Protein AF-A0A4T0D5D0-F1 (afdb_monomer)

Nearest PDB structures (foldseek):
  8xgc-assembly1_9  TM=8.456E-01  e=1.031E-29  Saccharomyces cerevisiae
  7pmn-assembly1_R  TM=8.633E-01  e=1.389E-28  Saccharomyces cerevisiae
  8kg8-assembly1_N  TM=8.993E-01  e=3.002E-27  Saccharomyces cerevisiae S288C
  7qhs-assembly1_F  TM=8.416E-01  e=2.995E-28  Saccharomyces cerevisiae
  8kg9-assembly1_N  TM=8.753E-01  e=8.740E-25  Saccharomyces cerevisiae S288C

Solvent-accessible surface area (backbone atoms only — not comparable to full-atom values): 27135 Å² total; per-residue (Å²): 102,61,66,45,78,38,78,89,79,73,43,79,41,75,54,85,74,81,88,59,84,81,64,61,74,67,55,64,58,44,55,55,51,51,53,49,50,54,50,50,53,56,44,61,70,36,68,61,45,39,77,77,94,63,82,78,88,74,75,97,69,94,70,99,70,94,72,74,84,77,51,55,64,75,45,62,63,65,70,48,72,95,39,63,73,41,81,44,33,35,67,28,30,33,38,67,45,96,87,69,46,50,24,38,32,50,99,64,17,34,36,37,52,43,39,52,61,18,42,53,70,75,44,92,84,40,50,65,50,37,49,42,31,60,33,34,35,34,27,31,34,44,71,55,86,74,56,100,68,40,91,47,95,36,92,67,89,62,98,61,58,52,50,64,32,39,34,42,26,48,28,40,33,68,45,81,70,78,57,69,46,58,46,46,48,48,82,55,94,88,50,98,64,80,85,56,95,83,50,48,61,49,75,58,44,80,81,67,64,48,14,48,78,77,37,23,68,61,26,53,52,48,48,61,67,73,37,52,92,49,70,67,58,26,54,48,38,64,34,66,50,79,45,67,57,56,21,47,77,41,68,68,46,51,51,51,50,50,54,56,50,48,55,57,68,65,46,86,84,61,59,42,44,27,43,36,45,31,30,27,49,35,88,59,47,13,40,76,89,47,100,62,58,42,77,65,56,56,31,49,32,35,42,52,50,19,53,62,51,52,78,40,36,68,56,52,62,72,29,46,40,36,40,30,49,30,70,25,38,54,89,48,3,36,75,40,68,61,46,73,52,55,38,69,33,74,40,75,58,67,86,43,46,50,51,34,56,48,34,48,50,51,41,40,68,78,54,79,71,81,91,58,95,74,85,68,80,82,62,77,42,69,32,31,30,54,38,76,49,64,52,54,49,57,62,35,78,46,76,48,69,67,71,70,55,69,65,54,45,69,77,46,40,70,87,59,20,67,59,51,53,67,58,54,72,76,76,63,83,80,72,82,79,83,67,82,86,70,56,67,70,57,52,53,50,51,26,49,49,55,37,36,59,40,56,82,40,99,71,52,48,40,59,90,73,41,32,68,95

Structure (mmCIF, N/CA/C/O backbone):
data_AF-A0A4T0D5D0-F1
#
_entry.id   AF-A0A4T0D5D0-F1
#
loop_
_atom_site.group_PDB
_atom_site.id
_atom_site.type_symbol
_atom_site.label_atom_id
_atom_site.label_alt_id
_atom_site.label_comp_id
_atom_site.label_asym_id
_atom_site.label_entity_id
_atom_site.label_seq_id
_atom_site.pdbx_PDB_ins_code
_atom_site.Cartn_x
_atom_site.Cartn_y
_atom_site.Cartn_z
_atom_site.occupancy
_atom_site.B_iso_or_equiv
_atom_site.auth_seq_id
_atom_site.auth_comp_id
_atom_site.auth_asym_id
_atom_site.auth_atom_id
_atom_site.pdbx_PDB_model_num
ATOM 1 N N . THR A 1 1 ? -13.387 -10.704 -2.475 1.00 63.06 1 THR A N 1
ATOM 2 C CA . THR A 1 1 ? -12.890 -11.898 -3.210 1.00 63.06 1 THR A CA 1
ATOM 3 C C . THR A 1 1 ? -11.680 -11.532 -4.043 1.00 63.06 1 THR A C 1
ATOM 5 O O . THR A 1 1 ? -11.690 -10.439 -4.594 1.00 63.06 1 THR A O 1
ATOM 8 N N . PRO A 1 2 ? -10.655 -12.395 -4.148 1.00 80.81 2 PRO A N 1
ATOM 9 C CA . PRO A 1 2 ? -9.467 -12.106 -4.948 1.00 80.81 2 PRO A CA 1
ATOM 10 C C . PRO A 1 2 ? -9.810 -12.001 -6.442 1.00 80.81 2 PRO A C 1
ATOM 12 O O . PRO A 1 2 ? -10.618 -12.774 -6.961 1.00 80.81 2 PRO A O 1
ATOM 15 N N . THR A 1 3 ? -9.197 -11.039 -7.129 1.00 86.75 3 THR A N 1
ATOM 16 C CA . THR A 1 3 ? -9.403 -10.766 -8.559 1.00 86.75 3 THR A CA 1
ATOM 17 C C . THR A 1 3 ? -8.066 -10.672 -9.282 1.00 86.75 3 THR A C 1
ATOM 19 O O . THR A 1 3 ? -7.106 -10.155 -8.716 1.00 86.75 3 THR A O 1
ATOM 22 N N . THR A 1 4 ? -8.012 -11.104 -10.538 1.00 88.94 4 THR A N 1
ATOM 23 C CA . THR A 1 4 ? -6.859 -10.913 -11.434 1.00 88.94 4 THR A CA 1
ATOM 24 C C . THR A 1 4 ? -7.298 -10.151 -12.680 1.00 88.94 4 THR A C 1
ATOM 26 O O . THR A 1 4 ? -8.461 -10.220 -13.077 1.00 88.94 4 THR A O 1
ATOM 29 N N . TYR A 1 5 ? -6.390 -9.387 -13.280 1.00 89.88 5 TYR A N 1
ATOM 30 C CA . TYR A 1 5 ? -6.686 -8.625 -14.486 1.00 89.88 5 TYR A CA 1
ATOM 31 C C . TYR A 1 5 ? -6.422 -9.470 -15.736 1.00 89.88 5 TYR A C 1
ATOM 33 O O . TYR A 1 5 ? -5.291 -9.880 -16.000 1.00 89.88 5 TYR A O 1
ATOM 41 N N . ASN A 1 6 ? -7.461 -9.692 -16.539 1.00 89.81 6 ASN A N 1
ATOM 42 C CA . ASN A 1 6 ? -7.344 -10.379 -17.815 1.00 89.81 6 ASN A CA 1
ATOM 43 C C . ASN A 1 6 ? -6.994 -9.371 -18.919 1.00 89.81 6 ASN A C 1
ATOM 45 O O . ASN A 1 6 ? -7.828 -8.562 -19.330 1.00 89.81 6 ASN A O 1
ATOM 49 N N . VAL A 1 7 ? -5.759 -9.442 -19.424 1.00 89.12 7 VAL A N 1
ATOM 50 C CA . VAL A 1 7 ? -5.229 -8.508 -20.434 1.00 89.12 7 VAL A CA 1
ATOM 51 C C . VAL A 1 7 ? -6.015 -8.559 -21.747 1.00 89.12 7 VAL A C 1
ATOM 53 O O . VAL A 1 7 ? -6.240 -7.516 -22.356 1.00 89.12 7 VAL A O 1
ATOM 56 N N . HIS A 1 8 ? -6.472 -9.744 -22.163 1.00 88.62 8 HIS A N 1
ATOM 57 C CA . HIS A 1 8 ? -7.199 -9.923 -23.423 1.00 88.62 8 HIS A CA 1
ATOM 58 C C . HIS A 1 8 ? -8.616 -9.356 -23.342 1.00 88.62 8 HIS A C 1
ATOM 60 O O . HIS A 1 8 ? -9.048 -8.638 -24.239 1.00 88.62 8 HIS A O 1
ATOM 66 N N . LYS A 1 9 ? -9.326 -9.637 -22.242 1.00 87.69 9 LYS A N 1
ATOM 67 C CA . LYS A 1 9 ? -10.694 -9.138 -22.019 1.00 87.69 9 LYS A CA 1
ATOM 68 C C . LYS A 1 9 ? -10.743 -7.707 -21.486 1.00 87.69 9 LYS A C 1
ATOM 70 O O . LYS A 1 9 ? -11.819 -7.127 -21.400 1.00 87.69 9 LYS A O 1
ATOM 75 N N . LYS A 1 10 ? -9.594 -7.158 -21.088 1.00 88.19 10 LYS A N 1
ATOM 76 C CA . LYS A 1 10 ? -9.455 -5.857 -20.425 1.00 88.19 10 LYS A CA 1
ATOM 77 C C . LYS A 1 10 ? -10.367 -5.694 -19.200 1.00 88.19 10 LYS A C 1
ATOM 79 O O . LYS A 1 10 ? -10.863 -4.603 -18.925 1.00 88.19 10 LYS A O 1
ATOM 84 N N . HIS A 1 11 ? -10.575 -6.775 -18.448 1.00 86.94 11 HIS A N 1
ATOM 85 C CA . HIS A 1 11 ? -11.491 -6.815 -17.307 1.00 86.94 11 HIS A CA 1
ATOM 86 C C . HIS A 1 11 ? -10.932 -7.649 -16.148 1.00 86.94 11 HIS A C 1
ATOM 88 O O . HIS A 1 11 ? -10.052 -8.488 -16.345 1.00 86.94 11 HIS A O 1
ATOM 94 N N . PHE A 1 12 ? -11.439 -7.413 -14.936 1.00 89.12 12 PHE A N 1
ATOM 95 C CA . PHE A 1 12 ? -11.067 -8.184 -13.752 1.00 89.12 12 PHE A CA 1
ATOM 96 C C . PHE A 1 12 ? -11.912 -9.446 -13.645 1.00 89.12 12 PHE A C 1
ATOM 98 O O . PHE A 1 12 ? -13.137 -9.402 -13.694 1.00 89.12 12 PHE A O 1
ATOM 105 N N . GLU A 1 13 ? -11.253 -10.579 -13.453 1.00 89.69 13 GLU A N 1
ATOM 106 C CA . GLU A 1 13 ? -11.900 -11.868 -13.257 1.00 89.69 13 GLU A CA 1
ATOM 107 C C . GLU A 1 13 ? -11.708 -12.325 -11.813 1.00 89.69 13 GLU A C 1
ATOM 109 O O . GLU A 1 13 ? -10.670 -12.079 -11.190 1.00 89.69 13 GLU A O 1
ATOM 114 N N . LYS A 1 14 ? -12.722 -12.995 -11.261 1.00 87.56 14 LYS A N 1
ATOM 115 C CA . LYS A 1 14 ? -12.634 -13.579 -9.922 1.00 87.56 14 LYS A CA 1
ATOM 116 C C . LYS A 1 14 ? -11.691 -14.774 -9.960 1.00 87.56 14 LYS A C 1
ATOM 118 O O . LYS A 1 14 ? -11.835 -15.663 -10.796 1.00 87.56 14 LYS A O 1
ATOM 123 N N . ILE A 1 15 ? -10.756 -14.812 -9.021 1.00 86.31 15 ILE A N 1
ATOM 124 C CA . ILE A 1 15 ? -9.890 -15.969 -8.830 1.00 86.31 15 ILE A CA 1
ATOM 125 C C . ILE A 1 15 ? -10.690 -17.022 -8.060 1.00 86.31 15 ILE A C 1
ATOM 127 O O . ILE A 1 15 ? -11.155 -16.766 -6.950 1.00 86.31 15 ILE A O 1
ATOM 131 N N . THR A 1 16 ? -10.864 -18.199 -8.660 1.00 85.38 16 THR A N 1
ATOM 132 C CA . THR A 1 16 ? -11.593 -19.331 -8.062 1.00 85.38 16 THR A CA 1
ATOM 133 C C . THR A 1 16 ? -10.709 -20.196 -7.164 1.00 85.38 16 THR A C 1
ATOM 135 O O . THR A 1 16 ? -11.213 -20.914 -6.304 1.00 85.38 16 THR A O 1
ATOM 138 N N . THR A 1 17 ? -9.387 -20.123 -7.328 1.00 83.88 17 THR A N 1
ATOM 139 C CA . THR A 1 17 ? -8.427 -20.866 -6.507 1.00 83.88 17 THR A CA 1
ATOM 140 C C . THR A 1 17 ? -8.301 -20.252 -5.116 1.00 83.88 17 THR A C 1
ATOM 142 O O . THR A 1 17 ? -8.120 -19.041 -4.978 1.00 83.88 17 THR A O 1
ATOM 145 N N . LYS A 1 18 ? -8.333 -21.094 -4.079 1.00 84.50 18 LYS A N 1
ATOM 146 C CA . LYS A 1 18 ? -8.133 -20.671 -2.689 1.00 84.50 18 LYS A CA 1
ATOM 147 C C . LYS A 1 18 ? -6.678 -20.241 -2.462 1.00 84.50 18 LYS A C 1
ATOM 149 O O . LYS A 1 18 ? -5.759 -20.959 -2.849 1.00 84.50 18 LYS A O 1
ATOM 154 N N . SER A 1 19 ? -6.475 -19.095 -1.814 1.00 83.31 19 SER A N 1
ATOM 155 C CA . SER A 1 19 ? -5.143 -18.643 -1.397 1.00 83.31 19 SER A CA 1
ATOM 156 C C . SER A 1 19 ? -4.525 -19.615 -0.389 1.00 83.31 19 SER A C 1
ATOM 158 O O . SER A 1 19 ? -5.216 -20.125 0.495 1.00 83.31 19 SER A O 1
ATOM 160 N N . THR A 1 20 ? -3.223 -19.853 -0.512 1.00 86.44 20 THR A N 1
ATOM 161 C CA . THR A 1 20 ? -2.435 -20.716 0.376 1.00 86.44 20 THR A CA 1
ATOM 162 C C . THR A 1 20 ? -1.079 -20.070 0.639 1.00 86.44 20 THR A C 1
ATOM 164 O O . THR A 1 20 ? -0.572 -19.366 -0.230 1.00 86.44 20 THR A O 1
ATOM 167 N N . LEU A 1 21 ? -0.499 -20.329 1.815 1.00 83.44 21 LEU A N 1
ATOM 168 C CA . LEU A 1 21 ? 0.840 -19.864 2.195 1.00 83.44 21 LEU A CA 1
ATOM 169 C C . LEU A 1 21 ? 1.953 -20.550 1.384 1.00 83.44 21 LEU A C 1
ATOM 171 O O . LEU A 1 21 ? 3.047 -20.018 1.248 1.00 83.44 21 LEU A O 1
ATOM 175 N N . LEU A 1 22 ? 1.673 -21.739 0.842 1.00 87.56 22 LEU A N 1
ATOM 176 C CA . LEU A 1 22 ? 2.607 -22.514 0.025 1.00 87.56 22 LEU A CA 1
ATOM 177 C C . LEU A 1 22 ? 2.052 -22.649 -1.401 1.00 87.56 22 LEU A C 1
ATOM 179 O O . LEU A 1 22 ? 1.538 -23.709 -1.772 1.00 87.56 22 LEU A O 1
ATOM 183 N N . PRO A 1 23 ? 2.056 -21.561 -2.194 1.00 88.62 23 PRO A N 1
ATOM 184 C CA . PRO A 1 23 ? 1.513 -21.582 -3.541 1.00 88.62 23 PRO A CA 1
ATOM 185 C C . PRO A 1 23 ? 2.455 -22.301 -4.515 1.00 88.62 23 PRO A C 1
ATOM 187 O O . PRO A 1 23 ? 3.661 -22.403 -4.296 1.00 88.62 23 PRO A O 1
ATOM 190 N N . SER A 1 24 ? 1.920 -22.761 -5.651 1.00 90.38 24 SER A N 1
ATOM 191 C CA . SER A 1 24 ? 2.763 -23.298 -6.726 1.00 90.38 24 SER A CA 1
ATOM 192 C C . SER A 1 24 ? 3.729 -22.227 -7.272 1.00 90.38 24 SER A C 1
ATOM 194 O O . SER A 1 24 ? 3.368 -21.044 -7.292 1.00 90.38 24 SER A O 1
ATOM 196 N N . PRO A 1 25 ? 4.908 -22.605 -7.809 1.00 90.00 25 PRO A N 1
ATOM 197 C CA . PRO A 1 25 ? 5.890 -21.653 -8.347 1.00 90.00 25 PRO A CA 1
ATOM 198 C C . PRO A 1 25 ? 5.327 -20.683 -9.397 1.00 90.00 25 PRO A C 1
ATOM 200 O O . PRO A 1 25 ? 5.765 -19.537 -9.485 1.00 90.00 25 PRO A O 1
ATOM 203 N N . ALA A 1 26 ? 4.300 -21.097 -10.148 1.00 89.88 26 ALA A N 1
ATOM 204 C CA . ALA A 1 26 ? 3.610 -20.251 -11.121 1.00 89.88 26 ALA A CA 1
ATOM 205 C C . ALA A 1 26 ? 3.007 -18.971 -10.505 1.00 89.88 26 ALA A C 1
ATOM 207 O O . ALA A 1 26 ? 2.916 -17.948 -11.187 1.00 89.88 26 ALA A O 1
ATOM 208 N N . HIS A 1 27 ? 2.628 -18.990 -9.222 1.00 88.50 27 HIS A N 1
ATOM 209 C CA . HIS A 1 27 ? 2.117 -17.806 -8.527 1.00 88.50 27 HIS A CA 1
ATOM 210 C C . HIS A 1 27 ? 3.180 -16.719 -8.376 1.00 88.50 27 HIS A C 1
ATOM 212 O O . HIS A 1 27 ? 2.859 -15.539 -8.514 1.00 88.50 27 HIS A O 1
ATOM 218 N N . ARG A 1 28 ? 4.450 -17.098 -8.177 1.00 89.69 28 ARG A N 1
ATOM 219 C CA . ARG A 1 28 ? 5.561 -16.141 -8.105 1.00 89.69 28 ARG A CA 1
ATOM 220 C C . ARG A 1 28 ? 5.707 -15.381 -9.419 1.00 89.69 28 ARG A C 1
ATOM 222 O O . ARG A 1 28 ? 5.813 -14.161 -9.405 1.00 89.69 28 ARG A O 1
ATOM 229 N N . THR A 1 29 ? 5.667 -16.079 -10.552 1.00 89.94 29 THR A N 1
ATOM 230 C CA . THR A 1 29 ? 5.731 -15.441 -11.876 1.00 89.94 29 THR A CA 1
ATOM 231 C C . THR A 1 29 ? 4.500 -14.572 -12.131 1.00 89.94 29 THR A C 1
ATOM 233 O O . THR A 1 29 ? 4.622 -13.444 -12.612 1.00 89.94 29 THR A O 1
ATOM 236 N N . ARG A 1 30 ? 3.311 -15.061 -11.751 1.00 90.88 30 ARG A N 1
ATOM 237 C CA . ARG A 1 30 ? 2.052 -14.319 -11.885 1.00 90.88 30 ARG A CA 1
ATOM 238 C C . ARG A 1 30 ? 2.064 -13.010 -11.095 1.00 90.88 30 ARG A C 1
ATOM 240 O O . ARG A 1 30 ? 1.618 -12.009 -11.633 1.00 90.88 30 ARG A O 1
ATOM 247 N N . LEU A 1 31 ? 2.630 -12.979 -9.886 1.00 90.38 31 LEU A N 1
ATOM 248 C CA . LEU A 1 31 ? 2.743 -11.765 -9.065 1.00 90.38 31 LEU A CA 1
ATOM 249 C C . LEU A 1 31 ? 3.378 -10.594 -9.838 1.00 90.38 31 LEU A C 1
ATOM 251 O O . LEU A 1 31 ? 2.848 -9.482 -9.836 1.00 90.38 31 LEU A O 1
ATOM 255 N N . PHE A 1 32 ? 4.514 -10.837 -10.496 1.00 91.94 32 PHE A N 1
ATOM 256 C CA . PHE A 1 32 ? 5.226 -9.803 -11.251 1.00 91.94 32 PHE A CA 1
ATOM 257 C C . PHE A 1 32 ? 4.509 -9.451 -12.556 1.00 91.94 32 PHE A C 1
ATOM 259 O O . PHE A 1 32 ? 4.390 -8.271 -12.889 1.00 91.94 32 PHE A O 1
ATOM 266 N N . ARG A 1 33 ? 3.972 -10.457 -13.258 1.00 93.12 33 ARG A N 1
ATOM 267 C CA . ARG A 1 33 ? 3.201 -10.260 -14.491 1.00 93.12 33 ARG A CA 1
ATOM 268 C C . ARG A 1 33 ? 1.935 -9.437 -14.249 1.00 93.12 33 ARG A C 1
ATOM 270 O O . ARG A 1 33 ? 1.684 -8.487 -14.984 1.00 93.12 33 ARG A O 1
ATOM 277 N N . ASP A 1 34 ? 1.165 -9.759 -13.215 1.00 92.56 34 ASP A N 1
ATOM 278 C CA . ASP A 1 34 ? -0.065 -9.047 -12.860 1.00 92.56 34 ASP A CA 1
ATOM 279 C C . ASP A 1 34 ? 0.249 -7.599 -12.478 1.00 92.56 34 ASP A C 1
ATOM 281 O O . ASP A 1 34 ? -0.423 -6.679 -12.942 1.00 92.56 34 ASP A O 1
ATOM 285 N N . ARG A 1 35 ? 1.328 -7.371 -11.718 1.00 93.50 35 ARG A N 1
ATOM 286 C CA . ARG A 1 35 ? 1.785 -6.016 -11.389 1.00 93.50 35 ARG A CA 1
ATOM 287 C C . ARG A 1 35 ? 2.135 -5.203 -12.636 1.00 93.50 35 ARG A C 1
ATOM 289 O O . ARG A 1 35 ? 1.696 -4.060 -12.744 1.00 93.50 35 ARG A O 1
ATOM 296 N N . TYR A 1 36 ? 2.895 -5.781 -13.565 1.00 95.38 36 TYR A N 1
ATOM 297 C CA . TYR A 1 36 ? 3.221 -5.121 -14.829 1.00 95.38 36 TYR A CA 1
ATOM 298 C C . TYR A 1 36 ? 1.952 -4.808 -15.631 1.00 95.38 36 TYR A C 1
ATOM 300 O O . TYR A 1 36 ? 1.753 -3.672 -16.051 1.00 95.38 36 TYR A O 1
ATOM 308 N N . ASN A 1 37 ? 1.049 -5.783 -15.772 1.00 94.56 37 ASN A N 1
ATOM 309 C CA . ASN A 1 37 ? -0.195 -5.635 -16.528 1.00 94.56 37 ASN A CA 1
ATOM 310 C C . ASN A 1 37 ? -1.123 -4.554 -15.965 1.00 94.56 37 ASN A C 1
ATOM 312 O O . ASN A 1 37 ? -1.742 -3.833 -16.744 1.00 94.56 37 ASN A O 1
ATOM 316 N N . LEU A 1 38 ? -1.223 -4.429 -14.637 1.00 92.62 38 LEU A N 1
ATOM 317 C CA . LEU A 1 38 ? -2.032 -3.392 -13.991 1.00 92.62 38 LEU A CA 1
ATOM 318 C C . LEU A 1 38 ? -1.509 -1.990 -14.314 1.00 92.62 38 LEU A C 1
ATOM 320 O O . LEU A 1 38 ? -2.282 -1.110 -14.693 1.00 92.62 38 LEU A O 1
ATOM 324 N N . ILE A 1 39 ? -0.194 -1.794 -14.207 1.00 94.81 39 ILE A N 1
ATOM 325 C CA . ILE A 1 39 ? 0.446 -0.512 -14.521 1.00 94.81 39 ILE A CA 1
ATOM 326 C C . ILE A 1 39 ? 0.350 -0.225 -16.021 1.00 94.81 39 ILE A C 1
ATOM 328 O O . ILE A 1 39 ? -0.033 0.878 -16.401 1.00 94.81 39 ILE A O 1
ATOM 332 N N . HIS A 1 40 ? 0.622 -1.221 -16.867 1.00 94.00 40 HIS A N 1
ATOM 333 C CA . HIS A 1 40 ? 0.515 -1.106 -18.318 1.00 94.00 40 HIS A CA 1
ATOM 334 C C . HIS A 1 40 ? -0.911 -0.747 -18.753 1.00 94.00 40 HIS A C 1
ATOM 336 O O . HIS A 1 40 ? -1.101 0.188 -19.523 1.00 94.00 40 HIS A O 1
ATOM 342 N N . GLN A 1 41 ? -1.940 -1.421 -18.226 1.00 91.69 41 GLN A N 1
ATOM 343 C CA . GLN A 1 41 ? -3.327 -1.061 -18.517 1.00 91.69 41 GLN A CA 1
ATOM 344 C C . GLN A 1 41 ? -3.615 0.390 -18.125 1.00 91.69 41 GLN A C 1
ATOM 346 O O . GLN A 1 41 ? -4.198 1.119 -18.925 1.00 91.69 41 GLN A O 1
ATOM 351 N N . ARG A 1 42 ? -3.249 0.798 -16.903 1.00 91.19 42 ARG A N 1
ATOM 352 C CA . ARG A 1 42 ? -3.473 2.168 -16.421 1.00 91.19 42 ARG A CA 1
ATOM 353 C C . ARG A 1 42 ? -2.794 3.185 -17.335 1.00 91.19 42 ARG A C 1
ATOM 355 O O . ARG A 1 42 ? -3.393 4.200 -17.668 1.00 91.19 42 ARG A O 1
ATOM 362 N N . LEU A 1 43 ? -1.579 2.880 -17.778 1.00 91.19 43 LEU A N 1
ATOM 363 C CA . LEU A 1 43 ? -0.818 3.720 -18.689 1.00 91.19 43 LEU A CA 1
ATOM 364 C C . LEU A 1 43 ? -1.505 3.873 -20.050 1.00 91.19 43 LEU A C 1
ATOM 366 O O . LEU A 1 43 ? -1.642 4.989 -20.531 1.00 91.19 43 LEU A O 1
ATOM 370 N N . MET A 1 44 ? -2.024 2.784 -20.621 1.00 90.06 44 MET A N 1
ATOM 371 C CA . MET A 1 44 ? -2.740 2.814 -21.905 1.00 90.06 44 MET A CA 1
ATOM 372 C C . MET A 1 44 ? -4.078 3.573 -21.856 1.00 90.06 44 MET A C 1
ATOM 374 O O . MET A 1 44 ? -4.651 3.878 -22.903 1.00 90.06 44 MET A O 1
ATOM 378 N N . ARG A 1 45 ? -4.609 3.880 -20.664 1.00 86.94 45 ARG A N 1
ATOM 379 C CA . ARG A 1 45 ? -5.774 4.770 -20.507 1.00 86.94 45 ARG A CA 1
ATOM 380 C C . ARG A 1 45 ? -5.402 6.251 -20.501 1.00 86.94 45 ARG A C 1
ATOM 382 O O . ARG A 1 45 ? -6.294 7.080 -20.625 1.00 86.94 45 ARG A O 1
ATOM 389 N N . ASN A 1 46 ? -4.126 6.582 -20.323 1.00 88.56 46 ASN A N 1
ATOM 390 C CA . ASN A 1 46 ? -3.664 7.960 -20.347 1.00 88.56 46 ASN A CA 1
ATOM 391 C C . ASN A 1 46 ? -3.589 8.452 -21.800 1.00 88.56 46 ASN A C 1
ATOM 393 O O . ASN A 1 46 ? -2.985 7.795 -22.647 1.00 88.56 46 ASN A O 1
ATOM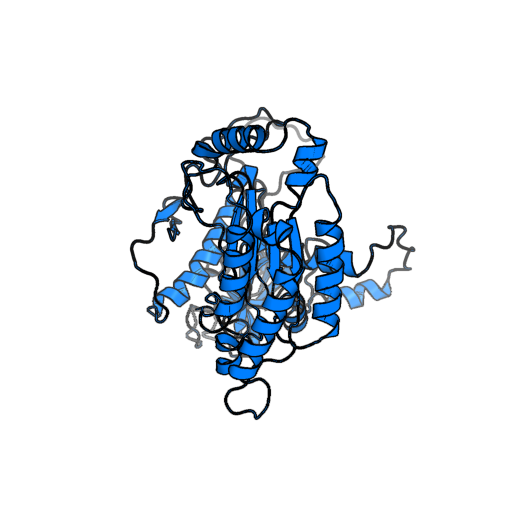 397 N N . GLU A 1 47 ? -4.175 9.619 -22.065 1.00 85.94 47 GLU A N 1
ATOM 398 C CA . GLU A 1 47 ? -4.212 10.264 -23.383 1.00 85.94 47 GLU A CA 1
ATOM 399 C C . GLU A 1 47 ? -2.812 10.453 -23.985 1.00 85.94 47 GLU A C 1
ATOM 401 O O . GLU A 1 47 ? -2.635 10.271 -25.185 1.00 85.94 47 GLU A O 1
ATOM 406 N N . ALA A 1 48 ? -1.789 10.691 -23.155 1.00 87.56 48 ALA A N 1
ATOM 407 C CA . ALA A 1 48 ? -0.404 10.837 -23.607 1.00 87.56 48 ALA A CA 1
ATOM 408 C C . ALA A 1 48 ? 0.170 9.575 -24.287 1.00 87.56 48 ALA A C 1
ATOM 410 O O . ALA A 1 48 ? 1.170 9.664 -24.993 1.00 87.56 48 ALA A O 1
ATOM 411 N N . PHE A 1 49 ? -0.444 8.403 -24.083 1.00 88.75 49 PHE A N 1
ATOM 412 C CA . PHE A 1 49 ? -0.026 7.114 -24.653 1.00 88.75 49 PHE A CA 1
ATOM 413 C C . PHE A 1 49 ? -1.035 6.563 -25.674 1.00 88.75 49 PHE A C 1
ATOM 415 O O . PHE A 1 49 ? -0.893 5.431 -26.145 1.00 88.75 49 PHE A O 1
ATOM 422 N N . GLN A 1 50 ? -2.067 7.336 -26.020 1.00 84.44 50 GLN A N 1
ATOM 423 C CA . GLN A 1 50 ? -3.066 6.950 -27.010 1.00 84.44 50 GLN A CA 1
ATOM 424 C C . GLN A 1 50 ? -2.748 7.599 -28.351 1.00 84.44 50 GLN A C 1
ATOM 426 O O . GLN A 1 50 ? -2.598 8.813 -28.458 1.00 84.44 50 GLN A O 1
ATOM 431 N N . ALA A 1 51 ? -2.664 6.778 -29.399 1.00 77.88 51 ALA A N 1
ATOM 432 C CA . ALA A 1 51 ? -2.553 7.307 -30.747 1.00 77.88 51 ALA A CA 1
ATOM 433 C C . ALA A 1 51 ? -3.839 8.087 -31.095 1.00 77.88 51 ALA A C 1
ATOM 435 O O . ALA A 1 51 ? -4.940 7.596 -30.811 1.00 77.88 51 ALA A O 1
ATOM 436 N N . PRO A 1 52 ? -3.734 9.269 -31.725 1.00 74.19 52 PRO A N 1
ATOM 437 C CA . PRO A 1 52 ? -4.904 10.029 -32.146 1.00 74.19 52 PRO A CA 1
ATOM 438 C C . PRO A 1 52 ? -5.766 9.176 -33.086 1.00 74.19 52 PRO A C 1
ATOM 440 O O . PRO A 1 52 ? -5.294 8.659 -34.096 1.00 74.19 52 PRO A O 1
ATOM 443 N N . SER A 1 53 ? -7.045 9.006 -32.738 1.00 62.84 53 SER A N 1
ATOM 444 C CA . SER A 1 53 ? -7.970 8.092 -33.433 1.00 62.84 53 SER A CA 1
ATOM 445 C C . SER A 1 53 ? -8.447 8.603 -34.800 1.00 62.84 53 SER A C 1
ATOM 447 O O . SER A 1 53 ? -9.170 7.899 -35.500 1.00 62.84 53 SER A O 1
ATOM 449 N N . VAL A 1 54 ? -8.045 9.812 -35.203 1.00 59.72 54 VAL A N 1
ATOM 450 C CA . VAL A 1 54 ? -8.442 10.433 -36.470 1.00 59.72 54 VAL A CA 1
ATOM 451 C C . VAL A 1 54 ? -7.192 10.956 -37.170 1.00 59.72 54 VAL A C 1
ATOM 453 O O . VAL A 1 54 ? -6.596 11.943 -36.741 1.00 59.72 54 VAL A O 1
ATOM 456 N N . ALA A 1 55 ? -6.794 10.322 -38.274 1.00 53.03 55 ALA A N 1
ATOM 457 C CA . ALA A 1 55 ? -5.974 11.008 -39.262 1.00 53.03 55 ALA A CA 1
ATOM 458 C C . ALA A 1 55 ? -6.867 12.097 -39.864 1.00 53.03 55 ALA A C 1
ATOM 460 O O . ALA A 1 55 ? -7.740 11.799 -40.677 1.00 53.03 55 ALA A O 1
ATOM 461 N N . ASN A 1 56 ? -6.718 13.345 -39.417 1.00 42.84 56 ASN A N 1
ATOM 462 C CA . ASN A 1 56 ? -7.416 14.477 -40.017 1.00 42.84 56 ASN A CA 1
ATOM 463 C C . ASN A 1 56 ? -6.900 14.659 -41.453 1.00 42.84 56 ASN A C 1
ATOM 465 O O . ASN A 1 56 ? -6.009 15.459 -41.731 1.00 42.84 56 ASN A O 1
ATOM 469 N N . THR A 1 57 ? -7.464 13.912 -42.400 1.00 46.97 57 THR A N 1
ATOM 470 C CA . THR A 1 57 ? -7.331 14.167 -43.833 1.00 46.97 57 THR A CA 1
ATOM 471 C C . THR A 1 57 ? -8.205 15.366 -44.178 1.00 46.97 57 THR A C 1
ATOM 473 O O . THR A 1 57 ? -9.239 15.212 -44.824 1.00 46.97 57 THR A O 1
ATOM 476 N N . ARG A 1 58 ? -7.851 16.560 -43.690 1.00 45.59 58 ARG A N 1
ATOM 477 C CA . ARG A 1 58 ? -8.389 17.834 -44.181 1.00 45.59 58 ARG A CA 1
ATOM 478 C C . ARG A 1 58 ? -7.545 19.013 -43.699 1.00 45.59 58 ARG A C 1
ATOM 480 O O . ARG A 1 58 ? -7.551 19.364 -42.527 1.00 45.59 58 ARG A O 1
ATOM 487 N N . SER A 1 59 ? -6.948 19.658 -44.700 1.00 39.41 59 SER A N 1
ATOM 488 C CA . SER A 1 59 ? -6.461 21.040 -44.750 1.00 39.41 59 SER A CA 1
ATOM 489 C C . SER A 1 59 ? -4.944 21.222 -44.674 1.00 39.41 59 SER A C 1
ATOM 491 O O . SER A 1 59 ? -4.357 21.416 -43.615 1.00 39.41 59 SER A O 1
ATOM 493 N N . LEU A 1 60 ? -4.347 21.301 -45.867 1.00 48.69 60 LEU A N 1
ATOM 494 C CA . LEU A 1 60 ? -3.172 22.119 -46.152 1.00 48.69 60 LEU A CA 1
ATOM 495 C C . LEU A 1 60 ? -3.414 23.555 -45.659 1.00 48.69 60 LEU A C 1
ATOM 497 O O . LEU A 1 60 ? -3.978 24.368 -46.384 1.00 48.69 60 LEU A O 1
ATOM 501 N N . LYS A 1 61 ? -2.971 23.884 -44.445 1.00 38.75 61 LYS A N 1
ATOM 502 C CA . LYS A 1 61 ? -2.578 25.250 -44.087 1.00 38.75 61 LYS A CA 1
ATOM 503 C C . LYS A 1 61 ? -1.318 25.176 -43.239 1.00 38.75 61 LYS A C 1
ATOM 505 O O . LYS A 1 61 ? -1.346 24.764 -42.086 1.00 38.75 61 LYS A O 1
ATOM 510 N N . ARG A 1 62 ? -0.203 25.539 -43.875 1.00 50.75 62 ARG A N 1
ATOM 511 C CA . ARG A 1 62 ? 1.073 25.826 -43.223 1.00 50.75 62 ARG A CA 1
ATOM 512 C C . ARG A 1 62 ? 0.862 27.063 -42.356 1.00 50.75 62 ARG A C 1
ATOM 514 O O . ARG A 1 62 ? 0.551 28.133 -42.874 1.00 50.75 62 ARG A O 1
ATOM 521 N N . SER A 1 63 ? 0.990 26.905 -41.050 1.00 37.81 63 SER A N 1
ATOM 522 C CA . SER A 1 63 ? 1.172 28.009 -40.114 1.00 37.81 63 SER A CA 1
ATOM 523 C C . SER A 1 63 ? 2.069 27.490 -39.000 1.00 37.81 63 SER A C 1
ATOM 525 O O . SER A 1 63 ? 1.735 26.509 -38.338 1.00 37.81 63 SER A O 1
ATOM 527 N N . ASP A 1 64 ? 3.239 28.108 -38.880 1.00 42.59 64 ASP A N 1
ATOM 528 C CA . ASP A 1 64 ? 4.255 27.828 -37.875 1.00 42.59 64 ASP A CA 1
ATOM 529 C C . ASP A 1 64 ? 3.688 28.033 -36.463 1.00 42.59 64 ASP A C 1
ATOM 531 O O . ASP A 1 64 ? 3.519 29.151 -35.989 1.00 42.59 64 ASP A O 1
ATOM 535 N N . SER A 1 65 ? 3.346 26.928 -35.803 1.00 39.25 65 SER A N 1
ATOM 536 C CA . SER A 1 65 ? 3.407 26.750 -34.346 1.00 39.25 65 SER A CA 1
ATOM 537 C C . SER A 1 65 ? 3.326 25.248 -34.050 1.00 39.25 65 SER A C 1
ATOM 539 O O . SER A 1 65 ? 2.264 24.631 -33.997 1.00 39.25 65 SER A O 1
ATOM 541 N N . THR A 1 66 ? 4.491 24.615 -33.942 1.00 40.44 66 THR A N 1
ATOM 542 C CA . THR A 1 66 ? 4.675 23.181 -33.689 1.00 40.44 66 THR A CA 1
ATOM 543 C C . THR A 1 66 ? 4.204 22.786 -32.288 1.00 40.44 66 THR A C 1
ATOM 545 O O . THR A 1 66 ? 5.000 22.635 -31.371 1.00 40.44 66 THR A O 1
ATOM 548 N N . SER A 1 67 ? 2.903 22.555 -32.129 1.00 43.56 67 SER A N 1
ATOM 549 C CA . SER A 1 67 ? 2.362 21.679 -31.083 1.00 43.56 67 SER A CA 1
ATOM 550 C C . SER A 1 67 ? 1.652 20.495 -31.740 1.00 43.56 67 SER A C 1
ATOM 552 O O . SER A 1 67 ? 0.454 20.269 -31.593 1.00 43.56 67 SER A O 1
ATOM 554 N N . ILE A 1 68 ? 2.412 19.717 -32.520 1.00 49.59 68 ILE A N 1
ATOM 555 C CA . ILE A 1 68 ? 1.996 18.355 -32.862 1.00 49.59 68 ILE A CA 1
ATOM 556 C C . ILE A 1 68 ? 1.904 17.631 -31.519 1.00 49.59 68 ILE A C 1
ATOM 558 O O . ILE A 1 68 ? 2.919 17.515 -30.838 1.00 49.59 68 ILE A O 1
ATOM 562 N N . GLN A 1 69 ? 0.710 17.198 -31.108 1.00 47.62 69 GLN A N 1
ATOM 563 C CA . GLN A 1 69 ? 0.548 16.369 -29.914 1.00 47.62 69 GLN A CA 1
ATOM 564 C C . GLN A 1 69 ? 1.389 15.095 -30.090 1.00 47.62 69 GLN A C 1
ATOM 566 O O . GLN A 1 69 ? 0.985 14.152 -30.773 1.00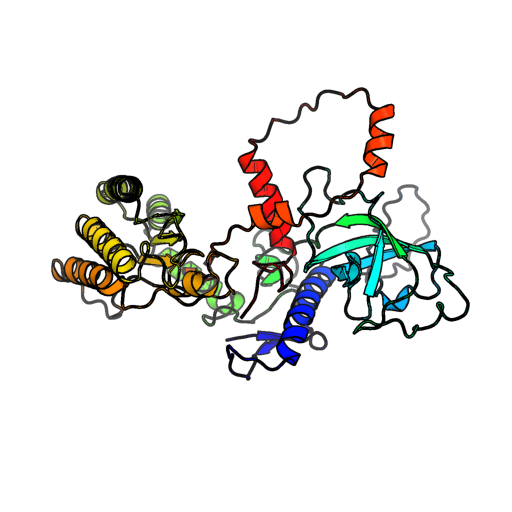 47.62 69 GLN A O 1
ATOM 571 N N . GLN A 1 70 ? 2.600 15.102 -29.535 1.00 65.81 70 GLN A N 1
ATOM 572 C CA . GLN A 1 70 ? 3.485 13.949 -29.501 1.00 65.81 70 GLN A CA 1
ATOM 573 C C . GLN A 1 70 ? 2.897 12.965 -28.489 1.00 65.81 70 GLN A C 1
ATOM 575 O O . GLN A 1 70 ? 2.819 13.260 -27.300 1.00 65.81 70 GLN A O 1
ATOM 580 N N . TYR A 1 71 ? 2.431 11.814 -28.969 1.00 82.06 71 TYR A N 1
ATOM 581 C CA . TYR A 1 71 ? 2.051 10.704 -28.102 1.00 82.06 71 TYR A CA 1
ATOM 582 C C . TYR A 1 71 ? 3.276 9.815 -27.869 1.00 82.06 71 TYR A C 1
ATOM 584 O O . TYR A 1 71 ? 4.076 9.579 -28.779 1.00 82.06 71 TYR A O 1
ATOM 592 N N . TYR A 1 72 ? 3.415 9.286 -26.660 1.00 87.44 72 TYR A N 1
ATOM 593 C CA . TYR A 1 72 ? 4.488 8.363 -26.321 1.00 87.44 72 TYR A CA 1
ATOM 594 C C . TYR A 1 72 ? 4.127 6.951 -26.779 1.00 87.44 72 TYR A C 1
ATOM 596 O O . TYR A 1 72 ? 3.136 6.361 -26.341 1.00 87.44 72 TYR A O 1
ATOM 604 N N . LYS A 1 73 ? 4.954 6.376 -27.658 1.00 91.06 73 LYS A N 1
ATOM 605 C CA . LYS A 1 73 ? 4.791 5.000 -28.133 1.00 91.06 73 LYS A CA 1
ATOM 606 C C . LYS A 1 73 ? 5.695 4.050 -27.354 1.00 91.06 73 LYS A C 1
ATOM 608 O O . LYS A 1 73 ? 6.913 4.062 -27.522 1.00 91.06 73 LYS A O 1
ATOM 613 N N . LEU A 1 74 ? 5.081 3.171 -26.565 1.00 93.81 74 LEU A N 1
ATOM 614 C CA . LEU A 1 74 ? 5.800 2.109 -25.865 1.00 93.81 74 LEU A CA 1
ATOM 615 C C . LEU A 1 74 ? 6.361 1.090 -26.859 1.00 93.81 74 LEU A C 1
ATOM 617 O O . LEU A 1 74 ? 5.644 0.589 -27.730 1.00 93.81 74 LEU A O 1
ATOM 621 N N . THR A 1 75 ? 7.640 0.768 -26.703 1.00 94.38 75 THR A N 1
ATOM 622 C CA . THR A 1 75 ? 8.316 -0.273 -27.479 1.00 94.38 75 THR A CA 1
ATOM 623 C C . THR A 1 75 ? 8.592 -1.470 -26.564 1.00 94.38 75 THR A C 1
ATOM 625 O O . THR A 1 75 ? 9.262 -1.296 -25.552 1.00 94.38 75 THR A O 1
ATOM 628 N N . PRO A 1 76 ? 8.073 -2.675 -26.867 1.00 93.94 76 PRO A N 1
ATOM 629 C CA . PRO A 1 76 ? 8.477 -3.893 -26.166 1.00 93.94 76 PRO A CA 1
ATOM 630 C C . PRO A 1 76 ? 9.969 -4.167 -26.357 1.00 93.94 76 PRO A C 1
ATOM 632 O O . PRO A 1 76 ? 10.494 -3.920 -27.443 1.00 93.94 76 PRO A O 1
ATOM 635 N N . ILE A 1 77 ? 10.627 -4.730 -25.347 1.00 92.56 77 ILE A N 1
ATOM 636 C CA . ILE A 1 77 ? 12.074 -4.988 -25.357 1.00 92.56 77 ILE A CA 1
ATOM 637 C C . ILE A 1 77 ? 12.466 -5.887 -26.540 1.00 92.56 77 ILE A C 1
ATOM 639 O O . ILE A 1 77 ? 13.403 -5.562 -27.264 1.00 92.56 77 ILE A O 1
ATOM 643 N N . ALA A 1 78 ? 11.685 -6.929 -26.847 1.00 90.75 78 ALA A N 1
ATOM 644 C CA . ALA A 1 78 ? 11.906 -7.797 -28.014 1.00 90.75 78 ALA A CA 1
ATOM 645 C C . ALA A 1 78 ? 11.953 -7.061 -29.368 1.00 90.75 78 ALA A C 1
ATOM 647 O O . ALA A 1 78 ? 12.558 -7.561 -30.313 1.00 90.75 78 ALA A O 1
ATOM 648 N N . ASN A 1 79 ? 11.354 -5.870 -29.468 1.00 91.31 79 ASN A N 1
ATOM 649 C CA . ASN A 1 79 ? 11.326 -5.076 -30.698 1.00 91.31 79 ASN A CA 1
ATOM 650 C C . ASN A 1 79 ? 12.518 -4.112 -30.836 1.00 91.31 79 ASN A C 1
ATOM 652 O O . ASN A 1 79 ? 12.523 -3.315 -31.777 1.00 91.31 79 ASN A O 1
ATOM 656 N N . LEU A 1 80 ? 13.478 -4.138 -29.905 1.00 88.88 80 LEU A N 1
ATOM 657 C CA . LEU A 1 80 ? 14.714 -3.351 -29.979 1.00 88.88 80 LEU A CA 1
ATOM 658 C C . LEU A 1 80 ? 15.769 -4.006 -30.875 1.00 88.88 80 LEU A C 1
ATOM 660 O O . LEU A 1 80 ? 16.564 -3.308 -31.496 1.00 88.88 80 LEU A O 1
ATOM 664 N N . LEU A 1 81 ? 15.739 -5.336 -30.990 1.00 83.50 81 LEU A N 1
ATOM 665 C CA . LEU A 1 81 ? 16.656 -6.097 -31.837 1.00 83.50 81 LEU A CA 1
ATOM 666 C C . LEU A 1 81 ? 16.657 -5.560 -33.277 1.00 83.50 81 LEU A C 1
ATOM 668 O O . LEU A 1 81 ? 15.604 -5.421 -33.904 1.00 83.50 81 LEU A O 1
ATOM 672 N N . GLY A 1 82 ? 17.849 -5.255 -33.794 1.00 82.12 82 GLY A N 1
ATOM 673 C CA . GLY A 1 82 ? 18.041 -4.700 -35.137 1.00 82.12 82 GLY A CA 1
ATOM 674 C C . GLY A 1 82 ? 17.672 -3.219 -35.291 1.00 82.12 82 GLY A C 1
ATOM 675 O O . GLY A 1 82 ? 17.629 -2.723 -36.415 1.00 82.12 82 GLY A O 1
ATOM 676 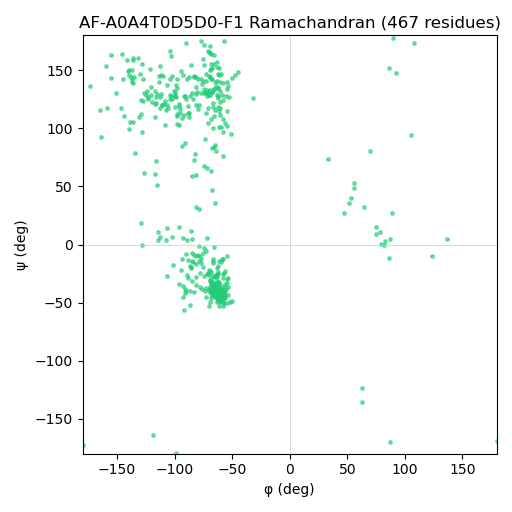N N . ARG A 1 83 ? 17.397 -2.501 -34.194 1.00 86.94 83 ARG A N 1
ATOM 677 C CA . ARG A 1 83 ? 17.083 -1.061 -34.186 1.00 86.94 83 ARG A CA 1
ATOM 678 C C . ARG A 1 83 ? 18.145 -0.247 -33.450 1.00 86.94 83 ARG A C 1
ATOM 680 O O . ARG A 1 83 ? 17.845 0.514 -32.532 1.00 86.94 83 ARG A O 1
ATOM 687 N N . ASN A 1 84 ? 19.401 -0.452 -33.830 1.00 89.06 84 ASN A N 1
ATOM 688 C CA . ASN A 1 84 ? 20.523 0.262 -33.235 1.00 89.06 84 ASN A CA 1
ATOM 689 C C . ASN A 1 84 ? 20.404 1.779 -33.482 1.00 89.06 84 ASN A C 1
ATOM 691 O O . ASN A 1 84 ? 20.110 2.208 -34.599 1.00 89.06 84 ASN A O 1
ATOM 695 N N . GLY A 1 85 ? 20.631 2.586 -32.447 1.00 87.81 85 GLY A N 1
ATOM 696 C CA . GLY A 1 85 ? 20.666 4.046 -32.533 1.00 87.81 85 GLY A CA 1
ATOM 697 C C . GLY A 1 85 ? 19.305 4.754 -32.567 1.00 87.81 85 GLY A C 1
ATOM 698 O O . GLY A 1 85 ? 19.278 5.981 -32.639 1.00 87.81 85 GLY A O 1
ATOM 699 N N . SER A 1 86 ? 18.171 4.042 -32.513 1.00 88.06 86 SER A N 1
ATOM 700 C CA . SER A 1 86 ? 16.850 4.689 -32.498 1.00 88.06 86 SER A CA 1
ATOM 701 C C . SER A 1 86 ? 16.308 4.951 -31.093 1.00 88.06 86 SER A C 1
ATOM 703 O O . SER A 1 86 ? 16.492 4.157 -30.169 1.00 88.06 86 SER A O 1
ATOM 705 N N . ASN A 1 87 ? 15.576 6.062 -30.964 1.00 92.25 87 ASN A N 1
ATOM 706 C CA . ASN A 1 87 ? 14.917 6.472 -29.728 1.00 92.25 87 ASN A CA 1
ATOM 707 C C . ASN A 1 87 ? 13.690 5.600 -29.436 1.00 92.25 87 ASN A C 1
ATOM 709 O O . ASN A 1 87 ? 12.811 5.427 -30.288 1.00 92.25 87 ASN A O 1
ATOM 713 N N . HIS A 1 88 ? 13.595 5.110 -28.205 1.00 94.69 88 HIS A N 1
ATOM 714 C CA . HIS A 1 88 ? 12.480 4.309 -27.724 1.00 94.69 88 HIS A CA 1
ATOM 715 C C . HIS A 1 88 ? 12.055 4.729 -26.321 1.00 94.69 88 HIS A C 1
ATOM 717 O O . HIS A 1 88 ? 12.865 5.141 -25.496 1.00 94.69 88 HIS A O 1
ATOM 723 N N . VAL A 1 89 ? 10.763 4.557 -26.040 1.00 95.25 89 VAL A N 1
ATOM 724 C CA . VAL A 1 89 ? 10.216 4.633 -24.684 1.00 95.25 89 VAL A CA 1
ATOM 725 C C . VAL A 1 89 ? 9.876 3.221 -24.231 1.00 95.25 89 VAL A C 1
ATOM 727 O O . VAL A 1 89 ? 9.063 2.535 -24.860 1.00 95.25 89 VAL A O 1
ATOM 730 N N . LEU A 1 90 ? 10.500 2.786 -23.141 1.00 96.12 90 LEU A N 1
ATOM 731 C CA . LEU A 1 90 ? 10.317 1.464 -22.554 1.00 96.12 90 LEU A CA 1
ATOM 732 C C . LEU A 1 90 ? 9.505 1.561 -21.264 1.00 96.12 90 LEU A C 1
ATOM 734 O O . LEU A 1 90 ? 9.755 2.419 -20.420 1.00 96.12 90 LEU A O 1
ATOM 738 N N . LEU A 1 91 ? 8.561 0.634 -21.093 1.00 97.19 91 LEU A N 1
ATOM 739 C CA . LEU A 1 91 ? 7.931 0.346 -19.807 1.00 97.19 91 LEU A CA 1
ATOM 740 C C . LEU A 1 91 ? 8.492 -0.977 -19.299 1.00 97.19 91 LEU A C 1
ATOM 742 O O . LEU A 1 91 ? 8.244 -2.022 -19.905 1.00 97.19 91 LEU A O 1
ATOM 746 N N . GLY A 1 92 ? 9.181 -0.951 -18.163 1.00 96.31 92 GLY A N 1
ATOM 747 C CA . GLY A 1 92 ? 9.821 -2.144 -17.619 1.00 96.31 92 GLY A CA 1
ATOM 748 C C . GLY A 1 92 ? 10.023 -2.088 -16.114 1.00 96.31 92 GLY A C 1
ATOM 749 O O . GLY A 1 92 ? 9.926 -1.037 -15.488 1.00 96.31 92 GLY A O 1
ATOM 750 N N . MET A 1 93 ? 10.274 -3.247 -15.519 1.00 96.38 93 MET A N 1
ATOM 751 C CA . MET A 1 93 ? 10.642 -3.399 -14.119 1.00 96.38 93 MET A CA 1
ATOM 752 C C . MET A 1 93 ? 12.162 -3.354 -13.974 1.00 96.38 93 MET A C 1
ATOM 754 O O . MET A 1 93 ? 12.861 -4.124 -14.629 1.00 96.38 93 MET A O 1
ATOM 758 N N . LEU A 1 94 ? 12.663 -2.496 -13.088 1.00 95.69 94 LEU A N 1
ATOM 759 C CA . LEU A 1 94 ? 14.081 -2.432 -12.737 1.00 95.69 94 LEU A CA 1
ATOM 760 C C . LEU A 1 94 ? 14.495 -3.705 -11.999 1.00 95.69 94 LEU A C 1
ATOM 762 O O . LEU A 1 94 ? 13.838 -4.108 -11.037 1.00 95.69 94 LEU A O 1
ATOM 766 N N . VAL A 1 95 ? 15.588 -4.332 -12.413 1.00 93.75 95 VAL A N 1
ATOM 767 C CA . VAL A 1 95 ? 16.116 -5.555 -11.798 1.00 93.75 95 VAL A CA 1
ATOM 768 C C . VAL A 1 95 ? 17.637 -5.469 -11.732 1.00 93.75 95 VAL A C 1
ATOM 770 O O . VAL A 1 95 ? 18.275 -4.894 -12.606 1.00 93.75 95 VAL A O 1
ATOM 773 N N . ILE A 1 96 ? 18.220 -6.045 -10.682 1.00 91.19 96 ILE A N 1
ATOM 774 C CA . ILE A 1 96 ? 19.659 -6.311 -10.621 1.00 91.19 96 ILE A CA 1
ATOM 775 C C . ILE A 1 96 ? 19.854 -7.760 -11.060 1.00 91.19 96 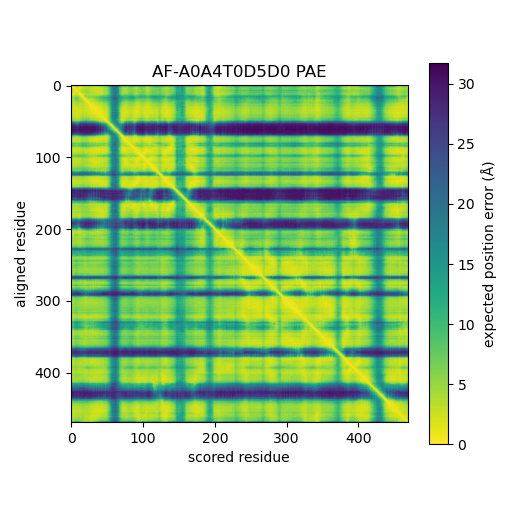ILE A C 1
ATOM 777 O O . ILE A 1 96 ? 19.255 -8.670 -10.478 1.00 91.19 96 ILE A O 1
ATOM 781 N N . THR A 1 97 ? 20.635 -7.972 -12.114 1.00 87.25 97 THR A N 1
ATOM 782 C CA . THR A 1 97 ? 20.957 -9.314 -12.610 1.00 87.25 97 THR A CA 1
ATOM 783 C C . THR A 1 97 ? 21.855 -10.058 -11.611 1.00 87.25 97 THR A C 1
ATOM 785 O O . THR A 1 97 ? 22.488 -9.433 -10.759 1.00 87.25 97 THR A O 1
ATOM 788 N N . PRO A 1 98 ? 21.989 -11.393 -11.714 1.00 82.88 98 PRO A N 1
ATOM 789 C CA . PRO A 1 98 ? 22.933 -12.147 -10.883 1.00 82.88 98 PRO A CA 1
ATOM 790 C C . PRO A 1 98 ? 24.392 -11.676 -11.003 1.00 82.88 98 PRO A C 1
ATOM 792 O O . PRO A 1 98 ? 25.166 -11.856 -10.071 1.00 82.88 98 PRO A O 1
ATOM 795 N N . THR A 1 99 ? 24.756 -11.048 -12.126 1.00 82.81 99 THR A N 1
ATOM 796 C CA . THR A 1 99 ? 26.073 -10.434 -12.359 1.00 82.81 99 THR A CA 1
ATOM 797 C C . THR A 1 99 ? 26.236 -9.066 -11.688 1.00 82.81 99 THR A C 1
ATOM 799 O O . THR A 1 99 ? 27.295 -8.459 -11.793 1.00 82.81 99 THR A O 1
ATOM 802 N N . GLY A 1 100 ? 25.203 -8.559 -11.007 1.00 85.06 100 GLY A N 1
ATOM 803 C CA . GLY A 1 100 ? 25.215 -7.258 -10.338 1.00 85.06 100 GLY A CA 1
ATOM 804 C C . GLY A 1 100 ? 24.926 -6.069 -11.258 1.00 85.06 100 GLY A C 1
ATOM 805 O O . GLY A 1 100 ? 24.940 -4.932 -10.794 1.00 85.06 100 GLY A O 1
ATOM 806 N N . THR A 1 101 ? 24.637 -6.298 -12.542 1.00 89.50 101 THR A N 1
ATOM 807 C CA . THR A 1 101 ? 24.342 -5.223 -13.500 1.00 89.50 101 THR A CA 1
ATOM 808 C C . THR A 1 101 ? 22.879 -4.790 -13.426 1.00 89.50 101 THR A C 1
ATOM 810 O O . THR A 1 101 ? 21.985 -5.615 -13.217 1.00 89.50 101 THR A O 1
ATOM 813 N N . LEU A 1 102 ? 22.622 -3.494 -13.621 1.00 92.44 102 LEU A N 1
ATOM 814 C CA . LEU A 1 102 ? 21.266 -2.965 -13.719 1.00 92.44 102 LEU A CA 1
ATOM 815 C C . LEU A 1 102 ? 20.648 -3.366 -15.064 1.00 92.44 102 LEU A C 1
ATOM 817 O O . LEU A 1 102 ? 21.249 -3.178 -16.120 1.00 92.44 102 LEU A O 1
ATOM 821 N N . ALA A 1 103 ? 19.438 -3.908 -15.016 1.00 94.00 103 ALA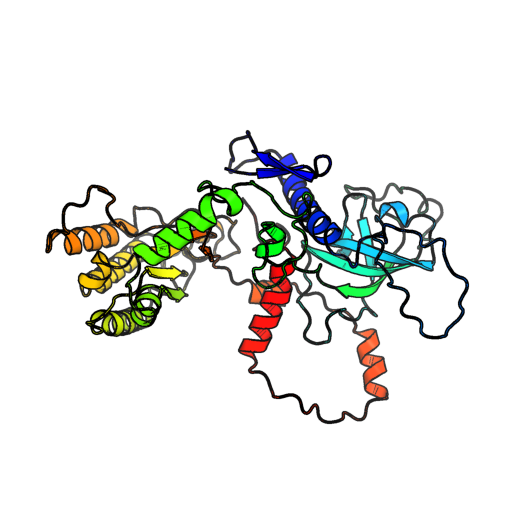 A N 1
ATOM 822 C CA . ALA A 1 103 ? 18.680 -4.317 -16.186 1.00 94.00 103 ALA A CA 1
ATOM 823 C C . ALA A 1 103 ? 17.217 -3.884 -16.074 1.00 94.00 103 ALA A C 1
ATOM 825 O O . ALA A 1 103 ? 16.690 -3.615 -14.987 1.00 94.00 103 ALA A O 1
ATOM 826 N N . LEU A 1 104 ? 16.558 -3.843 -17.225 1.00 94.94 104 LEU A N 1
ATOM 827 C CA . LEU A 1 104 ? 15.138 -3.578 -17.360 1.00 94.94 104 LEU A CA 1
ATOM 828 C C . LEU A 1 104 ? 14.442 -4.824 -17.916 1.00 94.94 104 LEU A C 1
ATOM 830 O O . LEU A 1 104 ? 14.863 -5.370 -18.934 1.00 94.94 104 LEU A O 1
ATOM 834 N N . ASN A 1 105 ? 13.366 -5.256 -17.258 1.00 94.56 105 ASN A N 1
ATOM 835 C CA . ASN A 1 105 ? 12.591 -6.431 -17.661 1.00 94.56 105 ASN A CA 1
ATOM 836 C C . ASN A 1 105 ? 11.161 -6.043 -18.037 1.00 94.56 105 ASN A C 1
ATOM 838 O O . ASN A 1 105 ? 10.474 -5.378 -17.260 1.00 94.56 105 ASN A O 1
ATOM 842 N N . ASP A 1 106 ? 10.671 -6.529 -19.171 1.00 93.94 106 ASP A N 1
ATOM 843 C CA . ASP A 1 106 ? 9.256 -6.474 -19.536 1.00 93.94 106 ASP A CA 1
ATOM 844 C C . ASP A 1 106 ? 8.686 -7.897 -19.699 1.00 93.94 106 ASP A C 1
ATOM 846 O O . ASP A 1 106 ? 9.244 -8.869 -19.188 1.00 93.94 106 ASP A O 1
ATOM 850 N N . LEU A 1 107 ? 7.524 -8.037 -20.342 1.00 92.06 107 LEU A N 1
ATOM 851 C CA . LEU A 1 107 ? 6.927 -9.356 -20.596 1.00 92.06 107 LEU A CA 1
ATOM 852 C C . LEU A 1 107 ? 7.585 -10.119 -21.756 1.00 92.06 107 LEU A C 1
ATOM 854 O O . LEU A 1 107 ? 7.273 -11.292 -21.948 1.00 92.06 107 LEU A O 1
ATOM 858 N N . THR A 1 108 ? 8.419 -9.449 -22.549 1.00 91.88 108 THR A N 1
ATOM 859 C CA . THR A 1 108 ? 9.012 -9.951 -23.792 1.00 91.88 108 THR A CA 1
ATOM 860 C C . THR A 1 108 ? 10.491 -10.296 -23.660 1.00 91.88 108 THR A C 1
ATOM 862 O O . THR A 1 108 ? 10.950 -11.179 -24.377 1.00 91.88 108 THR A O 1
ATOM 865 N N . GLY A 1 109 ? 11.220 -9.654 -22.746 1.00 89.50 109 GLY A N 1
ATOM 866 C CA . GLY A 1 109 ? 12.632 -9.933 -22.517 1.00 89.50 109 GLY A CA 1
ATOM 867 C C . GLY A 1 109 ? 13.270 -9.072 -21.429 1.00 89.50 109 GLY A C 1
ATOM 868 O O . GLY A 1 109 ? 12.601 -8.375 -20.659 1.00 89.50 109 GLY A O 1
ATOM 869 N N . SER A 1 110 ? 14.597 -9.148 -21.372 1.00 91.44 110 SER A N 1
ATOM 870 C CA . SER A 1 110 ? 15.456 -8.377 -20.470 1.00 91.44 110 SER A CA 1
ATOM 871 C C . SER A 1 110 ? 16.546 -7.668 -21.270 1.00 91.44 110 SER A C 1
ATOM 873 O O . SER A 1 110 ? 17.067 -8.242 -22.228 1.00 91.44 110 SER A O 1
ATOM 875 N N . ILE A 1 111 ? 16.892 -6.442 -20.880 1.00 91.50 111 ILE A N 1
ATOM 876 C CA . ILE A 1 111 ? 17.969 -5.653 -21.491 1.00 91.50 111 ILE A CA 1
ATOM 877 C C . ILE A 1 111 ? 18.816 -4.968 -20.417 1.00 91.50 111 ILE A C 1
ATOM 879 O O . ILE A 1 111 ? 18.289 -4.523 -19.392 1.00 91.50 111 ILE A O 1
ATOM 883 N N . THR A 1 112 ? 20.128 -4.886 -20.637 1.00 93.00 112 THR A N 1
ATOM 884 C CA . THR A 1 112 ? 21.035 -4.157 -19.739 1.00 93.00 112 THR A CA 1
ATOM 885 C C . THR A 1 112 ? 20.802 -2.649 -19.850 1.00 93.00 112 THR A C 1
ATOM 887 O O . THR A 1 112 ? 20.457 -2.144 -20.918 1.00 93.00 112 THR A O 1
ATOM 890 N N . LEU A 1 113 ? 20.936 -1.923 -18.740 1.00 93.25 113 LEU A N 1
ATOM 891 C CA . LEU A 1 113 ? 20.528 -0.523 -18.651 1.00 93.25 113 LEU A CA 1
ATOM 892 C C . LEU A 1 113 ? 21.694 0.376 -18.222 1.00 93.25 113 LEU A C 1
ATOM 894 O O . LEU A 1 113 ? 22.307 0.145 -17.179 1.00 93.25 113 LEU A O 1
ATOM 898 N N . ASP A 1 114 ? 21.953 1.429 -18.998 1.00 92.62 114 ASP A N 1
ATOM 899 C CA . ASP A 1 114 ? 22.773 2.574 -18.598 1.00 92.62 114 ASP A CA 1
ATOM 900 C C . ASP A 1 114 ? 21.896 3.759 -18.198 1.00 92.62 114 ASP A C 1
ATOM 902 O O . ASP A 1 114 ? 20.994 4.136 -18.942 1.00 92.62 114 ASP A O 1
ATOM 906 N N . LEU A 1 115 ? 22.191 4.381 -17.058 1.00 92.19 115 LEU A N 1
ATOM 907 C CA . LEU A 1 115 ? 21.525 5.598 -16.582 1.00 92.19 115 LEU A CA 1
ATOM 908 C C . LEU A 1 115 ? 22.526 6.698 -16.189 1.00 92.19 115 LEU A C 1
ATOM 910 O O . LEU A 1 115 ? 22.174 7.611 -15.441 1.00 92.19 115 LEU A O 1
ATOM 914 N N . GLN A 1 116 ? 23.781 6.630 -16.642 1.00 88.75 116 GLN A N 1
ATOM 915 C CA . GLN A 1 116 ? 24.802 7.621 -16.269 1.00 88.75 116 GLN A CA 1
ATOM 916 C C . GLN A 1 116 ? 24.426 9.056 -16.665 1.00 88.75 116 GLN A C 1
ATOM 918 O O . GLN A 1 116 ? 24.672 9.977 -15.885 1.00 88.75 116 GLN A O 1
ATOM 923 N N . HIS A 1 117 ? 23.765 9.217 -17.814 1.00 86.81 117 HIS A N 1
ATOM 924 C CA . HIS A 1 117 ? 23.297 10.500 -18.355 1.00 86.81 117 HIS A CA 1
ATOM 925 C C . HIS A 1 117 ? 21.790 10.729 -18.160 1.00 86.81 117 HIS A C 1
ATOM 927 O O . HIS A 1 117 ? 21.233 11.688 -18.688 1.00 86.81 117 HIS A O 1
ATOM 933 N N . ALA A 1 118 ? 21.104 9.842 -17.432 1.00 88.56 118 ALA A N 1
ATOM 934 C CA . ALA A 1 118 ? 19.660 9.938 -17.283 1.00 88.56 118 ALA A CA 1
ATOM 935 C C . ALA A 1 118 ? 19.276 11.082 -16.334 1.00 88.56 118 ALA A C 1
ATOM 937 O O . ALA A 1 118 ? 19.754 11.129 -15.200 1.00 88.56 118 ALA A O 1
ATOM 938 N N . LYS A 1 119 ? 18.342 11.940 -16.754 1.00 87.88 119 LYS A N 1
ATOM 939 C CA . LYS A 1 119 ? 17.696 12.948 -15.899 1.00 87.88 119 LYS A CA 1
ATOM 940 C C . LYS A 1 119 ? 16.288 12.476 -15.480 1.00 87.88 119 LYS A C 1
ATOM 942 O O . LYS A 1 119 ? 15.600 11.782 -16.234 1.00 87.88 119 LYS A O 1
ATOM 947 N N . PRO A 1 120 ? 15.814 12.792 -14.266 1.00 84.62 120 PRO A N 1
ATOM 948 C CA . PRO A 1 120 ? 14.463 12.425 -13.858 1.00 84.62 120 PRO A CA 1
ATOM 949 C C . PRO A 1 120 ? 13.406 13.251 -14.607 1.00 84.62 120 PRO A C 1
ATOM 951 O O . PRO A 1 120 ? 13.451 14.478 -14.607 1.00 84.62 120 PRO A O 1
ATOM 954 N N . LEU A 1 121 ? 12.388 12.591 -15.169 1.00 76.88 121 LEU A N 1
ATOM 955 C CA . LEU A 1 121 ? 11.338 13.234 -15.980 1.00 76.88 121 LEU A CA 1
ATOM 956 C C . LEU A 1 121 ? 10.482 14.250 -15.191 1.00 76.88 121 LEU A C 1
ATOM 958 O O . LEU A 1 121 ? 9.810 15.091 -15.775 1.00 76.88 121 LEU A O 1
ATOM 962 N N . GLN A 1 122 ? 10.475 14.156 -13.858 1.00 69.56 122 GLN A N 1
ATOM 963 C CA . GLN A 1 122 ? 9.648 14.972 -12.958 1.00 69.56 122 GLN A CA 1
ATOM 964 C C . GLN A 1 122 ? 10.446 16.043 -12.183 1.00 69.56 122 GLN A C 1
ATOM 966 O O . GLN A 1 122 ? 9.922 16.588 -11.216 1.00 69.56 122 GLN A O 1
ATOM 971 N N . GLY A 1 123 ? 11.691 16.340 -12.580 1.00 65.69 123 GLY A N 1
ATOM 972 C CA . GLY A 1 123 ? 12.558 17.326 -11.913 1.00 65.69 123 GLY A CA 1
ATOM 973 C C . GLY A 1 123 ? 13.439 16.755 -10.789 1.00 65.69 123 GLY A C 1
ATOM 974 O O . GLY A 1 123 ? 13.395 15.561 -10.488 1.00 65.69 123 GLY A O 1
ATOM 975 N N . VAL A 1 124 ? 14.276 17.606 -10.181 1.00 56.53 124 VAL A N 1
ATOM 976 C CA . VAL A 1 124 ? 15.347 17.215 -9.233 1.00 56.53 124 VAL A CA 1
ATOM 977 C C . VAL A 1 124 ? 14.794 16.570 -7.947 1.00 56.53 124 VAL A C 1
ATOM 979 O O . VAL A 1 124 ? 15.303 15.539 -7.505 1.00 56.53 124 VAL A O 1
ATOM 982 N N . ASP A 1 125 ? 13.649 17.038 -7.440 1.00 62.47 125 ASP A N 1
ATOM 983 C CA . ASP A 1 125 ? 12.921 16.449 -6.295 1.00 62.47 125 ASP A CA 1
ATOM 984 C C . ASP A 1 125 ? 12.034 15.242 -6.664 1.00 62.47 125 ASP A C 1
ATOM 986 O O . ASP A 1 125 ? 10.978 14.973 -6.081 1.00 62.47 125 ASP A O 1
ATOM 990 N N . SER A 1 126 ? 12.475 14.473 -7.655 1.00 73.38 126 SER A N 1
ATOM 991 C CA . SER A 1 126 ? 11.762 13.302 -8.159 1.00 73.38 126 SER A CA 1
ATOM 992 C C . SER A 1 126 ? 11.744 12.115 -7.191 1.00 73.38 126 SER A C 1
ATOM 994 O O . SER A 1 126 ? 12.485 12.027 -6.207 1.00 73.38 126 SER A O 1
ATOM 996 N N . SER A 1 127 ? 10.858 11.171 -7.513 1.00 86.75 127 SER A N 1
ATOM 997 C CA . SER A 1 127 ? 10.689 9.854 -6.895 1.00 86.75 127 SER A CA 1
ATOM 998 C C . SER A 1 127 ? 12.005 9.099 -6.651 1.00 86.75 127 SER A C 1
ATOM 1000 O O . SER A 1 127 ? 12.942 9.168 -7.441 1.00 86.75 127 SER A O 1
ATOM 1002 N N . TRP A 1 128 ? 12.056 8.281 -5.599 1.00 91.88 128 TRP A N 1
ATOM 1003 C CA . TRP A 1 128 ? 13.053 7.218 -5.486 1.00 91.88 128 TRP A CA 1
ATOM 1004 C C . TRP A 1 128 ? 12.747 6.112 -6.494 1.00 91.88 128 TRP A C 1
ATOM 1006 O O . TRP A 1 128 ? 11.645 5.564 -6.505 1.00 91.88 128 TRP A O 1
ATOM 1016 N N . PHE A 1 129 ? 13.753 5.728 -7.276 1.00 93.50 129 PHE A N 1
ATOM 1017 C CA . PHE A 1 129 ? 13.701 4.556 -8.143 1.00 93.50 129 PHE A CA 1
ATOM 1018 C C . PHE A 1 129 ? 14.511 3.432 -7.514 1.00 93.50 129 PHE A C 1
ATOM 1020 O O . PHE A 1 129 ? 15.671 3.625 -7.173 1.00 93.50 129 PHE A O 1
ATOM 1027 N N . CYS A 1 130 ? 13.903 2.267 -7.325 1.00 94.50 130 CYS A N 1
ATOM 1028 C CA . CYS A 1 130 ? 14.543 1.098 -6.726 1.00 94.50 130 CYS A CA 1
ATOM 1029 C C . CYS A 1 130 ? 14.345 -0.128 -7.626 1.00 94.50 130 CYS A C 1
ATOM 1031 O O . CYS A 1 130 ? 13.336 -0.206 -8.339 1.00 94.50 130 CYS A O 1
ATOM 1033 N N . PRO A 1 131 ? 15.227 -1.140 -7.543 1.00 94.94 131 PRO A N 1
ATOM 1034 C CA . PRO A 1 131 ? 14.941 -2.457 -8.096 1.00 94.94 131 PRO A CA 1
ATOM 1035 C C . PRO A 1 131 ? 13.568 -2.962 -7.635 1.00 94.94 131 PRO A C 1
ATOM 1037 O O . PRO A 1 131 ? 13.139 -2.724 -6.507 1.00 94.94 131 PRO A O 1
ATOM 1040 N N . GLY A 1 132 ? 12.858 -3.651 -8.518 1.00 94.31 132 GLY A N 1
ATOM 1041 C CA . GLY A 1 132 ? 11.483 -4.090 -8.328 1.00 94.31 132 GLY A CA 1
ATOM 1042 C C . GLY A 1 132 ? 10.430 -3.053 -8.720 1.00 94.31 132 GLY A C 1
ATOM 1043 O O . GLY A 1 132 ? 9.264 -3.429 -8.811 1.00 94.31 132 GLY A O 1
ATOM 1044 N N . MET A 1 133 ? 10.772 -1.786 -8.973 1.00 95.81 133 MET A N 1
ATOM 1045 C CA . MET A 1 133 ? 9.821 -0.778 -9.463 1.00 95.81 133 MET A CA 1
ATOM 1046 C C . MET A 1 133 ? 9.603 -0.878 -10.970 1.00 95.81 133 MET A C 1
ATOM 1048 O O . MET A 1 133 ? 10.538 -1.154 -11.712 1.00 95.81 133 MET A O 1
ATOM 1052 N N . VAL A 1 134 ? 8.371 -0.625 -11.418 1.00 97.06 134 VAL A N 1
ATOM 1053 C CA . VAL A 1 134 ? 8.048 -0.458 -12.840 1.00 97.06 134 VAL A CA 1
ATOM 1054 C C . VAL A 1 134 ? 8.192 1.015 -13.196 1.00 97.06 134 VAL A C 1
ATOM 1056 O O . VAL A 1 134 ? 7.583 1.867 -12.547 1.00 97.06 134 VAL A O 1
ATOM 1059 N N . VAL A 1 135 ? 9.001 1.306 -14.204 1.00 95.94 135 VAL A N 1
ATOM 1060 C CA . VAL A 1 135 ? 9.407 2.655 -14.601 1.00 95.94 135 VAL A CA 1
ATOM 1061 C C . VAL A 1 135 ? 9.240 2.849 -16.103 1.00 95.94 135 VAL A C 1
ATOM 1063 O O . VAL A 1 135 ? 9.149 1.883 -16.864 1.00 95.94 135 VAL A O 1
ATOM 1066 N N . LEU A 1 136 ? 9.190 4.115 -16.500 1.00 95.62 136 LEU A N 1
ATOM 1067 C CA . LEU A 1 136 ? 9.310 4.564 -17.876 1.00 95.62 136 LEU A CA 1
ATOM 1068 C C . LEU A 1 136 ? 10.733 5.055 -18.101 1.00 95.62 136 LEU A C 1
ATOM 1070 O O . LEU A 1 136 ? 11.237 5.835 -17.294 1.00 95.62 136 LEU A O 1
ATOM 1074 N N . ILE A 1 137 ? 11.359 4.594 -19.177 1.00 95.38 137 ILE A N 1
ATOM 1075 C CA . ILE A 1 137 ? 12.693 5.043 -19.575 1.00 95.38 137 ILE A CA 1
ATOM 1076 C C . ILE A 1 137 ? 12.642 5.439 -21.040 1.00 95.38 137 ILE A C 1
ATOM 1078 O O . ILE A 1 137 ? 12.233 4.641 -21.884 1.00 95.38 137 ILE A O 1
ATOM 1082 N N . GLU A 1 138 ? 13.045 6.667 -21.327 1.00 94.75 138 GLU A N 1
ATOM 1083 C CA . GLU A 1 138 ? 13.302 7.139 -22.681 1.00 94.75 138 GLU A CA 1
ATOM 1084 C C . GLU A 1 138 ? 14.798 7.062 -22.945 1.00 94.75 138 GLU A C 1
ATOM 1086 O O . GLU A 1 138 ? 15.602 7.451 -22.095 1.00 94.75 138 GLU A O 1
ATOM 1091 N N . GLY A 1 139 ? 15.177 6.542 -24.103 1.00 94.88 139 GLY A N 1
ATOM 1092 C CA . GLY A 1 139 ? 16.578 6.320 -24.411 1.00 94.88 139 GLY A CA 1
ATOM 1093 C C . GLY A 1 139 ? 16.809 5.728 -25.788 1.00 94.88 139 GLY A C 1
ATOM 1094 O O . GLY A 1 139 ? 15.879 5.578 -26.585 1.00 94.88 139 GLY A O 1
ATOM 1095 N N . VAL A 1 140 ? 18.061 5.367 -26.038 1.00 95.31 140 VAL A N 1
ATOM 1096 C CA . VAL A 1 140 ? 18.522 4.745 -27.280 1.00 95.31 140 VAL A CA 1
ATOM 1097 C C . VAL A 1 140 ? 18.985 3.326 -27.005 1.00 95.31 140 VAL A C 1
ATOM 1099 O O . VAL A 1 140 ? 19.623 3.041 -25.991 1.00 95.31 140 VAL A O 1
ATOM 1102 N N . TYR A 1 141 ? 18.657 2.426 -27.926 1.00 93.69 141 TYR A N 1
ATOM 1103 C CA . TYR A 1 141 ? 19.235 1.091 -27.937 1.00 93.69 141 TYR A CA 1
ATOM 1104 C C . TYR A 1 141 ? 20.582 1.108 -28.659 1.00 93.69 141 TYR A C 1
ATOM 1106 O O . TYR A 1 141 ? 20.654 1.523 -29.815 1.00 93.69 141 TYR A O 1
ATOM 1114 N N . GLU A 1 142 ? 21.619 0.632 -27.979 1.00 91.12 142 GLU A N 1
ATOM 1115 C CA . GLU A 1 142 ? 22.941 0.406 -28.543 1.00 91.12 142 GLU A CA 1
ATOM 1116 C C . GLU A 1 142 ? 23.217 -1.097 -28.615 1.00 91.12 142 GLU A C 1
ATOM 1118 O O . GLU A 1 142 ? 23.201 -1.815 -27.610 1.00 91.12 142 GLU A O 1
ATOM 1123 N N . GLU A 1 143 ? 23.454 -1.589 -29.825 1.00 85.19 143 GLU A N 1
ATOM 1124 C CA . GLU A 1 143 ? 23.826 -2.982 -30.044 1.00 85.19 143 GLU A CA 1
ATOM 1125 C C . GLU A 1 143 ? 25.318 -3.177 -29.741 1.00 85.19 143 GLU A C 1
ATOM 1127 O O . GLU A 1 143 ? 26.186 -2.613 -30.407 1.00 85.19 143 GLU A O 1
ATOM 1132 N N . GLU A 1 144 ? 25.630 -3.993 -28.735 1.00 76.31 144 GLU A N 1
ATOM 1133 C CA . GLU A 1 144 ? 27.011 -4.318 -28.382 1.00 76.31 144 GLU A CA 1
ATOM 1134 C C . GLU A 1 144 ? 27.483 -5.516 -29.213 1.00 76.31 144 GLU A C 1
ATOM 1136 O O . GLU A 1 144 ? 27.014 -6.643 -29.042 1.00 76.31 144 GLU A O 1
ATOM 1141 N N . TYR A 1 145 ? 28.443 -5.282 -30.108 1.00 61.78 145 TYR A N 1
ATOM 1142 C CA . TYR A 1 145 ? 29.066 -6.319 -30.935 1.00 61.78 145 TYR A CA 1
ATOM 1143 C C . TYR A 1 145 ? 30.158 -7.068 -30.157 1.00 61.78 145 TYR A C 1
ATOM 1145 O O . TYR A 1 145 ? 31.325 -7.086 -30.548 1.00 61.78 145 TYR A O 1
ATOM 1153 N N . SER A 1 146 ? 29.812 -7.712 -29.043 1.00 53.69 146 SER A N 1
ATOM 1154 C CA . SER A 1 146 ? 30.748 -8.581 -28.320 1.00 53.69 146 SER A CA 1
ATOM 1155 C C . SER A 1 146 ? 30.795 -9.990 -28.940 1.00 53.69 146 SER A C 1
ATOM 1157 O O . SER A 1 146 ? 30.328 -10.975 -28.380 1.00 53.69 146 SER A O 1
ATOM 1159 N N . GLY A 1 147 ? 31.421 -10.087 -30.120 1.00 45.09 147 GLY A N 1
ATOM 1160 C CA . GLY A 1 147 ? 31.904 -11.345 -30.707 1.00 45.09 147 GLY A CA 1
ATOM 1161 C C . GLY A 1 147 ? 30.900 -12.162 -31.539 1.00 45.09 147 GLY A C 1
ATOM 1162 O O . GLY A 1 147 ? 29.683 -12.120 -31.355 1.00 45.09 147 GLY A O 1
ATOM 1163 N N . ALA A 1 148 ? 31.437 -12.926 -32.498 1.00 36.38 148 ALA A N 1
ATOM 1164 C CA . ALA A 1 148 ? 30.678 -13.761 -33.429 1.00 36.38 148 ALA A CA 1
ATOM 1165 C C . ALA A 1 148 ? 29.802 -14.788 -32.681 1.00 36.38 148 ALA A C 1
ATOM 1167 O O . ALA A 1 148 ? 30.311 -15.751 -32.112 1.00 36.38 148 ALA A O 1
ATOM 1168 N N . GLY A 1 149 ? 28.483 -14.565 -32.684 1.00 47.09 149 GLY A N 1
ATOM 1169 C CA . GLY A 1 149 ? 27.485 -15.395 -31.993 1.00 47.09 149 GLY A CA 1
ATOM 1170 C C . GLY A 1 149 ? 26.587 -14.640 -31.002 1.00 47.09 149 GLY A C 1
ATOM 1171 O O . GLY A 1 149 ? 25.586 -15.203 -30.562 1.00 47.09 149 GLY A O 1
ATOM 1172 N N . ALA A 1 150 ? 26.896 -13.376 -30.682 1.00 46.41 150 ALA A N 1
ATOM 1173 C CA . ALA A 1 150 ? 26.144 -12.557 -29.721 1.00 46.41 150 ALA A CA 1
ATOM 1174 C C . ALA A 1 150 ? 24.919 -11.820 -30.307 1.00 46.41 150 ALA A C 1
ATOM 1176 O O . ALA A 1 150 ? 24.063 -11.367 -29.554 1.00 46.41 150 ALA A O 1
ATOM 1177 N N . SER A 1 151 ? 24.800 -11.739 -31.638 1.00 45.06 151 SER A N 1
ATOM 1178 C CA . SER A 1 151 ? 23.689 -11.082 -32.354 1.00 45.06 151 SER A CA 1
ATOM 1179 C C . SER A 1 151 ? 22.456 -11.976 -32.572 1.00 45.06 151 SER A C 1
ATOM 1181 O O . SER A 1 151 ? 21.495 -11.585 -33.233 1.00 45.06 151 SER A O 1
ATOM 1183 N N . GLY A 1 152 ? 22.464 -13.195 -32.027 1.00 47.84 152 GLY A N 1
ATOM 1184 C CA . GLY A 1 152 ? 21.272 -14.037 -31.933 1.00 47.84 152 GLY A CA 1
ATOM 1185 C C . GLY A 1 152 ? 20.514 -13.800 -30.626 1.00 47.84 152 GLY A C 1
ATOM 1186 O O . GLY A 1 152 ? 21.011 -13.145 -29.715 1.00 47.84 152 GLY A O 1
ATOM 1187 N N . LEU A 1 153 ? 19.337 -14.421 -30.489 1.00 48.06 153 LEU A N 1
ATOM 1188 C CA . LEU A 1 153 ? 18.789 -14.825 -29.184 1.00 48.06 153 LEU A CA 1
ATOM 1189 C C . LEU A 1 153 ? 19.819 -15.763 -28.519 1.00 48.06 153 LEU A C 1
ATOM 1191 O O . LEU A 1 153 ? 19.726 -16.985 -28.612 1.00 48.06 153 LEU A O 1
ATOM 1195 N N . GLY A 1 154 ? 20.894 -15.179 -27.994 1.00 42.66 154 GLY A N 1
ATOM 1196 C CA . GLY A 1 154 ? 22.124 -15.862 -27.638 1.00 42.66 154 GLY A CA 1
ATOM 1197 C C . GLY A 1 154 ? 21.962 -16.636 -26.345 1.00 42.66 154 GLY A C 1
ATOM 1198 O O . GLY A 1 154 ? 21.369 -16.160 -25.380 1.00 42.66 154 GLY A O 1
ATOM 1199 N N . ALA A 1 155 ? 22.522 -17.839 -26.337 1.00 40.50 155 ALA A N 1
ATOM 1200 C CA . ALA A 1 155 ? 22.508 -18.840 -25.278 1.00 40.50 155 ALA A CA 1
ATOM 1201 C C . ALA A 1 155 ? 23.251 -18.429 -23.979 1.00 40.50 155 ALA A C 1
ATOM 1203 O O . ALA A 1 155 ? 23.867 -19.268 -23.324 1.00 40.50 155 ALA A O 1
ATOM 1204 N N . ALA A 1 156 ? 23.202 -17.158 -23.576 1.00 41.69 156 ALA A N 1
ATOM 1205 C CA . ALA A 1 156 ? 23.781 -16.661 -22.335 1.00 41.69 156 ALA A CA 1
ATOM 1206 C C . ALA A 1 156 ? 22.744 -16.714 -21.198 1.00 41.69 156 ALA A C 1
ATOM 1208 O O . ALA A 1 156 ? 21.994 -15.776 -20.941 1.00 41.69 156 ALA A O 1
ATOM 1209 N N . THR A 1 157 ? 22.695 -17.875 -20.540 1.00 44.41 157 THR A N 1
ATOM 1210 C CA . THR A 1 157 ? 22.483 -18.040 -19.088 1.00 44.41 157 THR A CA 1
ATOM 1211 C C . THR A 1 157 ? 21.580 -17.005 -18.396 1.00 44.41 157 THR A C 1
ATOM 1213 O O . THR A 1 157 ? 22.036 -16.173 -17.614 1.00 44.41 157 THR A O 1
ATOM 1216 N N . GLY A 1 158 ? 20.271 -17.096 -18.626 1.00 48.56 158 GLY A N 1
ATOM 1217 C CA . GLY A 1 158 ? 19.263 -16.355 -17.870 1.00 48.56 158 GLY A CA 1
ATOM 1218 C C . GLY A 1 158 ? 17.850 -16.780 -18.256 1.00 48.56 158 GLY A C 1
ATOM 1219 O O . GLY A 1 158 ? 17.546 -16.974 -19.431 1.00 48.56 158 GLY A O 1
ATOM 1220 N N . VAL A 1 159 ? 16.967 -16.959 -17.272 1.00 45.12 159 VAL A N 1
ATOM 1221 C CA . VAL A 1 159 ? 15.557 -17.291 -17.527 1.00 45.12 159 VAL A CA 1
ATOM 1222 C C . VAL A 1 159 ? 14.870 -16.055 -18.120 1.00 45.12 159 VAL A C 1
ATOM 1224 O O . VAL A 1 159 ? 14.584 -15.119 -17.377 1.00 45.12 159 VAL A O 1
ATOM 1227 N N . GLY A 1 160 ? 14.599 -16.046 -19.432 1.00 52.69 160 GLY A N 1
ATOM 1228 C CA . GLY A 1 160 ? 13.744 -15.024 -20.058 1.00 52.69 160 GLY A CA 1
ATOM 1229 C C . GLY A 1 160 ? 14.195 -14.407 -21.385 1.00 52.69 160 GLY A C 1
ATOM 1230 O O . GLY A 1 160 ? 13.498 -13.515 -21.849 1.00 52.69 160 GLY A O 1
ATOM 1231 N N . GLY A 1 161 ? 15.289 -14.857 -22.011 1.00 62.59 161 GLY A N 1
ATOM 1232 C CA . GLY A 1 161 ? 15.749 -14.286 -23.286 1.00 62.59 161 GLY A CA 1
ATOM 1233 C C . GLY A 1 161 ? 16.300 -12.870 -23.102 1.00 62.59 161 GLY A C 1
ATOM 1234 O O . GLY A 1 161 ? 15.606 -11.879 -23.324 1.00 62.59 161 GLY A O 1
ATOM 1235 N N . THR A 1 162 ? 17.546 -12.776 -22.645 1.00 70.75 162 THR A N 1
ATOM 1236 C CA . THR A 1 162 ? 18.264 -11.500 -22.574 1.00 70.75 162 THR A CA 1
ATOM 1237 C C . THR A 1 162 ? 18.627 -11.065 -23.988 1.00 70.75 162 THR A C 1
ATOM 1239 O O . THR A 1 162 ? 19.202 -11.844 -24.748 1.00 70.75 162 THR A O 1
ATOM 1242 N N . ILE A 1 163 ? 18.277 -9.836 -24.345 1.00 77.12 163 ILE A N 1
ATOM 1243 C CA . ILE A 1 163 ? 18.668 -9.235 -25.618 1.00 77.12 163 ILE A CA 1
ATOM 1244 C C . ILE A 1 163 ? 20.095 -8.705 -25.480 1.00 77.12 163 ILE A C 1
ATOM 1246 O O . ILE A 1 163 ? 20.427 -8.095 -24.463 1.00 77.12 163 ILE A O 1
ATOM 1250 N N . GLY A 1 164 ? 20.936 -8.965 -26.483 1.00 76.31 164 GLY A N 1
ATOM 1251 C CA . GLY A 1 164 ? 22.288 -8.409 -26.551 1.00 76.31 164 GLY A CA 1
ATOM 1252 C C . GLY A 1 164 ? 22.276 -6.880 -26.653 1.00 76.31 164 GLY A C 1
ATOM 1253 O O . GLY A 1 164 ? 21.293 -6.284 -27.096 1.00 76.31 164 GLY A O 1
ATOM 1254 N N . GLY A 1 165 ? 23.369 -6.237 -26.250 1.00 85.06 165 GLY A N 1
ATOM 1255 C CA . GLY A 1 165 ? 23.477 -4.779 -26.213 1.00 85.06 165 GLY A CA 1
ATOM 1256 C C . GLY A 1 165 ? 22.976 -4.134 -24.922 1.00 85.06 165 GLY A C 1
ATOM 1257 O O . GLY A 1 165 ? 22.698 -4.798 -23.914 1.00 85.06 165 GLY A O 1
ATOM 1258 N N . LYS A 1 166 ? 22.883 -2.805 -24.968 1.00 90.38 166 LYS A N 1
ATOM 1259 C CA . LYS A 1 166 ? 22.597 -1.933 -23.830 1.00 90.38 166 LYS A CA 1
ATOM 1260 C C . LYS A 1 166 ? 21.561 -0.886 -24.204 1.00 90.38 166 LYS A C 1
ATOM 1262 O O . LYS A 1 166 ? 21.530 -0.382 -25.321 1.00 90.38 166 LYS A O 1
ATOM 1267 N N . PHE A 1 167 ? 20.698 -0.543 -23.259 1.00 94.38 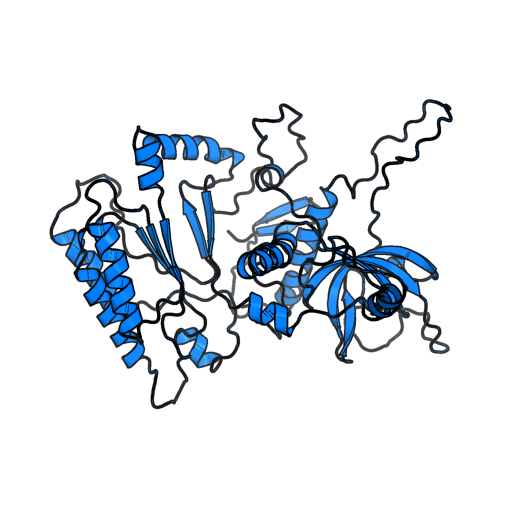167 PHE A N 1
ATOM 1268 C CA . PHE A 1 167 ? 19.792 0.587 -23.394 1.00 94.38 167 PHE A CA 1
ATOM 1269 C C . PHE A 1 167 ? 20.354 1.785 -22.634 1.00 94.38 167 PHE A C 1
ATOM 1271 O O . PHE A 1 167 ? 20.513 1.711 -21.415 1.00 94.38 167 PHE A O 1
ATOM 1278 N N . ILE A 1 168 ? 20.653 2.876 -23.334 1.00 95.00 168 ILE A N 1
ATOM 1279 C CA . ILE A 1 168 ? 21.143 4.119 -22.736 1.00 95.00 168 ILE A CA 1
ATOM 1280 C C . ILE A 1 168 ? 19.947 5.026 -22.474 1.00 95.00 168 ILE A C 1
ATOM 1282 O O . ILE A 1 168 ? 19.336 5.541 -23.408 1.00 95.00 168 ILE A O 1
ATOM 1286 N N . GLY A 1 169 ? 19.594 5.206 -21.201 1.00 94.06 169 GLY A N 1
ATOM 1287 C CA . GLY A 1 169 ? 18.496 6.070 -20.785 1.00 94.06 169 GLY A CA 1
ATOM 1288 C C . GLY A 1 169 ? 18.901 7.543 -20.726 1.00 94.06 169 GLY A C 1
ATOM 1289 O O . GLY A 1 169 ? 19.874 7.897 -20.064 1.00 94.06 169 GLY A O 1
ATOM 1290 N N . PHE A 1 170 ? 18.106 8.403 -21.358 1.00 92.69 170 PHE A N 1
ATOM 1291 C CA . PHE A 1 170 ? 18.184 9.862 -21.243 1.00 92.69 170 PHE A CA 1
ATOM 1292 C C . PHE A 1 170 ? 17.259 10.393 -20.157 1.00 92.69 170 PHE A C 1
ATOM 1294 O O . PHE A 1 170 ? 17.596 11.348 -19.459 1.00 92.69 170 PHE A O 1
ATOM 1301 N N . SER A 1 171 ? 16.090 9.770 -19.991 1.00 91.94 171 SER A N 1
ATOM 1302 C CA . SER A 1 171 ? 15.154 10.149 -18.943 1.00 91.94 171 SER A CA 1
ATOM 1303 C C . SER A 1 171 ? 14.536 8.941 -18.251 1.00 91.94 171 SER A C 1
ATOM 1305 O O . SER A 1 171 ? 14.281 7.904 -18.867 1.00 91.94 171 SER A O 1
ATOM 1307 N N . ILE A 1 172 ? 14.312 9.067 -16.940 1.00 93.00 172 ILE A N 1
ATOM 1308 C CA . ILE A 1 172 ? 13.628 8.062 -16.118 1.00 93.00 172 ILE A CA 1
ATOM 1309 C C . ILE A 1 172 ? 12.432 8.688 -15.401 1.00 93.00 172 ILE A C 1
ATOM 1311 O O . ILE A 1 172 ? 12.526 9.752 -14.788 1.00 93.00 172 ILE A O 1
ATOM 1315 N N . GLY A 1 173 ? 11.282 8.022 -15.469 1.00 92.38 173 GLY A N 1
ATOM 1316 C CA . GLY A 1 173 ? 10.027 8.513 -14.914 1.00 92.38 173 GLY A CA 1
ATOM 1317 C C . GLY A 1 173 ? 9.203 7.416 -14.255 1.00 92.38 173 GLY A C 1
ATOM 1318 O O . GLY A 1 173 ? 9.216 6.251 -14.655 1.00 92.38 173 GLY A O 1
ATOM 1319 N N . ALA A 1 174 ? 8.438 7.788 -13.233 1.00 92.44 174 ALA A N 1
ATOM 1320 C CA . ALA A 1 174 ? 7.411 6.910 -12.694 1.00 92.44 174 ALA A CA 1
ATOM 1321 C C . ALA A 1 174 ? 6.183 6.923 -13.628 1.00 92.44 174 ALA A C 1
ATOM 1323 O O . ALA A 1 174 ? 5.831 7.980 -14.159 1.00 92.44 174 ALA A O 1
ATOM 1324 N N . PRO A 1 175 ? 5.493 5.787 -13.831 1.00 92.62 175 PRO A N 1
ATOM 1325 C CA . PRO A 1 175 ? 4.300 5.758 -14.669 1.00 92.62 175 PRO A CA 1
ATOM 1326 C C . PRO A 1 175 ? 3.203 6.657 -14.068 1.00 92.62 175 PRO A C 1
ATOM 1328 O O . PRO A 1 175 ? 2.932 6.557 -12.869 1.00 92.62 175 PRO A O 1
ATOM 1331 N N . PRO A 1 176 ? 2.513 7.494 -14.861 1.00 90.94 176 PRO A N 1
ATOM 1332 C CA . PRO A 1 176 ? 1.498 8.415 -14.355 1.00 90.94 176 PRO A CA 1
ATOM 1333 C C . PRO A 1 176 ? 0.416 7.701 -13.532 1.00 90.94 176 PRO A C 1
ATOM 1335 O O . PRO A 1 176 ? -0.017 6.590 -13.864 1.00 90.94 176 PRO A O 1
ATOM 1338 N N . SER A 1 177 ? 0.002 8.346 -12.438 1.00 90.12 177 SER A N 1
ATOM 1339 C CA . SER A 1 177 ? -1.069 7.870 -11.555 1.00 90.12 177 SER A CA 1
ATOM 1340 C C . SER A 1 177 ? -2.434 8.348 -12.054 1.00 90.12 177 SER A C 1
ATOM 1342 O O . SER A 1 177 ? -2.564 9.458 -12.560 1.00 90.12 177 SER A O 1
ATOM 1344 N N . GLU A 1 178 ? -3.457 7.510 -11.902 1.00 88.44 178 GLU A N 1
ATOM 1345 C CA . GLU A 1 178 ? -4.841 7.809 -12.292 1.00 88.44 178 GLU A CA 1
ATOM 1346 C C . GLU A 1 178 ? -5.630 8.268 -11.052 1.00 88.44 178 GLU A C 1
ATOM 1348 O O . GLU A 1 178 ? -5.420 7.757 -9.949 1.00 88.44 178 GLU A O 1
ATOM 1353 N N . LYS A 1 179 ? -6.529 9.248 -11.211 1.00 89.62 179 LYS A N 1
ATOM 1354 C CA . LYS A 1 179 ? -7.410 9.697 -10.120 1.00 89.62 179 LYS A CA 1
ATOM 1355 C C . LYS A 1 179 ? -8.443 8.617 -9.789 1.00 89.62 179 LYS A C 1
ATOM 1357 O O . LYS A 1 179 ? -9.004 8.014 -10.699 1.00 89.62 179 LYS A O 1
ATOM 1362 N N . ARG A 1 180 ? -8.799 8.471 -8.505 1.00 87.56 180 ARG A N 1
ATOM 1363 C CA . ARG A 1 180 ? -9.791 7.483 -8.026 1.00 87.56 180 ARG A CA 1
ATOM 1364 C C . ARG A 1 180 ? -11.106 7.517 -8.817 1.00 87.56 180 ARG A C 1
ATOM 1366 O O . ARG A 1 180 ? -11.558 6.469 -9.264 1.00 87.56 180 ARG A O 1
ATOM 1373 N N . ASN A 1 181 ? -11.692 8.699 -9.029 1.00 84.81 181 ASN A N 1
ATOM 1374 C CA . ASN A 1 181 ? -12.964 8.841 -9.754 1.00 84.81 181 ASN A CA 1
ATOM 1375 C C . ASN A 1 181 ? -12.857 8.365 -11.210 1.00 84.81 181 ASN A C 1
ATOM 1377 O O . ASN A 1 181 ? -13.725 7.624 -11.670 1.00 84.81 181 ASN A O 1
ATOM 1381 N N . ALA A 1 182 ? -11.760 8.706 -11.897 1.00 85.25 182 ALA A N 1
ATOM 1382 C CA . ALA A 1 182 ? -11.486 8.239 -13.256 1.00 85.25 182 ALA A CA 1
ATOM 1383 C C . ALA A 1 182 ? -11.331 6.709 -13.292 1.00 85.25 182 ALA A C 1
ATOM 1385 O O . ALA A 1 182 ? -11.983 6.034 -14.087 1.00 85.25 182 ALA A O 1
ATOM 1386 N N . THR A 1 183 ? -10.569 6.146 -12.350 1.00 86.69 183 THR A N 1
ATOM 1387 C CA . THR A 1 183 ? -10.376 4.698 -12.227 1.00 86.69 183 THR A CA 1
ATOM 1388 C C . THR A 1 183 ? -11.685 3.949 -11.946 1.00 86.69 183 THR A C 1
ATOM 1390 O O . THR A 1 183 ? -11.912 2.879 -12.511 1.00 86.69 183 THR A O 1
ATOM 1393 N N . LEU A 1 184 ? -12.563 4.487 -11.093 1.00 83.25 184 LEU A N 1
ATOM 1394 C CA . LEU A 1 184 ? -13.875 3.901 -10.781 1.00 83.25 184 LEU A CA 1
ATOM 1395 C C . LEU A 1 184 ? -14.931 4.189 -11.867 1.00 83.25 184 LEU A C 1
ATOM 1397 O O . LEU A 1 184 ? -16.016 3.604 -11.846 1.00 83.25 184 LEU A O 1
ATOM 1401 N N . GLY A 1 185 ? -14.624 5.057 -12.835 1.00 76.62 185 GLY A N 1
ATOM 1402 C CA . GLY A 1 185 ? -15.555 5.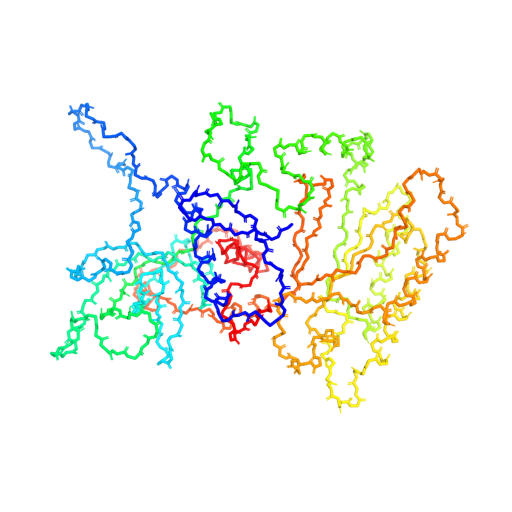492 -13.875 1.00 76.62 185 GLY A CA 1
ATOM 1403 C C . GLY A 1 185 ? -16.751 6.268 -13.314 1.00 76.62 185 GLY A C 1
ATOM 1404 O O . GLY A 1 185 ? -17.862 6.121 -13.829 1.00 76.62 185 GLY A O 1
ATOM 1405 N N . VAL A 1 186 ? -16.544 7.017 -12.227 1.00 75.56 186 VAL A N 1
ATOM 1406 C CA . VAL A 1 186 ? -17.532 7.921 -11.623 1.00 75.56 186 VAL A CA 1
ATOM 1407 C C . VAL A 1 186 ? -17.338 9.301 -12.246 1.00 75.56 186 VAL A C 1
ATOM 1409 O O . VAL A 1 186 ? -16.218 9.808 -12.267 1.00 75.56 186 VAL A O 1
ATOM 1412 N N . ALA A 1 187 ? -18.414 9.896 -12.765 1.00 63.09 187 ALA A N 1
ATOM 1413 C CA . ALA A 1 187 ? -18.362 11.241 -13.327 1.00 63.09 187 ALA A CA 1
ATOM 1414 C C . ALA A 1 187 ? -17.966 12.248 -12.237 1.00 63.09 187 ALA A C 1
ATOM 1416 O O . ALA A 1 187 ? -18.588 12.286 -11.173 1.00 63.09 187 ALA A O 1
ATOM 1417 N N . ASP A 1 188 ? -16.944 13.063 -12.505 1.00 57.81 188 ASP A N 1
ATOM 1418 C CA . ASP A 1 188 ? -16.684 14.246 -11.691 1.00 57.81 188 ASP A CA 1
ATOM 1419 C C . ASP A 1 188 ? -17.855 15.206 -11.916 1.00 57.81 188 ASP A C 1
ATOM 1421 O O . ASP A 1 188 ? -18.119 15.624 -13.043 1.00 57.81 188 ASP A O 1
ATOM 1425 N N . SER A 1 189 ? -18.563 15.576 -10.850 1.00 52.97 189 SER A N 1
ATOM 1426 C CA . SER A 1 189 ? -19.704 16.502 -10.914 1.00 52.97 189 SER A CA 1
ATOM 1427 C C . SER A 1 189 ? -19.348 17.878 -11.498 1.00 52.97 189 SER A C 1
ATOM 1429 O O . SER A 1 189 ? -20.242 18.653 -11.814 1.00 52.97 189 SER A O 1
ATOM 1431 N N . SER A 1 190 ? -18.054 18.184 -11.639 1.00 49.88 190 SER A N 1
ATOM 1432 C CA . SER A 1 190 ? -17.508 19.417 -12.212 1.00 49.88 190 SER A CA 1
ATOM 1433 C C . SER A 1 190 ? -17.298 19.377 -13.730 1.00 49.88 190 SER A C 1
ATOM 1435 O O . SER A 1 190 ? -17.084 20.427 -14.331 1.00 49.88 190 SER A O 1
ATOM 1437 N N . LYS A 1 191 ? -17.350 18.203 -14.371 1.00 48.59 191 LYS A N 1
ATOM 1438 C CA . LYS A 1 191 ? -17.188 18.066 -15.824 1.00 48.59 191 LYS A CA 1
ATOM 1439 C C . LYS A 1 191 ? -18.346 17.261 -16.389 1.00 48.59 191 LYS A C 1
ATOM 1441 O O . LYS A 1 191 ? -18.346 16.035 -16.378 1.00 48.59 191 LYS A O 1
ATOM 1446 N N . GLN A 1 192 ? -19.337 17.982 -16.899 1.00 38.81 192 GLN A N 1
ATOM 1447 C 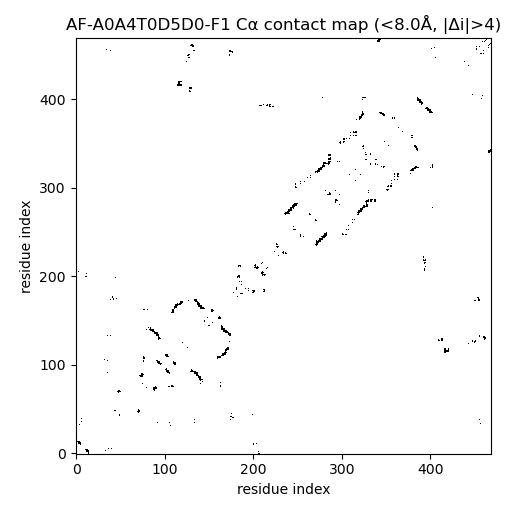CA . GLN A 1 192 ? -20.445 17.451 -17.685 1.00 38.81 192 GLN A CA 1
ATOM 1448 C C . GLN A 1 192 ? -19.917 17.043 -19.073 1.00 38.81 192 GLN A C 1
ATOM 1450 O O . GLN A 1 192 ? -20.197 17.688 -20.074 1.00 38.81 192 GLN A O 1
ATOM 1455 N N . GLN A 1 193 ? -19.055 16.028 -19.124 1.00 40.50 193 GLN A N 1
ATOM 1456 C CA . GLN A 1 193 ? -18.506 15.499 -20.367 1.00 40.50 193 GLN A CA 1
ATOM 1457 C C . GLN A 1 193 ? -18.506 13.974 -20.316 1.00 40.50 193 GLN A C 1
ATOM 1459 O O . GLN A 1 193 ? -18.279 13.378 -19.263 1.00 40.50 193 GLN A O 1
ATOM 1464 N N . ASP A 1 194 ? -18.859 13.393 -21.459 1.00 38.81 194 ASP A N 1
ATOM 1465 C CA . ASP A 1 194 ? -19.320 12.028 -21.677 1.00 38.81 194 ASP A CA 1
ATOM 1466 C C . ASP A 1 194 ? -18.745 10.963 -20.741 1.00 38.81 194 ASP A C 1
ATOM 1468 O O . ASP A 1 194 ? -17.539 10.722 -20.664 1.00 38.81 194 ASP A O 1
ATOM 1472 N N . VAL A 1 195 ? -19.661 10.227 -20.107 1.00 44.41 195 VAL A N 1
ATOM 1473 C CA . VAL A 1 195 ? -19.377 8.909 -19.544 1.00 44.41 195 VAL A CA 1
ATOM 1474 C C . VAL A 1 195 ? -19.046 7.993 -20.719 1.00 44.41 195 VAL A C 1
ATOM 1476 O O . VAL A 1 195 ? -19.907 7.301 -21.260 1.00 44.41 195 VAL A O 1
ATOM 1479 N N . GLY A 1 196 ? -17.784 7.998 -21.139 1.00 40.84 196 GLY A N 1
ATOM 1480 C CA . GLY A 1 196 ? -17.267 7.004 -22.057 1.00 40.84 196 GLY A CA 1
ATOM 1481 C C . GLY A 1 196 ? -17.553 5.621 -21.479 1.00 40.84 196 GLY A C 1
ATOM 1482 O O . GLY A 1 196 ? -17.008 5.238 -20.444 1.00 40.84 196 GLY A O 1
ATOM 1483 N N . VAL A 1 197 ? -18.392 4.856 -22.177 1.00 43.56 197 VAL A N 1
ATOM 1484 C CA . VAL A 1 197 ? -18.771 3.462 -21.876 1.00 43.56 197 VAL A CA 1
ATOM 1485 C C . VAL A 1 197 ? -17.543 2.531 -21.737 1.00 43.56 197 VAL A C 1
ATOM 1487 O O . VAL A 1 197 ? -17.667 1.408 -21.259 1.00 43.56 197 VAL A O 1
ATOM 1490 N N . GLY A 1 198 ? -16.337 2.997 -22.089 1.00 45.50 198 GLY A N 1
ATOM 1491 C CA . GLY A 1 198 ? -15.076 2.252 -22.027 1.00 45.50 198 GLY A CA 1
ATOM 1492 C C . GLY A 1 198 ? -14.073 2.646 -20.928 1.00 45.50 198 GLY A C 1
ATOM 1493 O O . GLY A 1 198 ? -12.974 2.095 -20.927 1.00 45.50 198 GLY A O 1
ATOM 1494 N N . GLY A 1 199 ? -14.387 3.577 -20.018 1.00 53.62 199 GLY A N 1
ATOM 1495 C CA . GLY A 1 199 ? -13.421 4.091 -19.030 1.00 53.62 199 GLY A CA 1
ATOM 1496 C C . GLY A 1 199 ? -13.662 3.614 -17.591 1.00 53.62 199 GLY A C 1
ATOM 1497 O O . GLY A 1 199 ? -14.669 3.965 -16.979 1.00 53.62 199 GLY A O 1
ATOM 1498 N N . GLY A 1 200 ? -12.722 2.848 -17.027 1.00 64.94 200 GLY A N 1
ATOM 1499 C CA . GLY A 1 200 ? -12.664 2.507 -15.594 1.00 64.94 200 GLY A CA 1
ATOM 1500 C C . GLY A 1 200 ? -13.014 1.054 -15.242 1.00 64.94 200 GLY A C 1
ATOM 1501 O O . GLY A 1 200 ? -13.440 0.263 -16.080 1.00 64.94 200 GLY A O 1
ATOM 1502 N N . PHE A 1 201 ? -12.836 0.678 -13.972 1.00 74.31 201 PHE A N 1
ATOM 1503 C CA . PHE A 1 201 ? -13.125 -0.664 -13.441 1.00 74.31 201 PHE A CA 1
ATOM 1504 C C . PHE A 1 201 ? -14.625 -1.040 -13.459 1.00 74.31 201 PHE A C 1
ATOM 1506 O O . PHE A 1 201 ? -14.989 -2.166 -13.106 1.00 74.31 201 PHE A O 1
ATOM 1513 N N . GLY A 1 202 ? -15.500 -0.130 -13.899 1.00 75.94 202 GLY A N 1
ATOM 1514 C CA . GLY A 1 202 ? -16.918 -0.385 -14.137 1.00 75.94 202 GLY A CA 1
ATOM 1515 C C . GLY A 1 202 ? -17.667 -0.780 -12.866 1.00 75.94 202 GLY A C 1
ATOM 1516 O O . GLY A 1 202 ? -17.669 -0.045 -11.885 1.00 75.94 202 GLY A O 1
ATOM 1517 N N . TRP A 1 203 ? -18.313 -1.942 -12.908 1.00 82.88 203 TRP A N 1
ATOM 1518 C CA . TRP A 1 203 ? -19.131 -2.501 -11.824 1.00 82.88 203 TRP A CA 1
ATOM 1519 C C . TRP A 1 203 ? -18.358 -3.495 -10.943 1.00 82.88 203 TRP A C 1
ATOM 1521 O O . TRP A 1 203 ? -18.955 -4.277 -10.204 1.00 82.88 203 TRP A O 1
ATOM 1531 N N . THR A 1 204 ? -17.026 -3.506 -11.048 1.00 85.62 204 THR A N 1
ATOM 1532 C CA . THR A 1 204 ? -16.181 -4.433 -10.289 1.00 85.62 204 THR A CA 1
ATOM 1533 C C . THR A 1 204 ? -16.207 -4.073 -8.808 1.00 85.62 204 THR A C 1
ATOM 1535 O O . THR A 1 204 ? -15.960 -2.930 -8.426 1.00 85.62 204 THR A O 1
ATOM 1538 N N . ASP A 1 205 ? -16.483 -5.065 -7.967 1.00 88.19 205 ASP A N 1
ATOM 1539 C CA . ASP A 1 205 ? -16.448 -4.930 -6.516 1.00 88.19 205 ASP A CA 1
ATOM 1540 C C . ASP A 1 205 ? -15.120 -5.454 -5.953 1.00 88.19 205 ASP A C 1
ATOM 1542 O O . ASP A 1 205 ? -14.896 -6.665 -5.860 1.00 88.19 205 ASP A O 1
ATOM 1546 N N . PHE A 1 206 ? -14.234 -4.528 -5.581 1.00 86.94 206 PHE A N 1
ATOM 1547 C CA . PHE A 1 206 ? -12.947 -4.848 -4.958 1.00 86.94 206 PHE A CA 1
ATOM 1548 C C . PHE A 1 206 ? -13.032 -5.013 -3.436 1.00 86.94 206 PHE A C 1
ATOM 1550 O O . PHE A 1 206 ? -12.129 -5.612 -2.850 1.00 86.94 206 PHE A O 1
ATOM 1557 N N . LEU A 1 207 ? -14.084 -4.489 -2.795 1.00 86.00 207 LEU A N 1
ATOM 1558 C CA . LEU A 1 207 ? -14.247 -4.514 -1.338 1.00 86.00 207 LEU A CA 1
ATOM 1559 C C . LEU A 1 207 ? -15.080 -5.710 -0.863 1.00 86.00 207 LEU A C 1
ATOM 1561 O O . LEU A 1 207 ? -14.958 -6.121 0.285 1.00 86.00 207 LEU A O 1
ATOM 1565 N N . GLY A 1 208 ? -15.902 -6.289 -1.738 1.00 86.31 208 GLY A N 1
ATOM 1566 C CA . GLY A 1 208 ? -16.928 -7.261 -1.356 1.00 86.31 208 GLY A CA 1
ATOM 1567 C C . GLY A 1 208 ? -18.181 -6.614 -0.753 1.00 86.31 208 GLY A C 1
ATOM 1568 O O . GLY A 1 208 ? -19.001 -7.327 -0.184 1.00 86.31 208 GLY A O 1
ATOM 1569 N N . LEU A 1 209 ? -18.312 -5.285 -0.845 1.00 86.44 209 LEU A N 1
ATOM 1570 C CA . LEU A 1 209 ? -19.414 -4.485 -0.286 1.00 86.44 209 LEU A CA 1
ATOM 1571 C C . LEU A 1 209 ? -20.267 -3.821 -1.384 1.00 86.44 209 LEU A C 1
ATOM 1573 O O . LEU A 1 209 ? -21.100 -2.957 -1.108 1.00 86.44 209 LEU A O 1
ATOM 1577 N N . GLY A 1 210 ? -20.056 -4.224 -2.637 1.00 86.19 210 GLY A N 1
ATOM 1578 C CA . GLY A 1 210 ? -20.611 -3.603 -3.831 1.00 86.19 210 GLY A CA 1
ATOM 1579 C C . GLY A 1 210 ? -19.694 -2.537 -4.435 1.00 86.19 210 GLY A C 1
ATOM 1580 O O . GLY A 1 210 ? -18.967 -1.829 -3.743 1.00 86.19 210 GLY A O 1
ATOM 1581 N N . SER A 1 211 ? -19.744 -2.410 -5.764 1.00 86.94 211 SER A N 1
ATOM 1582 C CA . SER A 1 211 ? -18.982 -1.381 -6.480 1.00 86.94 211 SER A CA 1
ATOM 1583 C C . SER A 1 211 ? -19.508 0.029 -6.195 1.00 86.94 211 SER A C 1
ATOM 1585 O O . SER A 1 211 ? -20.704 0.222 -5.940 1.00 86.94 211 SER A O 1
ATOM 1587 N N . GLU A 1 212 ? -18.632 1.019 -6.351 1.00 86.06 212 GLU A N 1
ATOM 1588 C CA . GLU A 1 212 ? -18.958 2.434 -6.157 1.00 86.06 212 GLU A CA 1
ATOM 1589 C C . GLU A 1 212 ? -20.132 2.902 -7.032 1.00 86.06 212 GLU A C 1
ATOM 1591 O O . GLU A 1 212 ? -20.998 3.639 -6.564 1.00 86.06 212 GLU A O 1
ATOM 1596 N N . LYS A 1 213 ? -20.243 2.402 -8.272 1.00 83.88 213 LYS A N 1
ATOM 1597 C CA . LYS A 1 213 ? -21.361 2.743 -9.169 1.00 83.88 213 LYS A CA 1
ATOM 1598 C C . LYS A 1 213 ? -22.725 2.282 -8.651 1.00 83.88 213 LYS A C 1
ATOM 1600 O O . LYS A 1 213 ? -23.719 2.954 -8.903 1.00 83.88 213 LYS A O 1
ATOM 1605 N N . VAL A 1 214 ? -22.787 1.148 -7.945 1.00 85.25 214 VAL A N 1
ATOM 1606 C CA . VAL A 1 214 ? -24.055 0.607 -7.417 1.00 85.25 214 VAL A CA 1
ATOM 1607 C C . VAL A 1 214 ? -24.366 1.220 -6.056 1.00 85.25 214 VAL A C 1
ATOM 1609 O O . VAL A 1 214 ? -25.471 1.707 -5.830 1.00 85.25 214 VAL A O 1
ATOM 1612 N N . MET A 1 215 ? -23.408 1.158 -5.128 1.00 87.00 215 MET A N 1
ATOM 1613 C CA . MET A 1 215 ? -23.658 1.421 -3.709 1.00 87.00 215 MET A CA 1
ATOM 1614 C C . MET A 1 215 ? -23.212 2.810 -3.252 1.00 87.00 215 MET A C 1
ATOM 1616 O O . MET A 1 215 ? -23.704 3.274 -2.227 1.00 87.00 215 MET A O 1
ATOM 1620 N N . GLY A 1 216 ? -22.354 3.510 -4.000 1.00 86.12 216 GLY A N 1
ATOM 1621 C CA . GLY A 1 216 ? -21.750 4.773 -3.560 1.00 86.12 216 GLY A CA 1
ATOM 1622 C C . GLY A 1 216 ? -22.778 5.847 -3.197 1.00 86.12 216 GLY A C 1
ATOM 1623 O O . GLY A 1 216 ? -22.714 6.444 -2.123 1.00 86.12 216 GLY A O 1
ATOM 1624 N N . THR A 1 217 ? -23.807 6.051 -4.028 1.00 87.00 217 THR A N 1
ATOM 1625 C CA . THR A 1 217 ? -24.868 7.042 -3.750 1.00 87.00 217 THR A CA 1
ATOM 1626 C C . THR A 1 217 ? -25.714 6.670 -2.534 1.00 87.00 217 THR A C 1
ATOM 1628 O O . THR A 1 217 ? -26.041 7.539 -1.725 1.00 87.00 217 THR A O 1
ATOM 1631 N N . LYS A 1 218 ? -26.047 5.383 -2.375 1.00 89.94 218 LYS A N 1
ATOM 1632 C CA . LYS A 1 218 ? -26.787 4.868 -1.217 1.00 89.94 218 LYS A CA 1
ATOM 1633 C C . LYS A 1 218 ? -25.985 5.062 0.067 1.00 89.94 218 LYS A C 1
ATOM 1635 O O . LYS A 1 218 ? -26.540 5.529 1.057 1.00 89.94 218 LYS A O 1
ATOM 1640 N N . MET A 1 219 ? -24.692 4.757 0.038 1.00 89.69 219 MET A N 1
ATOM 1641 C CA . MET A 1 219 ? -23.833 4.875 1.209 1.00 89.69 219 MET A CA 1
ATOM 1642 C C . MET A 1 219 ? -23.570 6.324 1.610 1.00 89.69 219 MET A C 1
ATOM 1644 O O . MET A 1 219 ? -23.642 6.629 2.792 1.00 89.69 219 MET A O 1
ATOM 1648 N N . ARG A 1 220 ? -23.392 7.247 0.656 1.00 88.38 220 ARG A N 1
ATOM 1649 C CA . ARG A 1 220 ? -23.300 8.690 0.959 1.00 88.38 220 ARG A CA 1
ATOM 1650 C C . ARG A 1 220 ? -24.591 9.252 1.558 1.00 88.38 220 ARG A C 1
ATOM 1652 O O . ARG A 1 220 ? -24.553 10.131 2.412 1.00 88.38 220 ARG A O 1
ATOM 1659 N N . LYS A 1 221 ? -25.756 8.758 1.121 1.00 88.56 221 LYS A N 1
ATOM 1660 C CA . LYS A 1 221 ? -27.042 9.113 1.750 1.00 88.56 221 LYS A CA 1
ATOM 1661 C C . LYS A 1 221 ? -27.135 8.562 3.173 1.00 88.56 221 LYS A C 1
ATOM 1663 O O . LYS A 1 221 ? -27.619 9.261 4.055 1.00 88.56 221 LYS A O 1
ATOM 1668 N N . LEU A 1 222 ? -26.670 7.331 3.390 1.00 87.31 222 LEU A N 1
ATOM 1669 C CA . LEU A 1 222 ? -26.628 6.710 4.712 1.00 87.31 222 LEU A CA 1
ATOM 1670 C C . LEU A 1 222 ? -25.692 7.473 5.656 1.00 87.31 222 LEU A C 1
ATOM 1672 O O . LEU A 1 222 ? -26.076 7.768 6.779 1.00 87.31 222 LEU A O 1
ATOM 1676 N N . GLU A 1 223 ? -24.510 7.842 5.175 1.00 86.75 223 GLU A N 1
ATOM 1677 C CA . GLU A 1 223 ? -23.531 8.670 5.876 1.00 86.75 223 GLU A CA 1
ATOM 1678 C C . GLU A 1 223 ? -24.138 9.995 6.345 1.00 86.75 223 GLU A C 1
ATOM 1680 O O . GLU A 1 223 ? -24.058 10.317 7.525 1.00 86.75 223 GLU A O 1
ATOM 1685 N N . LYS A 1 224 ? -24.817 10.726 5.451 1.00 83.81 224 LYS A N 1
ATOM 1686 C CA . LYS A 1 224 ? -25.512 11.976 5.803 1.00 83.81 224 LYS A CA 1
ATOM 1687 C C . LYS A 1 224 ? -26.644 11.786 6.814 1.00 83.81 224 LYS A C 1
ATOM 1689 O O . LYS A 1 224 ? -26.984 12.727 7.510 1.00 83.81 224 LYS A O 1
ATOM 1694 N N . ARG A 1 225 ? -27.263 10.603 6.850 1.00 84.81 225 ARG A N 1
ATOM 1695 C CA . ARG A 1 225 ? -28.355 10.290 7.782 1.00 84.81 225 ARG A CA 1
ATOM 1696 C C . ARG A 1 225 ? -27.841 9.891 9.166 1.00 84.81 225 ARG A C 1
ATOM 1698 O O . ARG A 1 225 ? -28.539 10.114 10.144 1.00 84.81 225 ARG A O 1
ATOM 1705 N N . LEU A 1 226 ? -26.703 9.197 9.223 1.00 81.44 226 LEU A N 1
ATOM 1706 C CA . LEU A 1 226 ? -26.158 8.625 10.458 1.00 81.44 226 LEU A CA 1
ATOM 1707 C C . LEU A 1 226 ? -25.228 9.578 11.208 1.00 81.44 226 LEU A C 1
ATOM 1709 O O . LEU A 1 226 ? -25.088 9.442 12.418 1.00 81.44 226 LEU A O 1
ATOM 1713 N N . LEU A 1 227 ? -24.588 10.505 10.502 1.00 79.81 227 LEU A N 1
ATOM 1714 C CA . LEU A 1 227 ? -23.815 11.575 11.123 1.00 79.81 227 LEU A CA 1
ATOM 1715 C C . LEU A 1 227 ? -24.740 12.745 11.472 1.00 79.81 227 LEU A C 1
ATOM 1717 O O . LEU A 1 227 ? -25.800 12.888 10.860 1.00 79.81 227 LEU A O 1
ATOM 1721 N N . ALA A 1 228 ? -24.345 13.542 12.468 1.00 67.56 228 ALA A N 1
ATOM 1722 C CA . ALA A 1 228 ? -25.135 14.663 12.976 1.00 67.56 228 ALA A CA 1
ATOM 1723 C C . ALA A 1 228 ? -25.690 15.574 11.852 1.00 67.56 228 ALA A C 1
ATOM 1725 O O . ALA A 1 228 ? -25.040 15.746 10.816 1.00 67.56 228 ALA A O 1
ATOM 1726 N N . PRO A 1 229 ? -26.893 16.159 12.023 1.00 65.19 229 PRO A N 1
ATOM 1727 C CA . PRO A 1 229 ? -27.519 17.000 10.999 1.00 65.19 229 PRO A CA 1
ATOM 1728 C C . PRO A 1 229 ? -26.724 18.284 10.724 1.00 65.19 229 PRO A C 1
ATOM 1730 O O . PRO A 1 229 ? -26.775 18.800 9.607 1.00 65.19 229 PRO A O 1
ATOM 1733 N N . ASN A 1 230 ? -25.978 18.773 11.718 1.00 77.19 230 ASN A N 1
ATOM 1734 C CA . ASN A 1 230 ? -25.091 19.923 11.593 1.00 77.19 230 ASN A CA 1
ATOM 1735 C C . ASN A 1 230 ? -23.761 19.500 10.951 1.00 77.19 230 ASN A C 1
ATOM 1737 O O . ASN A 1 230 ? -23.136 18.531 11.384 1.00 77.19 230 ASN A O 1
ATOM 1741 N N . GLU A 1 231 ? -23.297 20.236 9.935 1.00 76.00 231 GLU A N 1
ATOM 1742 C CA . GLU A 1 231 ? -22.056 19.900 9.216 1.00 76.00 231 GLU A CA 1
ATOM 1743 C C . GLU A 1 231 ? -20.811 19.947 10.118 1.00 76.00 231 GLU A C 1
ATOM 1745 O O . GLU A 1 231 ? -19.911 19.124 9.949 1.00 76.00 231 GLU A O 1
ATOM 1750 N N . GLU A 1 232 ? -20.779 20.849 11.103 1.00 76.38 232 GLU A N 1
ATOM 1751 C CA . GLU A 1 232 ? -19.673 20.985 12.061 1.00 76.38 232 GLU A CA 1
ATOM 1752 C C . GLU A 1 232 ? -19.602 19.794 13.030 1.00 76.38 232 GLU A C 1
ATOM 1754 O O . GLU A 1 232 ? -18.560 19.146 13.147 1.00 76.38 232 GLU A O 1
ATOM 1759 N N . GLU A 1 233 ? -20.729 19.422 13.641 1.00 73.94 233 GLU A N 1
ATOM 1760 C CA . GLU A 1 233 ? -20.827 18.234 14.500 1.00 73.94 233 GLU A CA 1
ATOM 1761 C C . GLU A 1 233 ? -20.530 16.953 13.711 1.00 73.94 233 GLU A C 1
ATOM 1763 O O . GLU A 1 233 ? -19.807 16.074 14.180 1.00 73.94 233 GLU A O 1
ATOM 1768 N N . ALA A 1 234 ? -21.016 16.855 12.468 1.00 75.06 234 ALA A N 1
ATOM 1769 C CA . ALA A 1 234 ? -20.711 15.732 11.592 1.00 75.06 234 ALA A CA 1
ATOM 1770 C C . ALA A 1 234 ? -19.217 15.666 11.256 1.00 75.06 234 ALA A C 1
ATOM 1772 O O . ALA A 1 234 ? -18.661 14.571 11.172 1.00 75.06 234 ALA A O 1
ATOM 1773 N N . ALA A 1 235 ? -18.550 16.805 11.051 1.00 77.25 235 ALA A N 1
ATOM 1774 C CA . ALA A 1 235 ? -17.106 16.858 10.841 1.00 77.25 235 ALA A CA 1
ATOM 1775 C C . ALA A 1 235 ? -16.342 16.390 12.087 1.00 77.25 235 ALA A C 1
ATOM 1777 O O . ALA A 1 235 ? -15.373 15.637 11.971 1.00 77.25 235 ALA A O 1
ATOM 1778 N N . GLN A 1 236 ? -16.816 16.763 13.275 1.00 75.00 236 GLN A N 1
ATOM 1779 C CA . GLN A 1 236 ? -16.234 16.341 14.544 1.00 75.00 236 GLN A CA 1
ATOM 1780 C C . GLN A 1 236 ? -16.433 14.844 14.803 1.00 75.00 236 GLN A C 1
ATOM 1782 O O . GLN A 1 236 ? -15.481 14.152 15.164 1.00 75.00 236 GLN A O 1
ATOM 1787 N N . GLN A 1 237 ? -17.615 14.310 14.494 1.00 76.31 237 GLN A N 1
ATOM 1788 C CA . GLN A 1 237 ? -17.907 12.882 14.596 1.00 76.31 237 GLN A CA 1
ATOM 1789 C C . GLN A 1 237 ? -17.100 12.045 13.597 1.00 76.31 237 GLN A C 1
ATOM 1791 O O . GLN A 1 237 ? -16.814 10.888 13.871 1.00 76.31 237 GLN A O 1
ATOM 1796 N N . ARG A 1 238 ? -16.696 12.609 12.447 1.00 80.81 238 ARG A N 1
ATOM 1797 C CA . ARG A 1 238 ? -15.850 11.935 11.439 1.00 80.81 238 ARG A CA 1
ATOM 1798 C C . ARG A 1 238 ? -14.378 11.832 11.838 1.00 80.81 238 ARG A C 1
ATOM 1800 O O . ARG A 1 238 ? -13.614 11.196 11.109 1.00 80.81 238 ARG A O 1
ATOM 1807 N N . LYS A 1 239 ? -13.952 12.455 12.941 1.00 87.25 239 LYS A N 1
ATOM 1808 C CA . LYS A 1 239 ? -12.549 12.430 13.369 1.00 87.25 239 LYS A CA 1
ATOM 1809 C C . LYS A 1 239 ? -12.100 10.989 13.627 1.00 87.25 239 LYS A C 1
ATOM 1811 O O . LYS A 1 239 ? -12.772 10.217 14.309 1.00 87.25 239 LYS A O 1
ATOM 1816 N N . MET A 1 240 ? -10.939 10.642 13.084 1.00 90.19 240 MET A N 1
ATOM 1817 C CA . MET A 1 240 ? -10.243 9.387 13.345 1.00 90.19 240 MET A CA 1
ATOM 1818 C C . MET A 1 240 ? -8.876 9.721 13.928 1.00 90.19 240 MET A C 1
ATOM 1820 O O . MET A 1 240 ? -8.135 10.518 13.355 1.00 90.19 240 MET A O 1
ATOM 1824 N N . VAL A 1 241 ? -8.546 9.102 15.055 1.00 93.38 241 VAL A N 1
ATOM 1825 C CA . VAL A 1 241 ? -7.266 9.299 15.736 1.00 93.38 241 VAL A CA 1
ATOM 1826 C C . VAL A 1 241 ? -6.327 8.183 15.304 1.00 93.38 241 VAL A C 1
ATOM 1828 O O . VAL A 1 241 ? -6.628 7.010 15.520 1.00 93.38 241 VAL A O 1
ATOM 1831 N N . ILE A 1 242 ? -5.204 8.535 14.679 1.00 95.44 242 ILE A N 1
ATOM 1832 C CA . ILE A 1 242 ? -4.191 7.574 14.230 1.00 95.44 242 ILE A CA 1
ATOM 1833 C C . ILE A 1 242 ? -2.947 7.757 15.090 1.00 95.44 242 ILE A C 1
ATOM 1835 O O . ILE A 1 242 ? -2.353 8.833 15.110 1.00 95.44 242 ILE A O 1
ATOM 1839 N N . LEU A 1 243 ? -2.559 6.694 15.783 1.00 95.31 243 LEU A N 1
ATOM 1840 C CA . LEU A 1 243 ? -1.378 6.634 16.634 1.00 95.31 243 LEU A CA 1
ATOM 1841 C C . LEU A 1 243 ? -0.467 5.546 16.071 1.00 95.31 243 LEU A C 1
ATOM 1843 O O . LEU A 1 243 ? -0.906 4.413 15.895 1.00 95.31 243 LEU A O 1
ATOM 1847 N N . GLY A 1 244 ? 0.771 5.895 15.739 1.00 92.44 244 GLY A N 1
ATOM 1848 C CA . GLY A 1 244 ? 1.787 4.954 15.265 1.00 92.44 244 GLY A CA 1
ATOM 1849 C C . GLY A 1 244 ? 2.909 4.813 16.285 1.00 92.44 244 GLY A C 1
ATOM 1850 O O . GLY A 1 244 ? 3.153 5.763 17.021 1.00 92.44 244 GLY A O 1
ATOM 1851 N N . GLU A 1 245 ? 3.591 3.663 16.298 1.00 89.62 245 GLU A N 1
ATOM 1852 C CA . GLU A 1 245 ? 4.707 3.388 17.226 1.00 89.62 245 GLU A CA 1
ATOM 1853 C C . GLU A 1 245 ? 4.315 3.550 18.702 1.00 89.62 245 GLU A C 1
ATOM 1855 O O . GLU A 1 245 ? 4.993 4.206 19.485 1.00 89.62 245 GLU A O 1
ATOM 1860 N N . VAL A 1 246 ? 3.188 2.953 19.097 1.00 91.94 246 VAL A N 1
ATOM 1861 C CA . VAL A 1 246 ? 2.783 2.915 20.509 1.00 91.94 246 VAL A CA 1
ATOM 1862 C C . VAL A 1 246 ? 3.526 1.771 21.202 1.00 91.94 246 VAL A C 1
ATOM 1864 O O . VAL A 1 246 ? 2.970 0.689 21.398 1.00 91.94 246 VAL A O 1
ATOM 1867 N N . ASN A 1 247 ? 4.801 1.998 21.520 1.00 93.94 247 ASN A N 1
ATOM 1868 C CA . ASN A 1 247 ? 5.663 1.022 22.183 1.00 93.94 247 ASN A CA 1
ATOM 1869 C C . ASN A 1 247 ? 5.186 0.792 23.626 1.00 93.94 247 ASN A C 1
ATOM 1871 O O . ASN A 1 247 ? 5.294 1.662 24.481 1.00 93.94 247 ASN A O 1
ATOM 1875 N N . LEU A 1 248 ? 4.604 -0.375 23.891 1.00 93.69 248 LEU A N 1
ATOM 1876 C CA . LEU A 1 248 ? 3.971 -0.709 25.169 1.00 93.69 248 LEU A CA 1
ATOM 1877 C C . LEU A 1 248 ? 4.985 -1.098 26.255 1.00 93.69 248 LEU A C 1
ATOM 1879 O O . LEU A 1 248 ? 4.625 -1.174 27.425 1.00 93.69 248 LEU A O 1
ATOM 1883 N N . ASP A 1 249 ? 6.228 -1.360 25.862 1.00 92.06 249 ASP A N 1
ATOM 1884 C CA . ASP A 1 249 ? 7.360 -1.652 26.739 1.00 92.06 249 ASP A CA 1
ATOM 1885 C C . ASP A 1 249 ? 8.008 -0.392 27.335 1.00 92.06 249 ASP A C 1
ATOM 1887 O O . ASP A 1 249 ? 8.722 -0.487 28.332 1.00 92.06 249 ASP A O 1
ATOM 1891 N N . ASP A 1 250 ? 7.738 0.784 26.764 1.00 93.12 250 ASP A N 1
ATOM 1892 C CA . ASP A 1 250 ? 8.159 2.073 27.309 1.00 93.12 250 ASP A CA 1
ATOM 1893 C C . ASP A 1 250 ? 7.033 2.694 28.164 1.00 93.12 250 ASP A C 1
ATOM 1895 O O . ASP A 1 250 ? 5.975 3.059 27.635 1.00 93.12 250 ASP A O 1
ATOM 1899 N N . PRO A 1 251 ? 7.241 2.882 29.483 1.00 93.00 251 PRO A N 1
ATOM 1900 C CA . PRO A 1 251 ? 6.257 3.525 30.352 1.00 93.00 251 PRO A CA 1
ATOM 1901 C C . PRO A 1 251 ? 5.858 4.930 29.880 1.00 93.00 251 PRO A C 1
ATOM 1903 O O . PRO A 1 251 ? 4.692 5.311 30.001 1.00 93.00 251 PRO A O 1
ATOM 1906 N N . SER A 1 252 ? 6.793 5.677 29.284 1.00 94.69 252 SER A N 1
ATOM 1907 C CA . SER A 1 252 ? 6.561 7.044 28.797 1.00 94.69 252 SER A CA 1
ATOM 1908 C C . SER A 1 252 ? 5.527 7.065 27.669 1.00 94.69 252 SER A C 1
ATOM 1910 O O . SER A 1 252 ? 4.661 7.939 27.613 1.00 94.69 252 SER A O 1
ATOM 1912 N N . SER A 1 253 ? 5.568 6.059 26.795 1.00 94.38 253 SER A N 1
ATOM 1913 C CA . SER A 1 253 ? 4.612 5.874 25.704 1.00 94.38 253 SER A CA 1
ATOM 1914 C C . SER A 1 253 ? 3.196 5.572 26.216 1.00 94.38 253 SER A C 1
ATOM 1916 O O . SER A 1 253 ? 2.219 6.106 25.683 1.00 94.38 253 SER A O 1
ATOM 1918 N N . LEU A 1 254 ? 3.056 4.788 27.293 1.00 94.25 254 LEU A N 1
ATOM 1919 C CA . LEU A 1 254 ? 1.757 4.553 27.944 1.00 94.25 254 LEU A CA 1
ATOM 1920 C C . LEU A 1 254 ? 1.221 5.807 28.653 1.00 94.25 254 LEU A C 1
ATOM 1922 O O . LEU A 1 254 ? 0.012 6.059 28.631 1.00 94.25 254 LEU A O 1
ATOM 1926 N N . GLU A 1 255 ? 2.091 6.611 29.266 1.00 95.50 255 GLU A N 1
ATOM 1927 C CA . GLU A 1 255 ? 1.713 7.901 29.855 1.00 95.50 255 GLU A CA 1
ATOM 1928 C C . GLU A 1 255 ? 1.258 8.905 28.791 1.00 95.50 255 GLU A C 1
ATOM 1930 O O . GLU A 1 255 ? 0.217 9.548 28.954 1.00 95.50 255 GLU A O 1
ATOM 1935 N N . ALA A 1 256 ? 1.975 8.983 27.667 1.00 95.44 256 ALA A N 1
ATOM 1936 C CA . ALA A 1 256 ? 1.585 9.795 26.520 1.00 95.44 256 ALA A CA 1
ATOM 1937 C C . ALA A 1 256 ? 0.235 9.340 25.945 1.00 95.44 256 ALA A C 1
ATOM 1939 O O . ALA A 1 256 ? -0.637 10.172 25.682 1.00 95.44 256 ALA A O 1
ATOM 1940 N N . LEU A 1 257 ? 0.010 8.025 25.827 1.00 95.56 257 LEU A N 1
ATOM 1941 C CA . LEU A 1 257 ? -1.283 7.478 25.420 1.00 95.56 257 LEU A CA 1
ATOM 1942 C C . LEU A 1 257 ? -2.394 7.898 26.391 1.00 95.56 257 LEU A C 1
ATOM 1944 O O . LEU A 1 257 ? -3.431 8.388 25.946 1.00 95.56 257 LEU A O 1
ATOM 1948 N N . ARG A 1 258 ? -2.179 7.782 27.711 1.00 95.81 258 ARG A N 1
ATOM 1949 C CA . ARG A 1 258 ? -3.139 8.275 28.717 1.00 95.81 258 ARG A CA 1
ATOM 1950 C C . ARG A 1 258 ? -3.442 9.758 28.537 1.00 95.81 258 ARG A C 1
ATOM 1952 O O . ARG A 1 258 ? -4.604 10.143 28.637 1.00 95.81 258 ARG A O 1
ATOM 1959 N N . ALA A 1 259 ? -2.433 10.589 28.284 1.00 94.88 259 ALA A N 1
ATOM 1960 C CA . ALA A 1 259 ? -2.625 12.021 28.073 1.00 94.88 259 ALA A CA 1
ATOM 1961 C C . ALA A 1 259 ? -3.505 12.302 26.844 1.00 94.88 259 ALA A C 1
ATOM 1963 O O . ALA A 1 259 ? -4.451 13.081 26.945 1.00 94.88 259 ALA A O 1
ATOM 1964 N N . VAL A 1 260 ? -3.265 11.612 25.724 1.00 93.75 260 VAL A N 1
ATOM 1965 C CA . VAL A 1 260 ? -4.098 11.724 24.514 1.00 93.75 260 VAL A CA 1
ATOM 1966 C C . VAL A 1 260 ? -5.540 11.291 24.792 1.00 93.75 260 VAL A C 1
ATOM 1968 O O . VAL A 1 260 ? -6.476 11.991 24.410 1.00 93.75 260 VAL A O 1
ATOM 1971 N N . LEU A 1 261 ? -5.739 10.165 25.483 1.00 93.75 261 LEU A N 1
ATOM 1972 C CA . LEU A 1 261 ? -7.081 9.666 25.799 1.00 93.75 261 LEU A CA 1
ATOM 1973 C C . LEU A 1 261 ? -7.840 10.586 26.759 1.00 93.75 261 LEU A C 1
ATOM 1975 O O . LEU A 1 261 ? -9.041 10.765 26.582 1.00 93.75 261 LEU A O 1
ATOM 1979 N N . ARG A 1 262 ? -7.158 11.230 27.717 1.00 93.56 262 ARG A N 1
ATOM 1980 C CA . ARG A 1 262 ? -7.777 12.234 28.601 1.00 93.56 262 ARG A CA 1
ATOM 1981 C C . ARG A 1 262 ? -8.378 13.396 27.825 1.00 93.56 262 ARG A C 1
ATOM 1983 O O . ARG A 1 262 ? -9.491 13.789 28.147 1.00 93.56 262 ARG A O 1
ATOM 1990 N N . VAL A 1 263 ? -7.679 13.903 26.806 1.00 91.44 263 VAL A N 1
ATOM 1991 C CA . VAL A 1 263 ? -8.185 15.005 25.971 1.00 91.44 263 VAL A CA 1
ATOM 1992 C C . VAL A 1 263 ? -9.516 14.606 25.335 1.00 91.44 263 VAL A C 1
ATOM 1994 O O . VAL A 1 263 ? -10.524 15.270 25.560 1.00 91.44 263 VAL A O 1
ATOM 1997 N N . TYR A 1 264 ? -9.558 13.459 24.654 1.00 89.50 264 TYR A N 1
ATOM 1998 C CA . TYR A 1 264 ? -10.784 12.987 24.000 1.00 89.50 264 TYR A CA 1
ATOM 1999 C C . TYR A 1 264 ? -11.883 12.541 24.967 1.00 89.50 264 TYR A C 1
ATOM 2001 O O . TYR A 1 264 ? -13.053 12.572 24.603 1.00 89.50 264 TYR A O 1
ATOM 2009 N N . ALA A 1 265 ? -11.536 12.106 26.179 1.00 87.75 265 ALA A N 1
ATOM 2010 C CA . ALA A 1 265 ? -12.518 11.761 27.202 1.00 87.75 265 ALA A CA 1
ATOM 2011 C C . ALA A 1 265 ? -13.121 12.997 27.890 1.00 87.75 265 ALA A C 1
ATOM 2013 O O . ALA A 1 265 ? -14.215 12.890 28.433 1.00 87.75 265 ALA A O 1
ATOM 2014 N N . SER A 1 266 ? -12.410 14.132 27.890 1.00 83.88 266 SER A N 1
ATOM 2015 C CA . SER A 1 266 ? -12.863 15.400 28.480 1.00 83.88 266 SER A CA 1
ATOM 2016 C C . SER A 1 266 ? -13.697 16.272 27.537 1.00 83.88 266 SER A C 1
ATOM 2018 O O . SER A 1 266 ? -14.391 17.172 27.999 1.00 83.88 266 SER A O 1
ATOM 2020 N N . GLU A 1 267 ? -13.628 16.030 26.224 1.00 73.25 267 GLU A N 1
ATOM 2021 C CA . GLU A 1 267 ? -14.486 16.697 25.241 1.00 73.25 267 GLU A CA 1
ATOM 2022 C C . GLU A 1 267 ? -15.917 16.127 25.345 1.00 73.25 267 GLU A C 1
ATOM 2024 O O . GLU A 1 267 ? -16.249 15.136 24.698 1.00 73.25 267 GLU A O 1
ATOM 2029 N N . ASP A 1 268 ? -16.763 16.749 26.175 1.00 62.47 268 ASP A N 1
ATOM 2030 C CA . ASP A 1 268 ? -18.142 16.311 26.473 1.00 62.47 268 ASP A CA 1
ATOM 2031 C C . ASP A 1 268 ? -19.091 16.288 25.253 1.00 62.47 268 ASP A C 1
ATOM 2033 O O . ASP A 1 268 ? -20.164 15.687 25.320 1.00 62.47 268 ASP A O 1
ATOM 2037 N N . GLU A 1 269 ? -18.730 16.913 24.126 1.00 63.00 269 GLU A N 1
ATOM 2038 C CA . GLU A 1 269 ? -19.665 17.099 23.009 1.00 63.00 269 GLU A CA 1
ATOM 2039 C C . GLU A 1 269 ? -19.642 15.969 21.968 1.00 63.00 269 GLU A C 1
ATOM 2041 O O . GLU A 1 269 ? -20.719 15.551 21.551 1.00 63.00 269 GLU A O 1
ATOM 2046 N N . LEU A 1 270 ? -18.482 15.420 21.561 1.00 72.25 270 LEU A N 1
ATOM 2047 C CA . LEU A 1 270 ? -18.411 14.346 20.548 1.00 72.25 270 LEU A CA 1
ATOM 2048 C C . LEU A 1 270 ? -17.110 13.522 20.613 1.00 72.25 270 LEU A C 1
ATOM 2050 O O . LEU A 1 270 ? -16.027 14.008 20.291 1.00 72.25 270 LEU A O 1
ATOM 2054 N N . THR A 1 271 ? -17.231 12.222 20.896 1.00 80.62 271 THR A N 1
ATOM 2055 C CA . THR A 1 271 ? -16.109 11.270 20.797 1.00 80.62 271 THR A CA 1
ATOM 2056 C C . THR A 1 271 ? -15.750 10.964 19.335 1.00 80.62 271 THR A C 1
ATOM 2058 O O . THR A 1 271 ? -16.660 10.865 18.503 1.00 80.62 271 THR A O 1
ATOM 2061 N N . PRO A 1 272 ? -14.468 10.723 19.000 1.00 87.06 272 PRO A N 1
ATOM 2062 C CA . PRO A 1 272 ? -14.058 10.393 17.633 1.00 87.06 272 PRO A CA 1
ATOM 2063 C C . PRO A 1 272 ? -14.680 9.075 17.143 1.00 87.06 272 PRO A C 1
ATOM 2065 O O . PRO A 1 272 ? -14.937 8.161 17.931 1.00 87.06 272 PRO A O 1
ATOM 2068 N N . LEU A 1 273 ? -14.860 8.937 15.824 1.00 87.50 273 LEU A N 1
ATOM 2069 C CA . LEU A 1 273 ? -15.402 7.725 15.197 1.00 87.50 273 LEU A CA 1
ATOM 2070 C C . LEU A 1 273 ? -14.564 6.489 15.534 1.00 87.50 273 LEU A C 1
ATOM 2072 O O . LEU A 1 273 ? -15.092 5.402 15.784 1.00 87.50 273 LEU A O 1
ATOM 2076 N N . SER A 1 274 ? -13.240 6.638 15.476 1.00 91.00 274 SER A N 1
ATOM 2077 C CA . SER A 1 274 ? -12.328 5.513 15.608 1.00 91.00 274 SER A CA 1
ATOM 2078 C C . SER A 1 274 ? -10.948 5.915 16.112 1.00 91.00 274 SER A C 1
ATOM 2080 O O . SER A 1 274 ? -10.405 6.948 15.717 1.00 91.00 274 SER A O 1
ATOM 2082 N N . PHE A 1 275 ? -10.374 5.043 16.939 1.00 94.25 275 PHE A N 1
ATOM 2083 C CA . PHE A 1 275 ? -8.962 5.043 17.297 1.00 94.25 275 PHE A CA 1
ATOM 2084 C C . PHE A 1 275 ? -8.253 3.936 16.523 1.00 94.25 275 PHE A C 1
ATOM 2086 O O . PHE A 1 275 ? -8.668 2.775 16.559 1.00 94.25 275 PHE A O 1
ATOM 2093 N N . MET A 1 276 ? -7.168 4.286 15.844 1.00 95.44 276 MET A N 1
ATOM 2094 C CA . MET A 1 276 ? -6.319 3.349 15.128 1.00 95.44 276 MET A CA 1
ATOM 2095 C C . MET A 1 276 ? -4.927 3.353 15.741 1.00 95.44 276 MET A C 1
ATOM 2097 O O . MET A 1 276 ? -4.179 4.318 15.588 1.00 95.44 276 MET A O 1
ATOM 2101 N N . LEU A 1 277 ? -4.586 2.258 16.412 1.00 95.88 277 LEU A N 1
ATOM 2102 C CA . LEU A 1 277 ? -3.259 2.031 16.959 1.00 95.88 277 LEU A CA 1
ATOM 2103 C C . LEU A 1 277 ? -2.491 1.148 15.982 1.00 95.88 277 LEU A C 1
ATOM 2105 O O . LEU A 1 277 ? -2.802 -0.028 15.771 1.00 95.88 277 LEU A O 1
ATOM 2109 N N . ILE A 1 278 ? -1.502 1.756 15.352 1.00 94.75 278 ILE A N 1
ATOM 2110 C CA . ILE A 1 278 ? -0.609 1.131 14.401 1.00 94.75 278 ILE A CA 1
ATOM 2111 C C . ILE A 1 278 ? 0.684 0.803 15.145 1.00 94.75 278 ILE A C 1
ATOM 2113 O O . ILE A 1 278 ? 1.269 1.670 15.792 1.00 94.75 278 ILE A O 1
ATOM 2117 N N . GLY A 1 279 ? 1.134 -0.448 15.043 1.00 89.31 279 GLY A N 1
ATOM 2118 C CA . GLY A 1 279 ? 2.407 -0.876 15.614 1.00 89.31 279 GLY A CA 1
ATOM 2119 C C . GLY A 1 279 ? 3.605 -0.064 15.087 1.00 89.31 279 GLY A C 1
ATOM 2120 O O . GLY A 1 279 ? 3.474 0.748 14.174 1.00 89.31 279 GLY A O 1
ATOM 2121 N N . ASN A 1 280 ? 4.806 -0.283 15.605 1.00 91.69 280 ASN A N 1
ATOM 2122 C CA . ASN A 1 280 ? 5.181 -1.391 16.485 1.00 91.69 280 ASN A CA 1
ATOM 2123 C C . ASN A 1 280 ? 4.672 -1.227 17.926 1.00 91.69 280 ASN A C 1
ATOM 2125 O O . ASN A 1 280 ? 4.697 -0.130 18.469 1.00 91.69 280 ASN A O 1
ATOM 2129 N N . PHE A 1 281 ? 4.224 -2.329 18.541 1.00 93.00 281 PHE A N 1
ATOM 2130 C CA . PHE A 1 281 ? 3.785 -2.341 19.945 1.00 93.00 281 PHE A CA 1
ATOM 2131 C C . PHE A 1 281 ? 4.910 -2.648 20.933 1.00 93.00 281 PHE A C 1
ATOM 2133 O O . PHE A 1 281 ? 4.706 -2.542 22.133 1.00 93.00 281 PHE A O 1
ATOM 2140 N N . VAL A 1 282 ? 6.089 -3.031 20.442 1.00 90.56 282 VAL A N 1
ATOM 2141 C CA . VAL A 1 282 ? 7.300 -3.226 21.246 1.00 90.56 282 VAL A CA 1
ATOM 2142 C C . VAL A 1 282 ? 8.479 -2.604 20.509 1.00 90.56 282 VAL A C 1
ATOM 2144 O O . VAL A 1 282 ? 8.563 -2.701 19.276 1.00 90.56 282 VAL A O 1
ATOM 2147 N N . SER A 1 283 ? 9.362 -1.931 21.245 1.00 89.00 283 SER A N 1
ATOM 2148 C CA . SER A 1 283 ? 10.518 -1.218 20.686 1.00 89.00 283 SER A CA 1
ATOM 2149 C C . SER A 1 283 ? 11.512 -2.154 19.989 1.00 89.00 283 SER A C 1
ATOM 2151 O O . SER A 1 283 ? 12.030 -1.840 18.913 1.00 89.00 283 SER A O 1
ATOM 2153 N N . HIS A 1 284 ? 11.719 -3.345 20.551 1.00 85.75 284 HIS A N 1
ATOM 2154 C CA . HIS A 1 284 ? 12.655 -4.345 20.056 1.00 85.75 284 HIS A CA 1
ATOM 2155 C C . HIS A 1 284 ? 11.946 -5.587 19.493 1.00 85.75 284 HIS A C 1
ATOM 2157 O O . HIS A 1 284 ? 10.886 -5.983 19.982 1.00 85.75 284 HIS A O 1
ATOM 2163 N N . PRO A 1 285 ? 12.510 -6.226 18.450 1.00 82.94 285 PRO A N 1
ATOM 2164 C CA . PRO A 1 285 ? 11.971 -7.472 17.928 1.00 82.94 285 PRO A CA 1
ATOM 2165 C C . PRO A 1 285 ? 12.102 -8.585 18.971 1.00 82.94 285 PRO A C 1
ATOM 2167 O O . PRO A 1 285 ? 13.165 -8.793 19.553 1.00 82.94 285 PRO A O 1
ATOM 2170 N N . VAL A 1 286 ? 11.025 -9.338 19.162 1.00 77.94 286 VAL A N 1
ATOM 2171 C CA . VAL A 1 286 ? 11.023 -10.528 20.016 1.00 77.94 286 VAL A CA 1
ATOM 2172 C C . VAL A 1 286 ? 11.821 -11.640 19.342 1.00 77.94 286 VAL A C 1
ATOM 2174 O O . VAL A 1 286 ? 11.466 -12.114 18.263 1.00 77.94 286 VAL A O 1
ATOM 2177 N N . MET A 1 287 ? 12.906 -12.067 19.984 1.00 76.06 287 MET A N 1
ATOM 2178 C CA . MET A 1 287 ? 13.811 -13.092 19.463 1.00 76.06 287 MET A CA 1
ATOM 2179 C C . MET A 1 287 ? 13.502 -14.452 20.093 1.00 76.06 287 MET A C 1
ATOM 2181 O O . MET A 1 287 ? 13.315 -14.564 21.305 1.00 76.06 287 MET A O 1
ATOM 2185 N N . ALA A 1 288 ? 13.504 -15.518 19.291 1.00 65.69 288 ALA A N 1
ATOM 2186 C CA . ALA A 1 288 ? 13.412 -16.873 19.826 1.00 65.69 288 ALA A CA 1
ATOM 2187 C C . ALA A 1 288 ? 14.687 -17.213 20.627 1.00 65.69 288 ALA A C 1
ATOM 2189 O O . ALA A 1 288 ? 15.782 -17.226 20.072 1.00 65.69 288 ALA A O 1
ATOM 2190 N N . GLY A 1 289 ? 14.547 -17.496 21.927 1.00 63.41 289 GLY A N 1
ATOM 2191 C CA . GLY A 1 289 ? 15.648 -17.963 22.785 1.00 63.41 289 GLY A CA 1
ATOM 2192 C C . GLY A 1 289 ? 16.504 -16.875 23.451 1.00 63.41 289 GLY A C 1
ATOM 2193 O O . GLY A 1 289 ? 17.469 -17.217 24.129 1.00 63.41 289 GLY A O 1
ATOM 2194 N N . GLY A 1 290 ? 16.165 -15.590 23.299 1.00 57.94 290 GLY A N 1
ATOM 2195 C CA . GLY A 1 290 ? 16.758 -14.508 24.093 1.00 57.94 290 GLY A CA 1
ATOM 2196 C C . GLY A 1 290 ? 16.115 -14.419 25.481 1.00 57.94 290 GLY A C 1
ATOM 2197 O O . GLY A 1 290 ? 14.911 -14.609 25.615 1.00 57.94 290 GLY A O 1
ATOM 2198 N N . GLY A 1 291 ? 16.899 -14.127 26.521 1.00 58.47 291 GLY A N 1
ATOM 2199 C CA . GLY A 1 291 ? 16.406 -13.983 27.902 1.00 58.47 291 GLY A CA 1
ATOM 2200 C C . GLY A 1 291 ? 15.581 -12.715 28.181 1.00 58.47 291 GLY A C 1
ATOM 2201 O O . GLY A 1 291 ? 15.265 -12.465 29.336 1.00 58.47 291 GLY A O 1
ATOM 2202 N N . SER A 1 292 ? 15.269 -11.914 27.159 1.00 58.16 292 SER A N 1
ATOM 2203 C CA . SER A 1 292 ? 14.483 -10.677 27.240 1.00 58.16 292 SER A CA 1
ATOM 2204 C C . SER A 1 292 ? 13.630 -10.536 25.974 1.00 58.16 292 SER A C 1
ATOM 2206 O O . SER A 1 292 ? 14.076 -10.906 24.884 1.00 58.16 292 SER A O 1
ATOM 2208 N N . GLY A 1 293 ? 12.402 -10.039 26.119 1.00 63.84 293 GLY A N 1
ATOM 2209 C CA . GLY A 1 293 ? 11.436 -9.836 25.041 1.00 63.84 293 GLY A CA 1
ATOM 2210 C C . GLY A 1 293 ? 10.549 -11.051 24.770 1.00 63.84 293 GLY A C 1
ATOM 2211 O O . GLY A 1 293 ? 10.127 -11.255 23.638 1.00 63.84 293 GLY A O 1
ATOM 2212 N N . GLY A 1 294 ? 10.298 -11.908 25.763 1.00 77.31 294 GLY A N 1
ATOM 2213 C CA . GLY A 1 294 ? 9.530 -13.144 25.581 1.00 77.31 294 GLY A CA 1
ATOM 2214 C C . GLY A 1 294 ? 8.030 -12.936 25.308 1.00 77.31 294 GLY A C 1
ATOM 2215 O O . GLY A 1 294 ? 7.463 -11.860 25.480 1.00 77.31 294 GLY A O 1
ATOM 2216 N N . SER A 1 295 ? 7.327 -14.017 24.950 1.00 84.88 295 SER A N 1
ATOM 2217 C CA . SER A 1 295 ? 5.861 -13.995 24.788 1.00 84.88 295 SER A CA 1
ATOM 2218 C C . SER A 1 295 ? 5.110 -13.651 26.084 1.00 84.88 295 SER A C 1
ATOM 2220 O O . SER A 1 295 ? 3.985 -13.155 26.027 1.00 84.88 295 SER A O 1
ATOM 2222 N N . ILE A 1 296 ? 5.721 -13.910 27.245 1.00 88.12 296 ILE A N 1
ATOM 2223 C CA . ILE A 1 296 ? 5.172 -13.565 28.563 1.00 88.12 296 ILE A CA 1
ATOM 2224 C C . ILE A 1 296 ? 5.193 -12.047 28.755 1.00 88.12 296 ILE A C 1
ATOM 2226 O O . ILE A 1 296 ? 4.134 -11.471 28.983 1.00 88.12 296 ILE A O 1
ATOM 2230 N N . GLU A 1 297 ? 6.345 -11.407 28.556 1.00 89.69 297 GLU A N 1
ATOM 2231 C CA . GLU A 1 297 ? 6.501 -9.947 28.643 1.00 89.69 297 GLU A CA 1
ATOM 2232 C C . GLU A 1 297 ? 5.571 -9.236 27.653 1.00 89.69 297 GLU A C 1
ATOM 2234 O O . GLU A 1 297 ? 4.817 -8.346 28.032 1.00 89.69 297 GLU A O 1
ATOM 2239 N N . TYR A 1 298 ? 5.495 -9.717 26.404 1.00 90.75 298 TYR A N 1
ATOM 2240 C CA . TYR A 1 298 ? 4.555 -9.168 25.420 1.00 90.75 298 TYR A CA 1
ATOM 2241 C C . TYR A 1 298 ? 3.100 -9.222 25.906 1.00 90.75 298 TYR A C 1
ATOM 2243 O O . TYR A 1 298 ? 2.320 -8.293 25.700 1.00 90.75 298 TYR A O 1
ATOM 2251 N N . LYS A 1 299 ? 2.708 -10.312 26.575 1.00 92.12 299 LYS A N 1
ATOM 2252 C CA . LYS A 1 299 ? 1.373 -10.429 27.168 1.00 92.12 299 LYS A CA 1
ATOM 2253 C C . LYS A 1 299 ? 1.178 -9.443 28.321 1.00 92.12 299 LYS A C 1
ATOM 2255 O O . LYS A 1 299 ? 0.065 -8.952 28.493 1.00 92.12 299 LYS A O 1
ATOM 2260 N N . GLU A 1 300 ? 2.208 -9.192 29.120 1.00 93.31 300 GLU A N 1
ATOM 2261 C CA . GLU A 1 300 ? 2.180 -8.222 30.217 1.00 93.31 300 GLU A CA 1
ATOM 2262 C C . GLU A 1 300 ? 1.999 -6.798 29.693 1.00 93.31 300 GLU A C 1
ATOM 2264 O O . GLU A 1 300 ? 1.065 -6.131 30.130 1.00 93.31 300 GLU A O 1
ATOM 2269 N N . TYR A 1 301 ? 2.716 -6.401 28.642 1.00 94.19 301 TYR A N 1
ATOM 2270 C CA . TYR A 1 301 ? 2.541 -5.086 28.016 1.00 94.19 301 TYR A CA 1
ATOM 2271 C C . TYR A 1 301 ? 1.104 -4.843 27.517 1.00 94.19 301 TYR A C 1
ATOM 2273 O O . TYR A 1 301 ? 0.528 -3.770 27.705 1.00 94.19 301 TYR A O 1
ATOM 2281 N N . PHE A 1 302 ? 0.453 -5.861 26.942 1.00 94.75 302 PHE A N 1
ATOM 2282 C CA . PHE A 1 302 ? -0.967 -5.765 26.571 1.00 94.75 302 PHE A CA 1
ATOM 2283 C C . PHE A 1 302 ? -1.918 -5.754 27.779 1.00 94.75 302 PHE A C 1
ATOM 2285 O O . PHE A 1 302 ? -3.037 -5.242 27.672 1.00 94.75 302 PHE A O 1
ATOM 2292 N N . ASN A 1 303 ? -1.512 -6.300 28.928 1.00 95.94 303 ASN A N 1
ATOM 2293 C CA . ASN A 1 303 ? -2.273 -6.176 30.172 1.00 95.94 303 ASN A CA 1
ATOM 2294 C C . ASN A 1 303 ? -2.175 -4.754 30.739 1.00 95.94 303 ASN A C 1
ATOM 2296 O O . ASN A 1 303 ? -3.176 -4.234 31.237 1.00 95.94 303 ASN A O 1
ATOM 2300 N N . ASP A 1 304 ? -1.012 -4.118 30.625 1.00 96.31 304 ASP A N 1
ATOM 2301 C CA . ASP A 1 304 ? -0.804 -2.733 31.051 1.00 96.31 304 ASP A CA 1
ATOM 2302 C C . ASP A 1 304 ? -1.594 -1.773 30.162 1.00 96.31 304 ASP A C 1
ATOM 2304 O O . ASP A 1 304 ? -2.330 -0.920 30.664 1.00 96.31 304 ASP A O 1
ATOM 2308 N N . LEU A 1 305 ? -1.583 -2.006 28.845 1.00 96.56 305 LEU A N 1
ATOM 2309 C CA . LEU A 1 305 ? -2.469 -1.316 27.908 1.00 96.56 305 LEU A CA 1
ATOM 2310 C C . LEU A 1 305 ? -3.948 -1.499 28.279 1.00 96.56 305 LEU A C 1
ATOM 2312 O O . LEU A 1 305 ? -4.713 -0.539 28.257 1.00 96.56 305 LEU A O 1
ATOM 2316 N N . ALA A 1 306 ? -4.374 -2.714 28.638 1.00 96.19 306 ALA A N 1
ATOM 2317 C CA . ALA A 1 306 ? -5.755 -2.953 29.061 1.00 96.19 306 ALA A CA 1
ATOM 2318 C C . ALA A 1 306 ? -6.126 -2.140 30.312 1.00 96.19 306 ALA A C 1
ATOM 2320 O O . ALA A 1 306 ? -7.262 -1.684 30.419 1.00 96.19 306 ALA A O 1
ATOM 2321 N N . THR A 1 307 ? -5.172 -1.941 31.223 1.00 96.31 307 THR A N 1
ATOM 2322 C CA . THR A 1 307 ? -5.348 -1.127 32.432 1.00 96.31 307 THR A CA 1
ATOM 2323 C C . THR A 1 307 ? -5.495 0.351 32.075 1.00 96.31 307 THR A C 1
ATOM 2325 O O . THR A 1 307 ? -6.435 0.987 32.530 1.00 96.31 307 THR A O 1
ATOM 2328 N N . VAL A 1 308 ? -4.640 0.877 31.188 1.00 96.44 308 VAL A N 1
ATOM 2329 C CA . VAL A 1 308 ? -4.760 2.245 30.645 1.00 96.44 308 VAL A CA 1
ATOM 2330 C C . VAL A 1 308 ? -6.123 2.473 29.990 1.00 96.44 308 VAL A C 1
ATOM 2332 O O . VAL A 1 308 ? -6.753 3.500 30.211 1.00 96.44 308 VAL A O 1
ATOM 2335 N N . LEU A 1 309 ? -6.584 1.525 29.172 1.00 95.19 309 LEU A N 1
ATOM 2336 C CA . LEU A 1 309 ? -7.857 1.642 28.461 1.00 95.19 309 LEU A CA 1
ATOM 2337 C C . LEU A 1 309 ? -9.062 1.592 29.409 1.00 95.19 309 LEU A C 1
ATOM 2339 O O . LEU A 1 309 ? -10.050 2.284 29.167 1.00 95.19 309 LEU A O 1
ATOM 2343 N N . ALA A 1 310 ? -8.984 0.801 30.483 1.00 94.56 310 ALA A N 1
ATOM 2344 C CA . ALA A 1 310 ? -10.048 0.689 31.478 1.00 94.56 310 ALA A CA 1
ATOM 2345 C C . ALA A 1 310 ? -10.331 2.015 32.209 1.00 94.56 310 ALA A C 1
ATOM 2347 O O . ALA A 1 310 ? -11.460 2.219 32.648 1.00 94.56 310 ALA A O 1
ATOM 2348 N N . ASP A 1 311 ? -9.358 2.932 32.264 1.00 94.88 311 ASP A N 1
ATOM 2349 C CA . ASP A 1 311 ? -9.530 4.277 32.828 1.00 94.88 311 ASP A CA 1
ATOM 2350 C C . ASP A 1 311 ? -10.501 5.155 31.994 1.00 94.88 311 ASP A C 1
ATOM 2352 O O . ASP A 1 311 ? -10.980 6.178 32.484 1.00 94.88 311 ASP A O 1
ATOM 2356 N N . PHE A 1 312 ? -10.820 4.774 30.743 1.00 93.44 312 PHE A N 1
ATOM 2357 C CA . PHE A 1 312 ? -11.622 5.574 29.798 1.00 93.44 312 PHE A CA 1
ATOM 2358 C C . PHE A 1 312 ? -12.827 4.807 29.206 1.00 93.44 312 PHE A C 1
ATOM 2360 O O . PHE A 1 312 ? -12.927 4.639 27.983 1.00 93.44 312 PHE A O 1
ATOM 2367 N N . PRO A 1 313 ? -13.793 4.354 30.027 1.00 90.19 313 PRO A N 1
ATOM 2368 C CA . PRO A 1 313 ? -14.892 3.490 29.578 1.00 90.19 313 PRO A CA 1
ATOM 2369 C C . PRO A 1 313 ? -15.831 4.151 28.554 1.00 90.19 313 PRO A C 1
ATOM 2371 O O . PRO A 1 313 ? -16.428 3.457 27.729 1.00 90.19 313 PRO A O 1
ATOM 2374 N N . THR A 1 314 ? -15.948 5.483 28.560 1.00 88.50 314 THR A N 1
ATOM 2375 C CA . THR A 1 314 ? -16.734 6.245 27.573 1.00 88.50 314 THR A CA 1
ATOM 2376 C C . THR A 1 314 ? -16.211 6.026 26.153 1.00 88.50 314 THR A C 1
ATOM 2378 O O . THR A 1 314 ? -16.982 5.631 25.278 1.00 88.50 314 THR A O 1
ATOM 2381 N N . LEU A 1 315 ? -14.897 6.164 25.947 1.00 90.12 315 LEU A N 1
ATOM 2382 C CA . LEU A 1 315 ? -14.232 5.974 24.651 1.00 90.12 315 LEU A CA 1
ATOM 2383 C C . LEU A 1 315 ? -14.280 4.519 24.167 1.00 90.12 315 LEU A C 1
ATOM 2385 O O . LEU A 1 315 ? -14.375 4.262 22.966 1.00 90.12 315 LEU A O 1
ATOM 2389 N N . LEU A 1 316 ? -14.227 3.548 25.085 1.00 90.12 316 LEU A N 1
ATOM 2390 C CA . LEU A 1 316 ? -14.343 2.122 24.742 1.00 90.12 316 LEU A CA 1
ATOM 2391 C C . LEU A 1 316 ? -15.753 1.732 24.275 1.00 90.12 316 LEU A C 1
ATOM 2393 O O . LEU A 1 316 ? -15.922 0.713 23.601 1.00 90.12 316 LEU A O 1
ATOM 2397 N N . ARG A 1 317 ? -16.770 2.516 24.654 1.00 85.75 317 ARG A N 1
ATOM 2398 C CA . ARG A 1 317 ? -18.173 2.264 24.315 1.00 85.75 317 ARG A CA 1
ATOM 2399 C C . ARG A 1 317 ? -18.586 2.922 23.002 1.00 85.75 317 ARG A C 1
ATOM 2401 O O . ARG A 1 317 ? -19.357 2.316 22.260 1.00 85.75 317 ARG A O 1
ATOM 2408 N N . THR A 1 318 ? -18.130 4.145 22.741 1.00 85.25 318 THR A N 1
ATOM 2409 C CA . THR A 1 318 ? -18.615 4.956 21.612 1.00 85.25 318 THR A CA 1
ATOM 2410 C C . THR A 1 318 ? -17.730 4.866 20.371 1.00 85.25 318 THR A C 1
ATOM 2412 O O . THR A 1 318 ? -18.253 4.886 19.257 1.00 85.25 318 THR A O 1
ATOM 2415 N N . SER A 1 319 ? -16.411 4.733 20.533 1.00 88.62 319 SER A N 1
ATOM 2416 C CA . SER A 1 319 ? -15.461 4.711 19.418 1.00 88.62 319 SER A CA 1
ATOM 2417 C C . SER A 1 319 ? -15.130 3.288 18.966 1.00 88.62 319 SER A C 1
ATOM 2419 O O . SER A 1 319 ? -15.069 2.349 19.760 1.00 88.62 319 SER A O 1
ATOM 2421 N N . THR A 1 320 ? -14.842 3.119 17.673 1.00 90.81 320 THR A N 1
ATOM 2422 C CA . THR A 1 320 ? -14.331 1.848 17.134 1.00 90.81 320 THR A CA 1
ATOM 2423 C C . THR A 1 320 ? -12.812 1.784 17.248 1.00 90.81 320 THR A C 1
ATOM 2425 O O . THR A 1 320 ? -12.111 2.668 16.758 1.00 90.81 320 THR A O 1
ATOM 2428 N N . TRP A 1 321 ? -12.278 0.715 17.832 1.00 94.00 321 TRP A N 1
ATOM 2429 C CA . TRP A 1 321 ? -10.836 0.557 18.027 1.00 94.00 321 TRP A CA 1
ATOM 2430 C C . TRP A 1 321 ? -10.244 -0.424 17.027 1.00 94.00 321 TRP A C 1
ATOM 2432 O O . TRP A 1 321 ? -10.734 -1.545 16.891 1.00 94.00 321 TRP A O 1
ATOM 2442 N N . VAL A 1 322 ? -9.185 -0.004 16.341 1.00 95.25 322 VAL A N 1
ATOM 2443 C CA . VAL A 1 322 ? -8.491 -0.791 15.324 1.00 95.25 322 VAL A CA 1
ATOM 2444 C C . VAL A 1 322 ? -7.026 -0.931 15.706 1.00 95.25 322 VAL A C 1
ATOM 2446 O O . VAL A 1 322 ? -6.330 0.061 15.893 1.00 95.25 322 VAL A O 1
ATOM 2449 N N . PHE A 1 323 ? -6.551 -2.170 15.770 1.00 95.75 323 PHE A N 1
ATOM 2450 C CA . PHE A 1 323 ? -5.158 -2.490 16.052 1.00 95.75 323 PHE A CA 1
ATOM 2451 C C . PHE A 1 323 ? -4.511 -3.111 14.813 1.00 95.75 323 PHE A C 1
ATOM 2453 O O . PHE A 1 323 ? -5.031 -4.082 14.245 1.00 95.75 323 PHE A O 1
ATOM 2460 N N . VAL A 1 324 ? -3.380 -2.545 14.388 1.00 95.19 324 VAL A N 1
ATOM 2461 C CA . VAL A 1 324 ? -2.609 -2.997 13.221 1.00 95.19 324 VAL A CA 1
ATOM 2462 C C . VAL A 1 324 ? -1.229 -3.468 13.690 1.00 95.19 324 VAL A C 1
ATOM 2464 O O . VAL A 1 324 ? -0.499 -2.662 14.265 1.00 95.19 324 VAL A O 1
ATOM 2467 N N . PRO A 1 325 ? -0.838 -4.732 13.452 1.00 93.06 325 PRO A N 1
ATOM 2468 C CA . PRO A 1 325 ? 0.437 -5.259 13.932 1.00 93.06 325 PRO A CA 1
ATOM 2469 C C . PRO A 1 325 ? 1.644 -4.648 13.211 1.00 93.06 325 PRO A C 1
ATOM 2471 O O . PRO A 1 325 ? 1.574 -4.303 12.029 1.00 93.06 325 PRO A O 1
ATOM 2474 N N . GLY A 1 326 ? 2.765 -4.564 13.919 1.00 90.00 326 GLY A N 1
ATOM 2475 C CA . GLY A 1 326 ? 4.057 -4.060 13.461 1.00 90.00 326 GLY A CA 1
ATOM 2476 C C . GLY A 1 326 ? 5.057 -5.153 13.057 1.00 90.00 326 GLY A C 1
ATOM 2477 O O . GLY A 1 326 ? 4.741 -6.345 13.036 1.00 90.00 326 GLY A O 1
ATOM 2478 N N . ASP A 1 327 ? 6.262 -4.754 12.635 1.00 87.31 327 ASP A N 1
ATOM 2479 C CA . ASP A 1 327 ? 7.351 -5.665 12.220 1.00 87.31 327 ASP A CA 1
ATOM 2480 C C . ASP A 1 327 ? 8.015 -6.343 13.430 1.00 87.31 327 ASP A C 1
ATOM 2482 O O . ASP A 1 327 ? 8.480 -7.475 13.293 1.00 87.31 327 ASP A O 1
ATOM 2486 N N . ASN A 1 328 ? 7.981 -5.699 14.602 1.00 88.00 328 ASN A N 1
ATOM 2487 C CA . ASN A 1 328 ? 8.584 -6.203 15.841 1.00 88.00 328 ASN A CA 1
ATOM 2488 C C . ASN A 1 328 ? 7.696 -7.191 16.615 1.00 88.00 328 ASN A C 1
ATOM 2490 O O . ASN A 1 328 ? 8.172 -7.828 17.555 1.00 88.00 328 ASN A O 1
ATOM 2494 N N . ASP A 1 329 ? 6.432 -7.363 16.222 1.00 85.81 329 ASP A N 1
ATOM 2495 C CA . ASP A 1 329 ? 5.491 -8.199 16.967 1.00 85.81 329 ASP A CA 1
ATOM 2496 C C . ASP A 1 329 ? 5.859 -9.705 16.935 1.00 85.81 329 ASP A C 1
ATOM 2498 O O . ASP A 1 329 ? 6.272 -10.212 15.884 1.00 85.81 329 ASP A O 1
ATOM 2502 N N . PRO A 1 330 ? 5.659 -10.456 18.043 1.00 79.00 330 PRO A N 1
ATOM 2503 C CA . PRO A 1 330 ? 6.335 -11.727 18.311 1.00 79.00 330 PRO A CA 1
ATOM 2504 C C . PRO A 1 330 ? 6.250 -12.809 17.241 1.00 79.00 330 PRO A C 1
ATOM 2506 O O . PRO A 1 330 ? 7.238 -13.472 16.955 1.00 79.00 330 PRO A O 1
ATOM 2509 N N . TRP A 1 331 ? 5.081 -13.039 16.646 1.00 79.31 331 TRP A N 1
ATOM 2510 C CA . TRP A 1 331 ? 4.915 -14.140 15.687 1.00 79.31 331 TRP A CA 1
ATOM 2511 C C . TRP A 1 331 ? 5.517 -13.824 14.312 1.00 79.31 331 TRP A C 1
ATOM 2513 O O . TRP A 1 331 ? 5.704 -14.734 13.508 1.00 79.31 331 TRP A O 1
ATOM 2523 N N . ALA A 1 332 ? 5.803 -12.550 14.036 1.00 78.31 332 ALA A N 1
ATOM 2524 C CA . ALA A 1 332 ? 6.534 -12.131 12.852 1.00 78.31 332 ALA A CA 1
ATOM 2525 C C . ALA A 1 332 ? 8.035 -12.052 13.174 1.00 78.31 332 ALA A C 1
ATOM 2527 O O . ALA A 1 332 ? 8.844 -12.742 12.558 1.00 78.31 332 ALA A O 1
ATOM 2528 N N . SER A 1 333 ? 8.411 -11.272 14.189 1.00 79.56 333 SER A N 1
ATOM 2529 C CA . SER A 1 333 ? 9.810 -11.006 14.541 1.00 79.56 333 SER A CA 1
ATOM 2530 C C . SER A 1 333 ? 10.585 -12.234 15.022 1.00 79.56 333 SER A C 1
ATOM 2532 O O . SER A 1 333 ? 11.756 -12.362 14.663 1.00 79.56 333 SER A O 1
ATOM 2534 N N . ALA A 1 334 ? 9.947 -13.182 15.720 1.00 77.62 334 ALA A N 1
ATOM 2535 C CA . ALA A 1 334 ? 10.627 -14.396 16.179 1.00 77.62 334 ALA A CA 1
ATOM 2536 C C . ALA A 1 334 ? 11.095 -15.289 15.022 1.00 77.62 334 ALA A C 1
ATOM 2538 O O . ALA A 1 334 ? 12.069 -16.023 15.176 1.00 77.62 334 ALA A O 1
ATOM 2539 N N . PHE A 1 335 ? 10.428 -15.224 13.862 1.00 78.00 335 PHE A N 1
ATOM 2540 C CA . PHE A 1 335 ? 10.848 -15.956 12.668 1.00 78.00 335 PHE A CA 1
ATOM 2541 C C . PHE A 1 335 ? 11.940 -15.214 11.892 1.00 78.00 335 PHE A C 1
ATOM 2543 O O . PHE A 1 335 ? 12.878 -15.842 11.405 1.00 78.00 335 PHE A O 1
ATOM 2550 N N . SER A 1 336 ? 11.835 -13.888 11.755 1.00 78.25 336 SER A N 1
ATOM 2551 C CA . SER A 1 336 ? 12.821 -13.111 10.995 1.00 78.25 336 SER A CA 1
ATOM 2552 C C . SER A 1 336 ? 14.052 -12.695 11.783 1.00 78.25 336 SER A C 1
ATOM 2554 O O . SER A 1 336 ? 14.965 -12.132 11.180 1.00 78.25 336 SER A O 1
ATOM 2556 N N . ALA A 1 337 ? 14.080 -12.918 13.098 1.00 77.75 337 ALA A N 1
ATOM 2557 C CA . ALA A 1 337 ? 15.152 -12.454 13.973 1.00 77.75 337 ALA A CA 1
ATOM 2558 C C . ALA A 1 337 ? 15.406 -10.933 13.818 1.00 77.75 337 ALA A C 1
ATOM 2560 O O . ALA A 1 337 ? 16.546 -10.478 13.741 1.00 77.75 337 ALA A O 1
ATOM 2561 N N . GLY A 1 338 ? 14.328 -10.148 13.678 1.00 74.19 338 GLY A N 1
ATOM 2562 C CA . GLY A 1 338 ? 14.384 -8.698 13.439 1.00 74.19 338 GLY A CA 1
ATOM 2563 C C . GLY A 1 338 ? 14.619 -8.276 11.980 1.00 74.19 338 GLY A C 1
ATOM 2564 O O . GLY A 1 338 ? 14.637 -7.083 11.680 1.00 74.19 338 GLY A O 1
ATOM 2565 N N . ALA A 1 339 ? 14.761 -9.218 11.041 1.00 80.31 339 ALA A N 1
ATOM 2566 C CA . ALA A 1 339 ? 14.817 -8.913 9.612 1.00 80.31 339 ALA A CA 1
ATOM 2567 C C . ALA A 1 339 ? 13.423 -8.615 9.020 1.00 80.31 339 ALA A C 1
ATOM 2569 O O . ALA A 1 339 ? 12.380 -8.735 9.668 1.00 80.31 339 ALA A O 1
ATOM 2570 N N . SER A 1 340 ? 13.391 -8.230 7.740 1.00 80.56 340 SER A N 1
ATOM 2571 C CA . SER A 1 340 ? 12.145 -7.876 7.050 1.00 80.56 340 SER A CA 1
ATOM 2572 C C . SER A 1 340 ? 11.211 -9.075 6.893 1.00 80.56 340 SER A C 1
ATOM 2574 O O . SER A 1 340 ? 11.450 -9.965 6.080 1.00 80.56 340 SER A O 1
ATOM 2576 N N . ASN A 1 341 ? 10.106 -9.039 7.631 1.00 83.12 341 ASN A N 1
ATOM 2577 C CA . ASN A 1 341 ? 9.082 -10.075 7.635 1.00 83.12 341 ASN A CA 1
ATOM 2578 C C . ASN A 1 341 ? 8.291 -10.177 6.318 1.00 83.12 341 ASN A C 1
ATOM 2580 O O . ASN A 1 341 ? 8.118 -9.157 5.638 1.00 83.12 341 ASN A O 1
ATOM 2584 N N . PRO A 1 342 ? 7.776 -11.371 5.960 1.00 87.00 342 PRO A N 1
ATOM 2585 C CA . PRO A 1 342 ? 6.836 -11.519 4.858 1.00 87.00 342 PRO A CA 1
ATOM 2586 C C . PRO A 1 342 ? 5.545 -10.727 5.086 1.00 87.00 342 PRO A C 1
ATOM 2588 O O . PRO A 1 342 ? 4.998 -10.707 6.188 1.00 87.00 342 PRO A O 1
ATOM 2591 N N . VAL A 1 343 ? 5.039 -10.099 4.025 1.00 89.75 343 VAL A N 1
ATOM 2592 C CA . VAL A 1 343 ? 3.721 -9.441 4.003 1.00 89.75 343 VAL A CA 1
ATOM 2593 C C . VAL A 1 343 ? 2.778 -10.186 3.047 1.00 89.75 343 VAL A C 1
ATOM 2595 O O . VAL A 1 343 ? 3.250 -10.640 2.003 1.00 89.75 343 VAL A O 1
ATOM 2598 N N . PRO A 1 344 ? 1.461 -10.288 3.323 1.00 90.88 344 PRO A N 1
ATOM 2599 C CA . PRO A 1 344 ? 0.718 -9.764 4.479 1.00 90.88 344 PRO A CA 1
ATOM 2600 C C . PRO A 1 344 ? 0.944 -10.541 5.783 1.00 90.88 344 PRO A C 1
ATOM 2602 O O . PRO A 1 344 ? 1.214 -11.738 5.764 1.00 90.88 344 PRO A O 1
ATOM 2605 N N . ARG A 1 345 ? 0.759 -9.864 6.920 1.00 88.19 345 ARG A N 1
ATOM 2606 C CA . ARG A 1 345 ? 0.848 -10.460 8.262 1.00 88.19 345 ARG A CA 1
ATOM 2607 C C . ARG A 1 345 ? -0.526 -10.690 8.877 1.00 88.19 345 ARG A C 1
ATOM 2609 O O . ARG A 1 345 ? -1.386 -9.820 8.719 1.00 88.19 345 ARG A O 1
ATOM 2616 N N . PRO A 1 346 ? -0.731 -11.800 9.608 1.00 91.00 346 PRO A N 1
ATOM 2617 C CA . PRO A 1 346 ? -1.963 -12.018 10.352 1.00 91.00 346 PRO A CA 1
ATOM 2618 C C . PRO A 1 346 ? -2.064 -11.056 11.542 1.00 91.00 346 PRO A C 1
ATOM 2620 O O . PRO A 1 346 ? -1.079 -10.432 11.938 1.00 91.00 346 PRO A O 1
ATOM 2623 N N . SER A 1 347 ? -3.268 -10.950 12.097 1.00 92.94 347 SER A N 1
ATOM 2624 C CA . SER A 1 347 ? -3.551 -10.148 13.286 1.00 92.94 347 SER A CA 1
ATOM 2625 C C . SER A 1 347 ? -2.853 -10.677 14.538 1.00 92.94 347 SER A C 1
ATOM 2627 O O . SER A 1 347 ? -2.486 -11.853 14.600 1.00 92.94 347 SER A O 1
ATOM 2629 N N . ILE A 1 348 ? -2.765 -9.829 15.569 1.00 91.88 348 ILE A N 1
ATOM 2630 C CA . ILE A 1 348 ? -2.276 -10.232 16.893 1.00 91.88 348 ILE A CA 1
ATOM 2631 C C . ILE A 1 348 ? -3.099 -11.429 17.406 1.00 91.88 348 ILE A C 1
ATOM 2633 O O . ILE A 1 348 ? -4.335 -11.359 17.425 1.00 91.88 348 ILE A O 1
ATOM 2637 N N . PRO A 1 349 ? -2.453 -12.536 17.823 1.00 91.19 349 PRO A N 1
ATOM 2638 C CA . PRO A 1 349 ? -3.146 -13.684 18.387 1.00 91.19 349 PRO A CA 1
ATOM 2639 C C . PRO A 1 349 ? -3.969 -13.319 19.625 1.00 91.19 349 PRO A C 1
ATOM 2641 O O . PRO A 1 349 ? -3.496 -12.631 20.531 1.00 91.19 349 PRO A O 1
ATOM 2644 N N . GLY A 1 350 ? -5.176 -13.881 19.726 1.00 90.50 350 GLY A N 1
ATOM 2645 C CA . GLY A 1 350 ? -6.089 -13.623 20.848 1.00 90.50 350 GLY A CA 1
ATOM 2646 C C . GLY A 1 350 ? -5.543 -14.003 22.234 1.00 90.50 350 GLY A C 1
ATOM 2647 O O . GLY A 1 350 ? -6.078 -13.549 23.245 1.00 90.50 350 GLY A O 1
ATOM 2648 N N . LEU A 1 351 ? -4.464 -14.795 22.289 1.00 90.62 351 LEU A N 1
ATOM 2649 C CA . LEU A 1 351 ? -3.731 -15.130 23.513 1.00 90.62 351 LEU A CA 1
ATOM 2650 C C . LEU A 1 351 ? -3.239 -13.873 24.256 1.00 90.62 351 LEU A C 1
ATOM 2652 O O . LEU A 1 351 ? -3.326 -13.813 25.485 1.00 90.62 351 LEU A O 1
ATOM 2656 N N . PHE A 1 352 ? -2.753 -12.873 23.513 1.00 91.38 352 PHE A N 1
ATOM 2657 C CA . PHE A 1 352 ? -2.169 -11.647 24.067 1.00 91.38 352 PHE A CA 1
ATOM 2658 C C . PHE A 1 352 ? -3.228 -10.591 24.387 1.00 91.38 352 PHE A C 1
ATOM 2660 O O . PHE A 1 352 ? -3.118 -9.858 25.359 1.00 91.38 352 PHE A O 1
ATOM 2667 N N . THR A 1 353 ? -4.321 -10.565 23.626 1.00 92.81 353 THR A N 1
ATOM 2668 C CA . THR A 1 353 ? -5.313 -9.479 23.678 1.00 92.81 353 THR A CA 1
ATOM 2669 C C . THR A 1 353 ? -6.465 -9.749 24.649 1.00 92.81 353 THR A C 1
ATOM 2671 O O . THR A 1 353 ? -7.456 -9.018 24.665 1.00 92.81 353 THR A O 1
ATOM 2674 N N . SER A 1 354 ? -6.407 -10.846 25.407 1.00 92.69 354 SER A N 1
ATOM 2675 C CA . SER A 1 354 ? -7.533 -11.323 26.221 1.00 92.69 354 SER A CA 1
ATOM 2676 C C . SER A 1 354 ? -7.968 -10.323 27.299 1.00 92.69 354 SER A C 1
ATOM 2678 O O . SER A 1 354 ? -9.169 -10.128 27.482 1.00 92.69 354 SER A O 1
ATOM 2680 N N . ARG A 1 355 ? -7.028 -9.645 27.975 1.00 93.69 355 ARG A N 1
ATOM 2681 C CA . ARG A 1 355 ? -7.361 -8.612 28.973 1.00 93.69 355 ARG A CA 1
ATOM 2682 C C . ARG A 1 355 ? -7.936 -7.349 28.347 1.00 93.69 355 ARG A C 1
ATOM 2684 O O . ARG A 1 355 ? -8.919 -6.836 28.869 1.00 93.69 355 ARG A O 1
ATOM 2691 N N . VAL A 1 356 ? -7.411 -6.920 27.198 1.00 94.56 356 VAL A N 1
ATOM 2692 C CA . VAL A 1 356 ? -7.979 -5.796 26.438 1.00 94.56 356 VAL A CA 1
ATOM 2693 C C . VAL A 1 356 ? -9.439 -6.094 26.099 1.00 94.56 356 VAL A C 1
ATOM 2695 O O . VAL A 1 356 ? -10.320 -5.323 26.454 1.00 94.56 356 VAL A O 1
ATOM 2698 N N . LYS A 1 357 ? -9.735 -7.271 25.529 1.00 92.56 357 LYS A N 1
ATOM 2699 C CA . LYS A 1 357 ? -11.120 -7.679 25.225 1.00 92.56 357 LYS A CA 1
ATOM 2700 C C . LYS A 1 357 ? -12.039 -7.644 26.453 1.00 92.56 357 LYS A C 1
ATOM 2702 O O . LYS A 1 357 ? -13.188 -7.228 26.337 1.00 92.56 357 LYS A O 1
ATOM 2707 N N . ARG A 1 358 ? -11.540 -8.044 27.629 1.00 91.88 358 ARG A N 1
ATOM 2708 C CA . ARG A 1 358 ? -12.299 -7.971 28.889 1.00 91.88 358 ARG A CA 1
ATOM 2709 C C . ARG A 1 358 ? -12.569 -6.533 29.331 1.00 91.88 358 ARG A C 1
ATOM 2711 O O . ARG A 1 358 ? -13.682 -6.273 29.766 1.00 91.88 358 ARG A O 1
ATOM 2718 N N . ALA A 1 359 ? -11.614 -5.615 29.177 1.00 93.00 359 ALA A N 1
ATOM 2719 C CA . ALA A 1 359 ? -11.820 -4.196 29.485 1.00 93.00 359 ALA A CA 1
ATOM 2720 C C . ALA A 1 359 ? -12.948 -3.589 28.627 1.00 93.00 359 ALA A C 1
ATOM 2722 O O . ALA A 1 359 ? -13.853 -2.951 29.158 1.00 93.00 359 ALA A O 1
ATOM 2723 N N . PHE A 1 360 ? -12.973 -3.891 27.322 1.00 91.75 360 PHE A N 1
ATOM 2724 C CA . PHE A 1 360 ? -14.072 -3.487 26.432 1.00 91.75 360 PHE A CA 1
ATOM 2725 C C . PHE A 1 360 ? -15.424 -4.097 26.826 1.00 91.75 360 PHE A C 1
ATOM 2727 O O . PHE A 1 360 ? -16.457 -3.444 26.691 1.00 91.75 360 PHE A O 1
ATOM 2734 N N . ALA A 1 361 ? -15.444 -5.350 27.287 1.00 89.44 361 ALA A N 1
ATOM 2735 C CA . ALA A 1 361 ? -16.670 -5.990 27.757 1.00 89.44 361 ALA A CA 1
ATOM 2736 C C . ALA A 1 361 ? -17.175 -5.366 29.071 1.00 89.44 361 ALA A C 1
ATOM 2738 O O . ALA A 1 361 ? -18.372 -5.123 29.205 1.00 89.44 361 ALA A O 1
ATOM 2739 N N . ALA A 1 362 ? -16.270 -5.059 30.007 1.00 89.88 362 ALA A N 1
ATOM 2740 C CA . ALA A 1 362 ? -16.593 -4.431 31.286 1.00 89.88 362 ALA A CA 1
ATOM 2741 C C . ALA A 1 362 ? -17.183 -3.023 31.101 1.00 89.88 362 ALA A C 1
ATOM 2743 O O . ALA A 1 362 ? -18.279 -2.761 31.588 1.00 89.88 362 ALA A O 1
ATOM 2744 N N . ALA A 1 363 ? -16.540 -2.169 30.294 1.00 87.81 363 ALA A N 1
ATOM 2745 C CA . ALA A 1 363 ? -17.009 -0.805 30.014 1.00 87.81 363 ALA A CA 1
ATOM 2746 C C . ALA A 1 363 ? -18.428 -0.744 29.407 1.00 87.81 363 ALA A C 1
ATOM 2748 O O . ALA A 1 363 ? -19.139 0.254 29.535 1.00 87.81 363 ALA A O 1
ATOM 2749 N N . LYS A 1 364 ? -18.859 -1.818 28.734 1.00 81.06 364 LYS A N 1
ATOM 2750 C CA . LYS A 1 364 ? -20.211 -1.939 28.166 1.00 81.06 364 LYS A CA 1
ATOM 2751 C C . LYS A 1 364 ? -21.232 -2.510 29.139 1.00 81.06 364 LYS A C 1
ATOM 2753 O O . LYS A 1 364 ? -22.413 -2.215 29.000 1.00 81.06 364 LYS A O 1
ATOM 2758 N N . ALA A 1 365 ? -20.801 -3.343 30.083 1.00 82.56 365 ALA A N 1
ATOM 2759 C CA . ALA A 1 365 ? -21.692 -3.933 31.076 1.00 82.56 365 ALA A CA 1
ATOM 2760 C C . ALA A 1 365 ? -22.213 -2.887 32.074 1.00 82.56 365 ALA A C 1
ATOM 2762 O O . ALA A 1 365 ? -23.335 -3.018 32.555 1.00 82.56 365 ALA A O 1
ATOM 2763 N N . GLU A 1 366 ? -21.428 -1.843 32.354 1.00 77.69 366 GLU A N 1
ATOM 2764 C CA . GLU A 1 366 ? -21.792 -0.781 33.303 1.00 77.69 366 GLU A CA 1
ATOM 2765 C C . GLU A 1 366 ? -22.978 0.081 32.843 1.00 77.69 366 GLU A C 1
ATOM 2767 O O . GLU A 1 366 ? -23.765 0.532 33.672 1.00 77.69 366 GLU A O 1
ATOM 2772 N N . VAL A 1 367 ? -23.139 0.298 31.531 1.00 71.81 367 VAL A N 1
ATOM 2773 C CA . VAL A 1 367 ? -24.238 1.097 30.964 1.00 71.81 367 VAL A CA 1
ATOM 2774 C C . VAL A 1 367 ? -24.812 0.377 29.742 1.00 71.81 367 VAL A C 1
ATOM 2776 O O . VAL A 1 367 ? -24.180 0.393 28.680 1.00 71.81 367 VAL A O 1
ATOM 2779 N N . PRO A 1 368 ? -26.007 -0.235 29.848 1.00 61.88 368 PRO A N 1
ATOM 2780 C CA . PRO A 1 368 ? -26.651 -0.888 28.717 1.00 61.88 368 PRO A CA 1
ATOM 2781 C C . PRO A 1 368 ? -26.927 0.123 27.600 1.00 61.88 368 PRO A C 1
ATOM 2783 O O . PRO A 1 368 ? -27.693 1.071 27.779 1.00 61.88 368 PRO A O 1
ATOM 2786 N N . LEU A 1 369 ? -26.319 -0.085 26.431 1.00 61.41 369 LEU A N 1
ATOM 2787 C CA . LEU A 1 369 ? -26.715 0.620 25.214 1.00 61.41 369 LEU A CA 1
ATOM 2788 C C . LEU A 1 369 ? -28.172 0.250 24.866 1.00 61.41 369 LEU A C 1
ATOM 2790 O O . LEU A 1 369 ? -28.595 -0.881 25.141 1.00 61.41 369 LEU A O 1
ATOM 2794 N N . PRO A 1 370 ? -28.957 1.173 24.278 1.00 55.16 370 PRO A N 1
ATOM 2795 C CA . PRO A 1 370 ? -30.308 0.864 23.829 1.00 55.16 370 PRO A CA 1
ATOM 2796 C C . PRO A 1 370 ? -30.271 -0.350 22.896 1.00 55.16 370 PRO A C 1
ATOM 2798 O O . PRO A 1 370 ? -29.420 -0.432 22.014 1.00 55.16 370 PRO A O 1
ATOM 2801 N N . LYS A 1 371 ? -31.185 -1.302 23.122 1.00 46.84 371 LYS A N 1
ATOM 2802 C CA . LYS A 1 371 ? -31.362 -2.507 22.301 1.00 46.84 371 LYS A CA 1
ATOM 2803 C C . LYS A 1 371 ? -31.807 -2.101 20.890 1.00 46.84 371 LYS A C 1
ATOM 2805 O O . LYS A 1 371 ? -32.997 -2.111 20.594 1.00 46.84 371 LYS A O 1
ATOM 2810 N N . THR A 1 372 ? -30.881 -1.682 20.040 1.00 46.41 372 THR A N 1
ATOM 2811 C CA . THR A 1 372 ? -31.106 -1.594 18.598 1.00 46.41 372 THR A CA 1
ATOM 2812 C C . THR A 1 372 ? -30.880 -2.975 17.983 1.00 46.41 372 THR A C 1
ATOM 2814 O O . THR A 1 372 ? -30.035 -3.737 18.448 1.00 46.41 372 THR A O 1
ATOM 2817 N N . ASP A 1 373 ? -31.672 -3.310 16.962 1.00 43.28 373 ASP A N 1
ATOM 2818 C CA . ASP A 1 373 ? -31.766 -4.644 16.338 1.00 43.28 373 ASP A CA 1
ATOM 2819 C C . ASP A 1 373 ? -30.442 -5.204 15.770 1.00 43.28 373 ASP A C 1
ATOM 2821 O O . ASP A 1 373 ? -30.342 -6.401 15.504 1.00 43.28 373 ASP A O 1
ATOM 2825 N N . ASP A 1 374 ? -29.394 -4.387 15.642 1.00 44.31 374 ASP A N 1
ATOM 2826 C CA . ASP A 1 374 ? -28.072 -4.837 15.208 1.00 44.31 374 ASP A CA 1
ATOM 2827 C C . ASP A 1 374 ? -27.196 -5.174 16.420 1.00 44.31 374 ASP A C 1
ATOM 2829 O O . ASP A 1 374 ? -26.393 -4.382 16.912 1.00 44.31 374 ASP A O 1
ATOM 2833 N N . ASN A 1 375 ? -27.365 -6.407 16.888 1.00 45.34 375 ASN A N 1
ATOM 2834 C CA . ASN A 1 375 ? -26.649 -7.071 17.976 1.00 45.34 375 ASN A CA 1
ATOM 2835 C C . ASN A 1 375 ? -25.161 -7.344 17.629 1.00 45.34 375 ASN A C 1
ATOM 2837 O O . ASN A 1 375 ? -24.670 -8.462 17.792 1.00 45.34 375 ASN A O 1
ATOM 2841 N N . VAL A 1 376 ? -24.440 -6.356 17.081 1.00 50.25 376 VAL A N 1
ATOM 2842 C CA . VAL A 1 376 ? -23.011 -6.462 16.760 1.00 50.25 376 VAL A CA 1
ATOM 2843 C C . VAL A 1 376 ? -22.213 -5.854 17.915 1.00 50.25 376 VAL A C 1
ATOM 2845 O O . VAL A 1 376 ? -22.134 -4.629 18.033 1.00 50.25 376 VAL A O 1
ATOM 2848 N N . PRO A 1 377 ? -21.612 -6.668 18.799 1.00 51.28 377 PRO A N 1
ATOM 2849 C CA . PRO A 1 377 ? -20.752 -6.138 19.844 1.00 51.28 377 PRO A CA 1
ATOM 2850 C C . PRO A 1 377 ? -19.574 -5.397 19.195 1.00 51.28 377 PRO A C 1
ATOM 2852 O O . PRO A 1 377 ? -18.835 -5.979 18.406 1.00 51.28 377 PRO A O 1
ATOM 2855 N N . VAL A 1 378 ? -19.397 -4.110 19.531 1.00 63.06 378 VAL A N 1
ATOM 2856 C CA . VAL A 1 378 ? -18.267 -3.259 19.084 1.00 63.06 378 VAL A CA 1
ATOM 2857 C C . VAL A 1 378 ? -16.954 -3.745 19.719 1.00 63.06 378 VAL A C 1
ATOM 2859 O O . VAL A 1 378 ? -16.410 -3.128 20.632 1.00 63.06 378 VAL A O 1
ATOM 2862 N N . GLU A 1 379 ? -16.522 -4.957 19.406 1.00 80.12 379 GLU A N 1
ATOM 2863 C CA . GLU A 1 379 ? -15.254 -5.495 19.889 1.00 80.12 379 GLU A CA 1
ATOM 2864 C C . GLU A 1 379 ? -14.079 -4.730 19.265 1.00 80.12 379 GLU A C 1
ATOM 2866 O O . GLU A 1 379 ? -14.197 -4.226 18.145 1.00 80.12 379 GLU A O 1
ATOM 2871 N N . PRO A 1 380 ? -12.927 -4.650 19.956 1.00 90.56 380 PRO A N 1
ATOM 2872 C CA . PRO A 1 380 ? -11.716 -4.138 19.336 1.00 90.56 380 PRO A CA 1
ATOM 2873 C C . PRO A 1 380 ? -11.363 -4.988 18.109 1.00 90.56 380 PRO A C 1
ATOM 2875 O O . PRO A 1 380 ? -11.282 -6.219 18.185 1.00 90.56 380 PRO A O 1
ATOM 2878 N N . ILE A 1 381 ? -11.140 -4.320 16.980 1.00 93.31 381 ILE A N 1
ATOM 2879 C CA . ILE A 1 381 ? -10.854 -4.945 15.693 1.00 93.31 381 ILE A CA 1
ATOM 2880 C C . ILE A 1 381 ? -9.347 -5.168 15.583 1.00 93.31 381 ILE A C 1
ATOM 2882 O O . ILE A 1 381 ? -8.560 -4.228 15.474 1.00 93.31 381 ILE A O 1
ATOM 2886 N N . TRP A 1 382 ? -8.943 -6.434 15.565 1.00 94.31 382 TRP A N 1
ATOM 2887 C CA . TRP A 1 382 ? -7.557 -6.844 15.344 1.00 94.31 382 TRP A CA 1
ATOM 2888 C C . TRP A 1 382 ? -7.368 -7.170 13.866 1.00 94.31 382 TRP A C 1
ATOM 2890 O O . TRP A 1 382 ? -7.959 -8.120 13.353 1.00 94.31 382 TRP A O 1
ATOM 2900 N N . THR A 1 383 ? -6.573 -6.365 13.168 1.00 94.56 383 THR A N 1
ATOM 2901 C CA . THR A 1 383 ? -6.435 -6.443 11.706 1.00 94.56 383 THR A CA 1
ATOM 2902 C C . THR A 1 383 ? -5.126 -7.101 11.279 1.00 94.56 383 THR A C 1
ATOM 2904 O O . THR A 1 383 ? -4.219 -7.297 12.084 1.00 94.56 383 THR A O 1
ATOM 2907 N N . SER A 1 384 ? -5.028 -7.465 10.000 1.00 93.62 384 SER A N 1
ATOM 2908 C CA . SER A 1 384 ? -3.764 -7.828 9.353 1.00 93.62 384 SER A CA 1
ATOM 2909 C C . SER A 1 384 ? -2.901 -6.593 9.078 1.00 93.62 384 SER A C 1
ATOM 2911 O O . SER A 1 384 ? -3.364 -5.461 9.170 1.00 93.62 384 SER A O 1
ATOM 2913 N N . ASN A 1 385 ? -1.658 -6.794 8.647 1.00 94.00 385 ASN A N 1
ATOM 2914 C CA . ASN A 1 385 ? -0.848 -5.710 8.092 1.00 94.00 385 ASN A CA 1
ATOM 2915 C C . ASN A 1 385 ? -0.255 -6.118 6.729 1.00 94.00 385 ASN A C 1
ATOM 2917 O O . ASN A 1 385 ? 0.596 -7.016 6.686 1.00 94.00 385 ASN A O 1
ATOM 2921 N N . PRO A 1 386 ? -0.675 -5.498 5.609 1.00 94.88 386 PRO A N 1
ATOM 2922 C CA . PRO A 1 386 ? -1.618 -4.374 5.504 1.00 94.88 386 PRO A CA 1
ATOM 2923 C C . PRO A 1 386 ? -3.080 -4.739 5.812 1.00 94.88 386 PRO A C 1
ATOM 2925 O O . PRO A 1 386 ? -3.455 -5.914 5.808 1.00 94.88 386 PRO A O 1
ATOM 2928 N N . ALA A 1 387 ? -3.911 -3.715 6.000 1.00 94.31 387 ALA A N 1
ATOM 2929 C CA . ALA A 1 387 ? -5.365 -3.815 6.116 1.00 94.31 387 ALA A CA 1
ATOM 2930 C C . ALA A 1 387 ? -6.070 -2.721 5.302 1.00 94.31 387 ALA A C 1
ATOM 2932 O O . ALA A 1 387 ? -5.486 -1.687 4.974 1.00 94.31 387 ALA A O 1
ATOM 2933 N N . ARG A 1 388 ? -7.345 -2.952 4.974 1.00 93.50 388 ARG A N 1
ATOM 2934 C CA . ARG A 1 388 ? -8.236 -1.934 4.406 1.00 93.50 388 ARG A CA 1
ATOM 2935 C C . ARG A 1 388 ? -9.434 -1.746 5.316 1.00 93.50 388 ARG A C 1
ATOM 2937 O O . ARG A 1 388 ? -10.033 -2.725 5.751 1.00 93.50 388 ARG A O 1
ATOM 2944 N N . ILE A 1 389 ? -9.782 -0.494 5.554 1.00 92.19 389 ILE A N 1
ATOM 2945 C CA . ILE A 1 389 ? -10.918 -0.075 6.361 1.00 92.19 389 ILE A CA 1
ATOM 2946 C C . ILE A 1 389 ? -11.871 0.657 5.427 1.00 92.19 389 ILE A C 1
ATOM 2948 O O . ILE A 1 389 ? -11.473 1.567 4.700 1.00 92.19 389 ILE A O 1
ATOM 2952 N N . SER A 1 390 ? -13.122 0.216 5.422 1.00 91.31 390 SER A N 1
ATOM 2953 C CA . SER A 1 390 ? -14.198 0.810 4.641 1.00 91.31 390 SER A CA 1
ATOM 2954 C C . SER A 1 390 ? -15.141 1.522 5.599 1.00 91.31 390 SER A C 1
ATOM 2956 O O . SER A 1 390 ? -15.646 0.913 6.541 1.00 91.31 390 SER A O 1
ATOM 2958 N N . ILE A 1 391 ? -15.355 2.814 5.366 1.00 88.75 391 ILE A N 1
ATOM 2959 C CA . ILE A 1 391 ? -16.287 3.636 6.136 1.00 88.75 391 ILE A CA 1
ATOM 2960 C C . ILE A 1 391 ? -17.423 4.002 5.180 1.00 88.75 391 ILE A C 1
ATOM 2962 O O . ILE A 1 391 ? -17.198 4.621 4.141 1.00 88.75 391 ILE A O 1
ATOM 2966 N N . PHE A 1 392 ? -18.641 3.560 5.499 1.00 88.38 392 PHE A N 1
ATOM 2967 C CA . PHE A 1 392 ? -19.800 3.627 4.598 1.00 88.38 392 PHE A CA 1
ATOM 2968 C C . PHE A 1 392 ? -19.550 2.934 3.238 1.00 88.38 392 PHE A C 1
ATOM 2970 O O . PHE A 1 392 ? -19.758 3.503 2.167 1.00 88.38 392 PHE A O 1
ATOM 2977 N N . GLY A 1 393 ? -19.105 1.674 3.255 1.00 87.75 393 GLY A N 1
ATOM 2978 C CA . GLY A 1 393 ? -18.944 0.874 2.034 1.00 87.75 393 GLY A CA 1
ATOM 2979 C C . GLY A 1 393 ? -17.907 1.471 1.064 1.00 87.75 393 GLY A C 1
ATOM 2980 O O . GLY A 1 393 ? -16.826 1.869 1.500 1.00 87.75 393 GLY A O 1
ATOM 2981 N N . PRO A 1 394 ? -18.184 1.546 -0.250 1.00 86.62 394 PRO A N 1
ATOM 2982 C CA . PRO A 1 394 ? -17.212 2.059 -1.217 1.00 86.62 394 PRO A CA 1
ATOM 2983 C C . PRO A 1 394 ? -17.007 3.587 -1.162 1.00 86.62 394 PRO A C 1
ATOM 2985 O O . PRO A 1 394 ? -16.095 4.093 -1.814 1.00 86.62 394 PRO A O 1
ATOM 2988 N N . ALA A 1 395 ? -17.774 4.331 -0.349 1.00 86.25 395 ALA A N 1
ATOM 2989 C CA . ALA A 1 395 ? -17.636 5.785 -0.255 1.00 86.25 395 ALA A CA 1
ATOM 2990 C C . ALA A 1 395 ? -16.233 6.195 0.235 1.00 86.25 395 ALA A C 1
ATOM 2992 O O . ALA A 1 395 ? -15.521 6.935 -0.456 1.00 86.25 395 ALA A O 1
ATOM 2993 N N . HIS A 1 396 ? -15.795 5.639 1.368 1.00 88.56 396 HIS A N 1
ATOM 2994 C CA . HIS A 1 396 ? -14.485 5.926 1.952 1.00 88.56 396 HIS A CA 1
ATOM 2995 C C . HIS A 1 396 ? -13.686 4.651 2.173 1.00 88.56 396 HIS A C 1
ATOM 2997 O O . HIS A 1 396 ? -14.143 3.698 2.802 1.00 88.56 396 HIS A O 1
ATOM 3003 N N . GLU A 1 397 ? -12.457 4.665 1.670 1.00 90.88 397 GLU A N 1
ATOM 3004 C CA . GLU A 1 397 ? -11.519 3.553 1.756 1.00 90.88 397 GLU A CA 1
ATOM 3005 C C . GLU A 1 397 ? -10.199 4.058 2.329 1.00 90.88 397 GLU A C 1
ATOM 3007 O O . GLU A 1 397 ? -9.568 4.953 1.766 1.00 90.88 397 GLU A O 1
ATOM 3012 N N . ILE A 1 398 ? -9.761 3.453 3.429 1.00 93.19 398 ILE A N 1
ATOM 3013 C CA . ILE A 1 398 ? -8.472 3.728 4.057 1.00 93.19 398 ILE A CA 1
ATOM 3014 C C . ILE A 1 398 ? -7.644 2.452 3.968 1.00 93.19 398 ILE A C 1
ATOM 3016 O O . ILE A 1 398 ? -8.055 1.397 4.446 1.00 93.19 398 ILE A O 1
ATOM 3020 N N . THR A 1 399 ? -6.475 2.528 3.338 1.00 94.19 399 THR A N 1
ATOM 3021 C CA . THR A 1 399 ? -5.508 1.423 3.332 1.00 94.19 399 THR A CA 1
ATOM 3022 C C . THR A 1 399 ? -4.403 1.737 4.321 1.00 94.19 399 THR A C 1
ATOM 3024 O O . THR A 1 399 ? -3.757 2.774 4.212 1.00 94.19 399 THR A O 1
ATOM 3027 N N . VAL A 1 400 ? -4.173 0.825 5.259 1.00 94.69 400 VAL A N 1
ATOM 3028 C CA . VAL A 1 400 ? -3.154 0.961 6.295 1.00 94.69 400 VAL A CA 1
ATOM 3029 C C . VAL A 1 400 ? -2.072 -0.071 6.046 1.00 94.69 400 VAL A C 1
ATOM 3031 O O . VAL A 1 400 ? -2.351 -1.256 5.853 1.00 94.69 400 VAL A O 1
ATOM 3034 N N . PHE A 1 401 ? -0.826 0.385 6.037 1.00 94.50 401 PHE A N 1
ATOM 3035 C CA . PHE A 1 401 ? 0.332 -0.477 5.900 1.00 94.50 401 PHE A CA 1
ATOM 3036 C C . PHE A 1 401 ? 1.470 0.069 6.747 1.00 94.50 401 PHE A C 1
ATOM 3038 O O . PHE A 1 401 ? 2.027 1.122 6.442 1.00 94.50 401 PHE A O 1
ATOM 3045 N N . ARG A 1 402 ? 1.806 -0.651 7.816 1.00 92.62 402 ARG A N 1
ATOM 3046 C CA . ARG A 1 402 ? 2.934 -0.302 8.677 1.00 92.62 402 ARG A CA 1
ATOM 3047 C C . ARG A 1 402 ? 4.186 -1.015 8.187 1.00 92.62 402 ARG A C 1
ATOM 3049 O O . ARG A 1 402 ? 4.257 -2.239 8.264 1.00 92.62 402 ARG A O 1
ATOM 3056 N N . ASP A 1 403 ? 5.137 -0.248 7.662 1.00 91.25 403 ASP A N 1
ATOM 3057 C CA . ASP A 1 403 ? 6.460 -0.702 7.202 1.00 91.25 403 ASP A CA 1
ATOM 3058 C C . ASP A 1 403 ? 7.416 0.503 7.160 1.00 91.25 403 ASP A C 1
ATOM 3060 O O . ASP A 1 403 ? 6.977 1.640 6.972 1.00 91.25 403 ASP A O 1
ATOM 3064 N N . ASP A 1 404 ? 8.718 0.268 7.297 1.00 89.94 404 ASP A N 1
ATOM 3065 C CA . ASP A 1 404 ? 9.759 1.300 7.204 1.00 89.94 404 ASP A CA 1
ATOM 3066 C C . ASP A 1 404 ? 10.155 1.528 5.737 1.00 89.94 404 ASP A C 1
ATOM 3068 O O . ASP A 1 404 ? 11.304 1.338 5.313 1.00 89.94 404 ASP A O 1
ATOM 3072 N N . ILE A 1 405 ? 9.163 1.911 4.926 1.00 91.50 405 ILE A N 1
ATOM 3073 C CA . ILE A 1 405 ? 9.288 2.026 3.466 1.00 91.50 405 ILE A CA 1
ATOM 3074 C C . ILE A 1 405 ? 10.354 3.053 3.093 1.00 91.50 405 ILE A C 1
ATOM 3076 O O . ILE A 1 405 ? 11.194 2.768 2.244 1.00 91.50 405 ILE A O 1
ATOM 3080 N N . THR A 1 406 ? 10.366 4.218 3.741 1.00 91.31 406 THR A N 1
ATOM 3081 C CA . THR A 1 406 ? 11.315 5.300 3.441 1.00 91.31 406 THR A CA 1
ATOM 3082 C C . THR A 1 406 ? 12.761 4.851 3.631 1.00 91.31 406 THR A C 1
ATOM 3084 O O . THR A 1 406 ? 13.589 5.039 2.741 1.00 91.31 406 THR A O 1
ATOM 3087 N N . SER A 1 407 ? 13.068 4.193 4.751 1.00 90.50 407 SER A N 1
ATOM 3088 C CA . SER A 1 407 ? 14.404 3.650 5.021 1.00 90.50 407 SER A CA 1
ATOM 3089 C C . SER A 1 407 ? 14.796 2.598 3.984 1.00 90.50 407 SER A C 1
ATOM 3091 O O . SER A 1 407 ? 15.934 2.570 3.516 1.00 90.50 407 SER A O 1
ATOM 3093 N N . ARG A 1 408 ? 13.844 1.757 3.562 1.00 91.88 408 ARG A N 1
ATOM 3094 C CA . ARG A 1 408 ? 14.069 0.750 2.520 1.00 91.88 408 ARG A CA 1
ATOM 3095 C C . ARG A 1 408 ? 14.295 1.375 1.143 1.00 91.88 408 ARG A C 1
ATOM 3097 O O . ARG A 1 408 ? 15.185 0.914 0.435 1.00 91.88 408 ARG A O 1
ATOM 3104 N N . LEU A 1 409 ? 13.546 2.416 0.778 1.00 92.88 409 LEU A N 1
ATOM 3105 C CA . LEU A 1 409 ? 13.744 3.164 -0.466 1.00 92.88 409 LEU A CA 1
ATOM 3106 C C . LEU A 1 409 ? 15.128 3.805 -0.488 1.00 92.88 409 LEU A C 1
ATOM 3108 O O . LEU A 1 409 ? 15.870 3.589 -1.432 1.00 92.88 409 LEU A O 1
ATOM 3112 N N . ARG A 1 410 ? 15.527 4.498 0.583 1.00 90.81 410 ARG A N 1
ATOM 3113 C CA . ARG A 1 410 ? 16.840 5.160 0.663 1.00 90.81 410 ARG A CA 1
ATOM 3114 C C . ARG A 1 410 ? 18.014 4.191 0.510 1.00 90.81 410 ARG A C 1
ATOM 3116 O O . ARG A 1 410 ? 18.974 4.525 -0.169 1.00 90.81 410 ARG A O 1
ATOM 3123 N N . ARG A 1 411 ? 17.928 2.986 1.087 1.00 91.00 411 ARG A N 1
ATOM 3124 C CA . ARG A 1 411 ? 18.984 1.961 0.961 1.00 91.00 411 ARG A CA 1
ATOM 3125 C C . ARG A 1 411 ? 19.079 1.326 -0.428 1.00 91.00 411 ARG A C 1
ATOM 3127 O O . ARG A 1 411 ? 20.126 0.791 -0.760 1.00 91.00 411 ARG A O 1
ATOM 3134 N N . ASN A 1 412 ? 17.987 1.318 -1.193 1.00 91.75 412 ASN A N 1
ATOM 3135 C CA . ASN A 1 412 ? 17.907 0.629 -2.488 1.00 91.75 412 ASN A CA 1
ATOM 3136 C C . ASN A 1 412 ? 17.736 1.592 -3.672 1.00 91.75 412 ASN A C 1
ATOM 3138 O O . ASN A 1 412 ? 17.537 1.135 -4.799 1.00 91.75 412 ASN A O 1
ATOM 3142 N N . ALA A 1 413 ? 17.756 2.902 -3.424 1.00 91.38 413 ALA A N 1
ATOM 3143 C CA . ALA A 1 413 ? 17.572 3.903 -4.456 1.00 91.38 413 ALA A CA 1
ATOM 3144 C C . ALA A 1 413 ? 18.745 3.866 -5.438 1.00 91.38 413 ALA A C 1
ATOM 3146 O O . ALA A 1 413 ? 19.909 3.816 -5.043 1.00 91.38 413 ALA A O 1
ATOM 3147 N N . LEU A 1 414 ? 18.423 3.898 -6.726 1.00 89.00 414 LEU A N 1
ATOM 3148 C CA . LEU A 1 414 ? 19.406 4.036 -7.785 1.00 89.00 414 LEU A CA 1
ATOM 3149 C C . LEU A 1 414 ? 20.020 5.435 -7.733 1.00 89.00 414 LEU A C 1
ATOM 3151 O O . LEU A 1 414 ? 19.323 6.423 -7.504 1.00 89.00 414 LEU A O 1
ATOM 3155 N N . THR A 1 415 ? 21.321 5.500 -8.002 1.00 83.00 415 THR A N 1
ATOM 3156 C CA . THR A 1 415 ? 22.007 6.754 -8.322 1.00 83.00 415 THR A CA 1
ATOM 3157 C C . THR A 1 415 ? 22.163 6.818 -9.838 1.00 83.00 415 THR A C 1
ATOM 3159 O O . THR A 1 415 ? 22.612 5.850 -10.448 1.00 83.00 415 THR A O 1
ATOM 3162 N N . PHE A 1 416 ? 21.736 7.915 -10.449 1.00 77.50 416 PHE A N 1
ATOM 3163 C CA . PHE A 1 416 ? 21.769 8.149 -11.895 1.00 77.50 416 PHE A CA 1
ATOM 3164 C C . PHE A 1 416 ? 22.041 9.635 -12.155 1.00 77.50 416 PHE A C 1
ATOM 3166 O O . PHE A 1 416 ? 21.956 10.434 -11.222 1.00 77.50 416 PHE A O 1
ATOM 3173 N N . GLY A 1 417 ? 22.424 9.986 -13.384 1.00 67.19 417 GLY A N 1
ATOM 3174 C CA . GLY A 1 417 ? 22.713 11.378 -13.757 1.00 67.19 417 GLY A CA 1
ATOM 3175 C C . GLY A 1 417 ? 24.046 11.933 -13.237 1.00 67.19 417 GLY A C 1
ATOM 3176 O O . GLY A 1 417 ? 24.248 13.142 -13.265 1.00 67.19 417 GLY A O 1
ATOM 3177 N N . LYS A 1 418 ? 24.970 11.073 -12.775 1.00 66.56 418 LYS A N 1
ATOM 3178 C CA . LYS A 1 418 ? 26.283 11.497 -12.240 1.00 66.56 418 LYS A CA 1
ATOM 3179 C C . LYS A 1 418 ? 27.144 12.232 -13.270 1.00 66.56 418 LYS A C 1
ATOM 3181 O O . LYS A 1 418 ? 27.937 13.083 -12.890 1.00 66.56 418 LYS A O 1
ATOM 3186 N N . ALA A 1 419 ? 27.020 11.866 -14.547 1.00 62.78 419 ALA A N 1
ATOM 3187 C CA . ALA A 1 419 ? 27.781 12.498 -15.619 1.00 62.78 419 ALA A CA 1
ATOM 3188 C C . ALA A 1 419 ? 27.179 13.855 -16.009 1.00 62.78 419 ALA A C 1
ATOM 3190 O O . ALA A 1 419 ? 27.922 14.798 -16.232 1.00 62.78 419 ALA A O 1
ATOM 3191 N N . SER A 1 420 ? 25.846 13.983 -16.001 1.00 58.59 420 SER A N 1
ATOM 3192 C CA . SER A 1 420 ? 25.188 15.259 -16.305 1.00 58.59 420 SER A CA 1
ATOM 3193 C C . SER A 1 420 ? 25.408 16.327 -15.231 1.00 58.59 420 SER A C 1
ATOM 3195 O O . SER A 1 420 ? 25.520 17.493 -15.566 1.00 58.59 420 SER A O 1
ATOM 3197 N N . THR A 1 421 ? 25.507 15.948 -13.951 1.00 57.41 421 THR A N 1
ATOM 3198 C CA . THR A 1 421 ? 25.771 16.915 -12.869 1.00 57.41 421 THR A CA 1
ATOM 3199 C C . THR A 1 421 ? 27.184 17.500 -12.922 1.00 57.41 421 THR A C 1
ATOM 3201 O O . THR A 1 421 ? 27.371 18.648 -12.563 1.00 57.41 421 THR A O 1
ATOM 3204 N N . ALA A 1 422 ? 28.175 16.737 -13.399 1.00 57.06 422 ALA A N 1
ATOM 3205 C CA . ALA A 1 422 ? 29.558 17.214 -13.500 1.00 57.06 422 ALA A CA 1
ATOM 3206 C C . ALA A 1 422 ? 29.787 18.195 -14.668 1.00 57.06 422 ALA A C 1
ATOM 3208 O O . ALA A 1 422 ? 30.788 18.908 -14.681 1.00 57.06 422 ALA A O 1
ATOM 3209 N N . GLU A 1 423 ? 28.893 18.195 -15.661 1.00 53.31 423 GLU A N 1
ATOM 3210 C CA . GLU A 1 423 ? 28.909 19.142 -16.781 1.00 53.31 423 GLU A CA 1
ATOM 3211 C C . GLU A 1 423 ? 28.163 20.436 -16.421 1.00 53.31 423 GLU A C 1
ATOM 3213 O O . GLU A 1 423 ? 28.670 21.511 -16.727 1.00 53.31 423 GLU A O 1
ATOM 3218 N N . ASP A 1 424 ? 27.033 20.335 -15.707 1.00 53.09 424 ASP A N 1
ATOM 3219 C CA . ASP A 1 424 ? 26.231 21.488 -15.264 1.00 53.09 424 ASP A CA 1
ATOM 3220 C C . ASP A 1 424 ? 26.981 22.342 -14.188 1.00 53.09 424 ASP A C 1
ATOM 3222 O O . ASP A 1 424 ? 26.852 23.563 -14.174 1.00 53.09 424 ASP A O 1
ATOM 3226 N N . ASP A 1 425 ? 27.864 21.749 -13.362 1.00 50.69 425 ASP A N 1
ATOM 3227 C CA . ASP A 1 425 ? 28.670 22.463 -12.338 1.00 50.69 425 ASP A CA 1
ATOM 3228 C C . ASP A 1 425 ? 29.729 23.442 -12.910 1.00 50.69 425 ASP A C 1
ATOM 3230 O O . ASP A 1 425 ? 30.314 24.225 -12.157 1.00 50.69 425 ASP A O 1
ATOM 3234 N N . ASN A 1 426 ? 30.027 23.399 -14.216 1.00 49.56 426 ASN A N 1
ATOM 3235 C CA . ASN A 1 426 ? 31.040 24.275 -14.826 1.00 49.56 426 ASN A CA 1
ATOM 3236 C C . ASN A 1 426 ? 30.474 25.574 -15.429 1.00 49.56 426 ASN A C 1
ATOM 3238 O O . ASN A 1 426 ? 31.276 26.462 -15.716 1.00 49.56 426 ASN A O 1
ATOM 3242 N N . ASP A 1 427 ? 29.151 25.710 -15.592 1.00 47.84 427 ASP A N 1
ATOM 3243 C CA . ASP A 1 427 ? 28.544 26.835 -16.330 1.00 47.84 427 ASP A CA 1
ATOM 3244 C C . ASP A 1 427 ? 27.419 27.599 -15.590 1.00 47.84 427 ASP A C 1
ATOM 3246 O O . ASP A 1 427 ? 26.941 28.604 -16.120 1.00 47.84 427 ASP A O 1
ATOM 3250 N N . ASP A 1 428 ? 27.035 27.230 -14.361 1.00 44.28 428 ASP A N 1
ATOM 3251 C CA . ASP A 1 428 ? 25.955 27.919 -13.634 1.00 44.28 428 ASP A CA 1
ATOM 3252 C C . ASP A 1 428 ? 26.469 28.778 -12.455 1.00 44.28 428 ASP A C 1
ATOM 3254 O O . ASP A 1 428 ? 26.754 28.295 -11.358 1.00 44.28 428 ASP A O 1
ATOM 3258 N N . GLU A 1 429 ? 26.521 30.104 -12.650 1.00 44.12 429 GLU A N 1
ATOM 3259 C CA . GLU A 1 429 ? 26.375 31.056 -11.540 1.00 44.12 429 GLU A CA 1
ATOM 3260 C C . GLU A 1 429 ? 24.975 30.845 -10.929 1.00 44.12 429 GLU A C 1
ATOM 3262 O O . GLU A 1 429 ? 23.970 31.287 -11.491 1.00 44.12 429 GLU A O 1
ATOM 3267 N N . GLU A 1 430 ? 24.895 30.132 -9.798 1.00 40.75 430 GLU A N 1
ATOM 3268 C CA . GLU A 1 430 ? 23.644 29.861 -9.077 1.00 40.75 430 GLU A CA 1
ATOM 3269 C C . GLU A 1 430 ? 22.888 31.166 -8.759 1.00 40.75 430 GLU A C 1
ATOM 3271 O O . GLU A 1 430 ? 23.189 31.896 -7.810 1.00 40.75 430 GLU A O 1
ATOM 3276 N N . MET A 1 431 ? 21.847 31.450 -9.542 1.00 42.66 431 MET A N 1
ATOM 3277 C CA . MET A 1 431 ? 20.806 32.398 -9.159 1.00 42.66 431 MET A CA 1
ATOM 3278 C C . MET A 1 431 ? 20.088 31.847 -7.917 1.00 42.66 431 MET A C 1
ATOM 3280 O O . MET A 1 431 ? 19.632 30.703 -7.952 1.00 42.66 431 MET A O 1
ATOM 3284 N N . PRO A 1 432 ? 19.932 32.627 -6.832 1.00 40.84 432 PRO A N 1
ATOM 3285 C CA . PRO A 1 432 ? 19.273 32.142 -5.628 1.00 40.84 432 PRO A CA 1
ATOM 3286 C C . PRO A 1 432 ? 17.820 31.771 -5.940 1.00 40.84 432 PRO A C 1
ATOM 3288 O O . PRO A 1 432 ? 17.017 32.616 -6.351 1.00 40.84 432 PRO A O 1
ATOM 3291 N N . ASP A 1 433 ? 17.497 30.493 -5.752 1.00 44.62 433 ASP A N 1
ATOM 3292 C CA . ASP A 1 433 ? 16.150 29.957 -5.900 1.00 44.62 433 ASP A CA 1
ATOM 3293 C C . ASP A 1 433 ? 15.225 30.673 -4.898 1.00 44.62 433 ASP A C 1
ATOM 3295 O O . ASP A 1 433 ? 15.372 30.566 -3.682 1.00 44.62 433 ASP A O 1
ATOM 3299 N N . THR A 1 434 ? 14.300 31.482 -5.417 1.00 45.03 434 THR A N 1
ATOM 3300 C CA . THR A 1 434 ? 13.353 32.296 -4.632 1.00 45.03 434 THR A CA 1
ATOM 3301 C C . THR A 1 434 ? 12.093 31.519 -4.247 1.00 45.03 434 THR A C 1
ATOM 3303 O O . THR A 1 434 ? 11.108 32.104 -3.783 1.00 45.03 434 THR A O 1
ATOM 3306 N N . SER A 1 435 ? 12.084 30.199 -4.439 1.00 57.19 435 SER A N 1
ATOM 3307 C CA . SER A 1 435 ? 10.977 29.360 -4.010 1.00 57.19 435 SER A CA 1
ATOM 3308 C C . SER A 1 435 ? 10.954 29.205 -2.478 1.00 57.19 435 SER A C 1
ATOM 3310 O O . SER A 1 435 ? 11.994 29.121 -1.827 1.00 5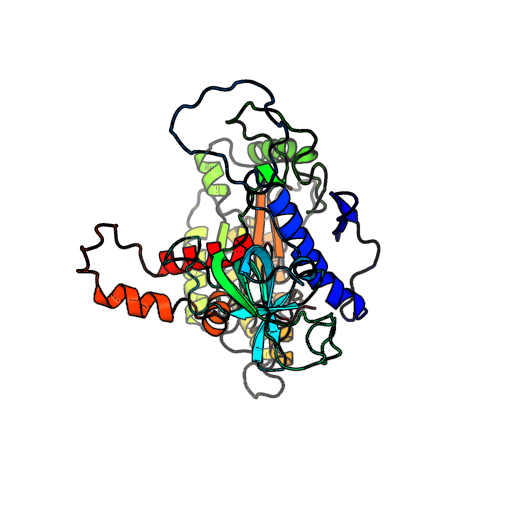7.19 435 SER A O 1
ATOM 3312 N N . PRO A 1 436 ? 9.764 29.216 -1.847 1.00 58.06 436 PRO A N 1
ATOM 3313 C CA . PRO A 1 436 ? 9.664 29.101 -0.397 1.00 58.06 436 PRO A CA 1
ATOM 3314 C C . PRO A 1 436 ? 10.230 27.755 0.066 1.00 58.06 436 PRO A C 1
ATOM 3316 O O . PRO A 1 436 ? 9.776 26.707 -0.401 1.00 58.06 436 PRO A O 1
ATOM 3319 N N . GLU A 1 437 ? 11.175 27.781 1.011 1.00 69.81 437 GLU A N 1
ATOM 3320 C CA . GLU A 1 437 ? 11.774 26.579 1.597 1.00 69.81 437 GLU A CA 1
ATOM 3321 C C . GLU A 1 437 ? 10.685 25.677 2.199 1.00 69.81 437 GLU A C 1
ATOM 3323 O O . GLU A 1 437 ? 10.095 25.944 3.249 1.00 69.81 437 GLU A O 1
ATOM 3328 N N . ILE A 1 438 ? 10.373 24.584 1.505 1.00 75.69 438 ILE A N 1
ATOM 3329 C CA . ILE A 1 438 ? 9.433 23.582 2.004 1.00 75.69 438 ILE A CA 1
ATOM 3330 C C . ILE A 1 438 ? 10.124 22.823 3.148 1.00 75.69 438 ILE A C 1
ATOM 3332 O O . ILE A 1 438 ? 11.239 22.343 2.951 1.00 75.69 438 ILE A O 1
ATOM 3336 N N . PRO A 1 439 ? 9.472 22.607 4.309 1.00 84.62 439 PRO A N 1
ATOM 3337 C CA . PRO A 1 439 ? 10.069 21.837 5.396 1.00 84.62 439 PRO A CA 1
ATOM 3338 C C . PRO A 1 439 ? 10.544 20.453 4.935 1.00 84.62 439 PRO A C 1
ATOM 3340 O O . PRO A 1 439 ? 9.810 19.730 4.249 1.00 84.62 439 PRO A O 1
ATOM 3343 N N . THR A 1 440 ? 11.738 20.042 5.367 1.00 83.88 440 THR A N 1
ATOM 3344 C CA . THR A 1 440 ? 12.357 18.768 4.957 1.00 83.88 440 THR A CA 1
ATOM 3345 C C . THR A 1 440 ? 11.470 17.529 5.179 1.00 83.88 440 THR A C 1
ATOM 3347 O O . THR A 1 440 ? 11.443 16.663 4.295 1.00 83.88 440 THR A O 1
ATOM 3350 N N . PRO A 1 441 ? 10.650 17.409 6.253 1.00 85.31 441 PRO A N 1
ATOM 3351 C CA . PRO A 1 441 ? 9.746 16.265 6.403 1.00 85.31 441 PRO A CA 1
ATOM 3352 C C . PRO A 1 441 ? 8.663 16.235 5.318 1.00 85.31 441 PRO A C 1
ATOM 3354 O O . PRO A 1 441 ? 8.307 15.168 4.815 1.00 85.31 441 PRO A O 1
ATOM 3357 N N . THR A 1 442 ? 8.176 17.408 4.910 1.00 86.62 442 THR A N 1
ATOM 3358 C CA . THR A 1 442 ? 7.169 17.561 3.855 1.00 86.62 442 THR A CA 1
ATOM 3359 C C . THR A 1 442 ? 7.741 17.175 2.493 1.00 86.62 442 THR A C 1
ATOM 3361 O O . THR A 1 442 ? 7.064 16.497 1.718 1.00 86.62 442 THR A O 1
ATOM 3364 N N . GLN A 1 443 ? 8.995 17.533 2.206 1.00 85.31 443 GLN A N 1
ATOM 3365 C CA . GLN A 1 443 ? 9.688 17.106 0.984 1.00 85.31 443 GLN A CA 1
ATOM 3366 C C . GLN A 1 443 ? 9.840 15.577 0.931 1.00 85.31 443 GLN A C 1
ATOM 3368 O O . GLN A 1 443 ? 9.483 14.944 -0.064 1.00 85.31 443 GLN A O 1
ATOM 3373 N N . ILE A 1 444 ? 10.275 14.956 2.034 1.00 87.00 444 ILE A N 1
ATOM 3374 C CA . ILE A 1 444 ? 10.399 13.494 2.153 1.00 87.00 444 ILE A CA 1
ATOM 3375 C C . ILE A 1 444 ? 9.041 12.810 1.953 1.00 87.00 444 ILE A C 1
ATOM 3377 O O . ILE A 1 444 ? 8.959 11.806 1.241 1.00 87.00 444 ILE A O 1
ATOM 3381 N N . ALA A 1 445 ? 7.974 13.350 2.548 1.00 89.88 445 ALA A N 1
ATOM 3382 C CA . ALA A 1 445 ? 6.622 12.823 2.395 1.00 89.88 445 ALA A CA 1
ATOM 3383 C C . ALA A 1 445 ? 6.139 12.909 0.938 1.00 89.88 445 ALA A C 1
ATOM 3385 O O . ALA A 1 445 ? 5.630 11.923 0.401 1.00 89.88 445 ALA A O 1
ATOM 3386 N N . ARG A 1 446 ? 6.359 14.045 0.261 1.00 89.38 446 ARG A N 1
ATOM 3387 C CA . ARG A 1 446 ? 6.048 14.202 -1.171 1.00 89.38 446 ARG A CA 1
ATOM 3388 C C . ARG A 1 446 ? 6.806 13.183 -2.014 1.00 89.38 446 ARG A C 1
ATOM 3390 O O . ARG A 1 446 ? 6.188 12.468 -2.802 1.00 89.38 446 ARG A O 1
ATOM 3397 N N . LYS A 1 447 ? 8.113 13.042 -1.788 1.00 90.12 447 LYS A N 1
ATOM 3398 C CA . LYS A 1 447 ? 8.956 12.073 -2.496 1.00 90.12 447 LYS A CA 1
ATOM 3399 C C . LYS A 1 447 ? 8.491 10.632 -2.272 1.00 90.12 447 LYS A C 1
ATOM 3401 O O . LYS A 1 447 ? 8.447 9.850 -3.221 1.00 90.12 447 LYS A O 1
ATOM 3406 N N . LEU A 1 448 ? 8.056 10.281 -1.058 1.00 92.31 448 LEU A N 1
ATOM 3407 C CA . LEU A 1 448 ? 7.482 8.965 -0.751 1.00 92.31 448 LEU A CA 1
ATOM 3408 C C . LEU A 1 448 ? 6.198 8.706 -1.540 1.00 92.31 448 LEU A C 1
ATOM 3410 O O . LEU A 1 448 ? 6.064 7.647 -2.156 1.00 92.31 448 LEU A O 1
ATOM 3414 N N . VAL A 1 449 ? 5.279 9.674 -1.559 1.00 92.25 449 VAL A N 1
ATOM 3415 C CA . VAL A 1 449 ? 4.014 9.570 -2.301 1.00 92.25 449 VAL A CA 1
ATOM 3416 C C . VAL A 1 449 ? 4.275 9.409 -3.797 1.00 92.25 449 VAL A C 1
ATOM 3418 O O . VAL A 1 449 ? 3.716 8.500 -4.415 1.00 92.25 449 VAL A O 1
ATOM 3421 N N . LEU A 1 450 ? 5.168 10.226 -4.363 1.00 91.19 450 LEU A N 1
ATOM 3422 C CA . LEU A 1 450 ? 5.556 10.155 -5.773 1.00 91.19 450 LEU A CA 1
ATOM 3423 C C . LEU A 1 450 ? 6.239 8.825 -6.124 1.00 91.19 450 LEU A C 1
ATOM 3425 O O . LEU A 1 450 ? 6.035 8.305 -7.214 1.00 91.19 450 LEU A O 1
ATOM 3429 N N . SER A 1 451 ? 6.964 8.214 -5.187 1.00 92.62 451 SER A N 1
ATOM 3430 C CA . SER A 1 451 ? 7.608 6.912 -5.405 1.00 92.62 451 SER A CA 1
ATOM 3431 C C . SER A 1 451 ? 6.624 5.740 -5.338 1.00 92.62 451 SER A C 1
ATOM 3433 O O . SER A 1 451 ? 6.756 4.767 -6.081 1.00 92.62 451 SER A O 1
ATOM 3435 N N . LEU A 1 452 ? 5.646 5.800 -4.427 1.00 93.88 452 LEU A N 1
ATOM 3436 C CA . LEU A 1 452 ? 4.787 4.661 -4.097 1.00 93.88 452 LEU A CA 1
ATOM 3437 C C . LEU A 1 452 ? 3.496 4.619 -4.925 1.00 93.88 452 LEU A C 1
ATOM 3439 O O . LEU A 1 452 ? 3.129 3.562 -5.442 1.00 93.88 452 LEU A O 1
ATOM 3443 N N . LEU A 1 453 ? 2.807 5.754 -5.074 1.00 93.44 453 LEU A N 1
ATOM 3444 C CA . LEU A 1 453 ? 1.490 5.819 -5.717 1.00 93.44 453 LEU A CA 1
ATOM 3445 C C . LEU A 1 453 ? 1.521 5.351 -7.191 1.00 93.44 453 LEU A C 1
ATOM 3447 O O . LEU A 1 453 ? 0.695 4.508 -7.569 1.00 93.44 453 LEU A O 1
ATOM 3451 N N . PRO A 1 454 ? 2.512 5.753 -8.015 1.00 93.56 454 PRO A N 1
ATOM 3452 C CA . PRO A 1 454 ? 2.700 5.212 -9.359 1.00 93.56 454 PRO A CA 1
ATOM 3453 C C . PRO A 1 454 ? 2.816 3.693 -9.426 1.00 93.56 454 PRO A C 1
ATOM 3455 O O . PRO A 1 454 ? 2.395 3.095 -10.413 1.00 93.56 454 PRO A O 1
ATOM 3458 N N . GLN A 1 455 ? 3.327 3.037 -8.388 1.00 94.81 455 GLN A N 1
ATOM 3459 C CA . GLN A 1 455 ? 3.574 1.598 -8.425 1.00 94.81 455 GLN A CA 1
ATOM 3460 C C . GLN A 1 455 ? 2.308 0.750 -8.245 1.00 94.81 455 GLN A C 1
ATOM 3462 O O . GLN A 1 455 ? 2.378 -0.465 -8.430 1.00 94.81 455 GLN A O 1
ATOM 3467 N N . SER A 1 456 ? 1.162 1.352 -7.881 1.00 91.94 456 SER A N 1
ATOM 3468 C CA . SER A 1 456 ? -0.086 0.637 -7.532 1.00 91.94 456 SER A CA 1
ATOM 3469 C C . SER A 1 456 ? 0.134 -0.527 -6.551 1.00 91.94 456 SER A C 1
ATOM 3471 O O . SER A 1 456 ? -0.581 -1.528 -6.579 1.00 91.94 456 SER A O 1
ATOM 3473 N N . ASN A 1 457 ? 1.175 -0.444 -5.721 1.00 92.31 457 ASN A N 1
ATOM 3474 C CA . ASN A 1 457 ? 1.622 -1.522 -4.851 1.00 92.31 457 ASN A CA 1
ATOM 3475 C C . ASN A 1 457 ? 2.276 -0.920 -3.608 1.00 92.31 457 ASN A C 1
ATOM 3477 O O . ASN A 1 457 ? 3.154 -0.073 -3.728 1.00 92.31 457 ASN A O 1
ATOM 3481 N N . LEU A 1 458 ? 1.870 -1.394 -2.430 1.00 92.56 458 LEU A N 1
ATOM 3482 C CA . LEU A 1 458 ? 2.369 -0.925 -1.135 1.00 92.56 458 LEU A CA 1
ATOM 3483 C C . LEU A 1 458 ? 3.825 -1.330 -0.863 1.00 92.56 458 LEU A C 1
ATOM 3485 O O . LEU A 1 458 ? 4.498 -0.715 -0.046 1.00 92.56 458 LEU A O 1
ATOM 3489 N N . SER A 1 459 ? 4.318 -2.369 -1.539 1.00 93.12 459 SER A N 1
ATOM 3490 C CA . SER A 1 459 ? 5.678 -2.874 -1.372 1.00 93.12 459 SER A CA 1
ATOM 3491 C C . SER A 1 459 ? 6.313 -3.138 -2.741 1.00 93.12 459 SER A C 1
ATOM 3493 O O . SER A 1 459 ? 6.349 -4.281 -3.214 1.00 93.12 459 SER A O 1
ATOM 3495 N N . PRO A 1 460 ? 6.793 -2.094 -3.436 1.00 93.94 460 PRO A N 1
ATOM 3496 C CA . PRO A 1 460 ? 7.308 -2.200 -4.796 1.00 93.94 460 PRO A CA 1
ATOM 3497 C C . PRO A 1 460 ? 8.741 -2.759 -4.884 1.00 93.94 460 PRO A C 1
ATOM 3499 O O . PRO A 1 460 ? 9.466 -2.424 -5.813 1.00 93.94 460 PRO A O 1
ATOM 3502 N N . PHE A 1 461 ? 9.136 -3.626 -3.950 1.00 93.88 461 PHE A N 1
ATOM 3503 C CA . PHE A 1 461 ? 10.491 -4.165 -3.821 1.00 93.88 461 PHE A CA 1
ATOM 3504 C C . PHE A 1 461 ? 10.611 -5.603 -4.353 1.00 93.88 461 PHE A C 1
ATOM 3506 O O . PHE A 1 461 ? 9.594 -6.303 -4.486 1.00 93.88 461 PHE A O 1
ATOM 3513 N N . PRO A 1 462 ? 11.842 -6.079 -4.622 1.00 91.88 462 PRO A N 1
ATOM 3514 C CA . PRO A 1 462 ? 12.109 -7.478 -4.914 1.00 91.88 462 PRO A CA 1
ATOM 3515 C C . PRO A 1 462 ? 11.819 -8.350 -3.687 1.00 91.88 462 PRO A C 1
ATOM 3517 O O . PRO A 1 462 ? 11.909 -7.892 -2.546 1.00 91.88 462 PRO A O 1
ATOM 3520 N N . LEU A 1 463 ? 11.528 -9.633 -3.918 1.00 90.88 463 LEU A N 1
ATOM 3521 C CA . LEU A 1 463 ? 11.237 -10.588 -2.839 1.00 90.88 463 LEU A CA 1
ATOM 3522 C C . LEU A 1 463 ? 12.425 -10.804 -1.890 1.00 90.88 463 LEU A C 1
ATOM 3524 O O . LEU A 1 463 ? 12.207 -11.147 -0.735 1.00 90.88 463 LEU A O 1
ATOM 3528 N N . SER A 1 464 ? 13.657 -10.581 -2.356 1.00 87.94 464 SER A N 1
ATOM 3529 C CA . SER A 1 464 ? 14.864 -10.620 -1.521 1.00 87.94 464 SER A CA 1
ATOM 3530 C C . SER A 1 464 ? 14.916 -9.474 -0.508 1.00 87.94 464 SER A C 1
ATOM 3532 O O . SER A 1 464 ? 15.426 -9.651 0.591 1.00 87.94 464 SER A O 1
ATOM 3534 N N . THR A 1 465 ? 14.374 -8.304 -0.856 1.00 88.38 465 THR A N 1
ATOM 3535 C CA . THR A 1 465 ? 14.374 -7.120 0.012 1.00 88.38 465 THR A CA 1
ATOM 3536 C C . THR A 1 465 ? 13.129 -7.058 0.892 1.00 88.38 465 THR A C 1
ATOM 3538 O O . THR A 1 465 ? 13.209 -6.627 2.041 1.00 88.38 465 THR A O 1
ATOM 3541 N N . ARG A 1 466 ? 11.960 -7.436 0.361 1.00 90.56 466 ARG A N 1
ATOM 3542 C CA . ARG A 1 466 ? 10.707 -7.536 1.122 1.00 90.56 466 ARG A CA 1
ATOM 3543 C C . ARG A 1 466 ? 9.954 -8.795 0.680 1.00 90.56 466 ARG A C 1
ATOM 3545 O O . ARG A 1 466 ? 9.298 -8.770 -0.367 1.00 90.56 466 ARG A O 1
ATOM 3552 N N . PRO A 1 467 ? 10.061 -9.890 1.453 1.00 85.56 467 PRO A N 1
ATOM 3553 C CA . PRO A 1 467 ? 9.366 -11.132 1.150 1.00 85.56 467 PRO A CA 1
ATOM 3554 C C . PRO A 1 467 ? 7.848 -10.932 1.109 1.00 85.56 467 PRO A C 1
ATOM 3556 O O . PRO A 1 467 ? 7.290 -10.106 1.835 1.00 85.56 467 PRO A O 1
ATOM 3559 N N . LYS A 1 468 ? 7.177 -11.694 0.245 1.00 85.44 468 LYS A N 1
ATOM 3560 C CA . LYS A 1 468 ? 5.717 -11.695 0.107 1.00 85.44 468 LYS A CA 1
ATOM 3561 C C . LYS A 1 468 ? 5.222 -13.127 0.231 1.00 85.44 468 LYS A C 1
ATOM 3563 O O . LYS A 1 468 ? 5.806 -14.005 -0.406 1.00 85.44 468 LYS A O 1
ATOM 3568 N N . ALA A 1 469 ? 4.221 -13.319 1.084 1.00 66.19 469 ALA A N 1
ATOM 3569 C CA . ALA A 1 469 ? 3.602 -14.609 1.376 1.00 66.19 469 ALA A CA 1
ATOM 3570 C C . ALA A 1 469 ? 2.544 -14.981 0.331 1.00 66.19 469 ALA A C 1
ATOM 3572 O O . ALA A 1 469 ? 1.826 -14.061 -0.136 1.00 66.19 469 ALA A O 1
#

Secondary structure (DSSP, 8-state):
--EEEETTTTEEEE--SPP-SS--HHHHHHHHHHHHHHHHHHHHTSGGGSPPS--------------------B--GGG-TT-TT-EEEEEEEEEE-TTS-EEEE-SS-EEEEE-TTPEETT-TT-----TT-EEEEEEEEE----STTTTSS---S-TT-EEEEEEEEEEEEPPPPPPHHHHHTPPPTT------TTSSSTT--SSSS--HHHHHHHHHHHHHHHS-SSHHHHHHHT-EEEEE---TT-HHHHHHHHHHHHHHHH-SS---SEEEEES-SSSSPPPTT-SSS-HHHHHHHHHHHHHHHHT-HHHHHHSEEEEE--SSSHHHHHHHTTS---BSBPPPPTTTSHHHHHHHHHHHHSSPPP--S-------EE--BSEEEEETTTTEEEEE----HHHHHHHHPPP--HHHHHHHTTT-------S----HHHHHHHHHHHHHGGGTSS--S-TTTS-B-

Foldseek 3Di:
DDWAQDLVVRAIDDDPDDDDPDDDPVVVVSVLQRLLSVLVSVLCPDPLQDDPPDPPPDDPDDDDDPPPSHRAHEDDPVNQQPVAFDKHKYWFAWAQDPVRFIWTDDQQAIATEAFAQEDEPVDPLAAFDFGLFTKIFIFGWHADCPDDQLSPLGPPDDPGRYHHGYTYGHYIYQRDFDDPCQQLLNDDPVDPDDSPPPTHNYFDDPPVQTRCVPQVVVLVVVLCVPADVDPVSSVQQQDEAEAEAQALVDPVSLVVVLVVLVVQLPPVRYHYQAYEYEDPNHPAAQEPPDPPNDPVVLLVSLLVVLVSVLVRLVNLQRYAYEYEYACRDHVQCHVQVSAFGAPFFAFDDCVSNVSNQVSSVVSCVVDPDPPDVPPDRSGHHTGIAFDWDDDSRPNDIDTDHHDPVLVLSVVRGDDGSNVVVVVVVVPDPDDPDPDPDDDPVVSSVVNVCSHQSSSVDPHSHDCVRHNYD

Sequence (469 aa):
TPTTYNVHKKHFEKITTKSTLLPSPAHRTRLFRDRYNLIHQRLMRNEAFQAPSVANTRSLKRSDSTSIQQYYKLTPIANLLGRNGSNHVLLGMLVITPTGTLALNDLTGSITLDLQHAKPLQGVDSSWFCPGMVVLIEGVYEEEYSGAGASGLGAATGVGGTIGGKFIGFSIGAPPSEKRNATLGVADSSKQQDVGVGGGFGWTDFLGLGSEKVMGTKMRKLEKRLLAPNEEEAAQQRKMVILGEVNLDDPSSLEALRAVLRVYASEDELTPLSFMLIGNFVSHPVMAGGGSGGSIEYKEYFNDLATVLADFPTLLRTSTWVFVPGDNDPWASAFSAGASNPVPRPSIPGLFTSRVKRAFAAAKAEVPLPKTDDNVPVEPIWTSNPARISIFGPAHEITVFRDDITSRLRRNALTFGKASTAEDDNDDEEMPDTSPEIPTPTQIARKLVLSLLPQSNLSPFPLSTRPKA

Radius of gyration: 26.79 Å; Cα contacts (8 Å, |Δi|>4): 741; chains: 1; bounding box: 64×56×80 Å

InterPro domains:
  IPR007185 DNA polymerase alpha/delta/epsilon, subunit B [PF04042] (241-463)
  IPR016266 DNA polymerase epsilon, subunit B [PTHR12708] (4-467)

Organism: Aureobasidium pullulans (NCBI:txid5580)

Mean predicted aligned error: 10.4 Å

pLDDT: mean 81.23, std 16.34, range [36.38, 97.19]